Protein AF-A0A2D3VYQ4-F1 (afdb_monomer_lite)

Structure (mmCIF, N/CA/C/O backbone):
data_AF-A0A2D3VYQ4-F1
#
_entry.id   AF-A0A2D3VYQ4-F1
#
loop_
_atom_site.group_PDB
_atom_site.id
_atom_site.type_symbol
_atom_site.label_atom_id
_atom_site.label_alt_id
_atom_site.label_comp_id
_atom_site.label_asym_id
_atom_site.label_entity_id
_atom_site.label_seq_id
_atom_site.pdbx_PDB_ins_code
_atom_site.Cartn_x
_atom_site.Cartn_y
_atom_site.Cartn_z
_atom_site.occupancy
_atom_site.B_iso_or_equiv
_atom_site.auth_seq_id
_atom_site.auth_comp_id
_atom_site.auth_asym_id
_atom_site.auth_atom_id
_atom_site.pdbx_PDB_model_num
ATOM 1 N N . MET A 1 1 ? 41.543 -39.092 7.004 1.00 39.50 1 MET A N 1
ATOM 2 C CA . MET A 1 1 ? 40.123 -39.331 6.665 1.00 39.50 1 MET A CA 1
ATOM 3 C C . MET A 1 1 ? 39.257 -38.315 7.392 1.00 39.50 1 MET A C 1
ATOM 5 O O . MET A 1 1 ? 38.932 -38.519 8.550 1.00 39.50 1 MET A O 1
ATOM 9 N N . LYS A 1 2 ? 38.945 -37.200 6.729 1.00 31.91 2 LYS A N 1
ATOM 10 C CA . LYS A 1 2 ? 37.827 -36.304 7.051 1.00 31.91 2 LYS A CA 1
ATOM 11 C C . LYS A 1 2 ? 37.371 -35.737 5.710 1.00 31.91 2 LYS A C 1
ATOM 13 O O . LYS A 1 2 ? 38.105 -34.990 5.075 1.00 31.91 2 LYS A O 1
ATOM 18 N N . THR A 1 3 ? 36.245 -36.242 5.235 1.00 29.38 3 THR A N 1
ATOM 19 C CA . THR A 1 3 ? 35.678 -35.975 3.914 1.00 29.38 3 THR A CA 1
ATOM 20 C C . THR A 1 3 ? 34.951 -34.633 3.962 1.00 29.38 3 THR A C 1
ATOM 22 O O . THR A 1 3 ? 34.043 -34.460 4.772 1.00 29.38 3 THR A O 1
ATOM 25 N N . GLN A 1 4 ? 35.378 -33.674 3.138 1.00 30.20 4 GLN A N 1
ATOM 26 C CA . GLN A 1 4 ? 34.630 -32.445 2.873 1.00 30.20 4 GLN A CA 1
ATOM 27 C C . GLN A 1 4 ? 33.449 -32.773 1.954 1.00 30.20 4 GLN A C 1
ATOM 29 O O . GLN A 1 4 ? 33.642 -33.335 0.879 1.00 30.20 4 GLN A O 1
ATOM 34 N N . ASN A 1 5 ? 32.238 -32.417 2.383 1.00 29.05 5 ASN A N 1
ATOM 35 C CA . ASN A 1 5 ? 31.038 -32.437 1.552 1.00 29.05 5 ASN A CA 1
ATOM 36 C C . ASN A 1 5 ? 30.876 -31.068 0.884 1.00 29.05 5 ASN A C 1
ATOM 38 O O . ASN A 1 5 ? 30.319 -30.141 1.470 1.00 29.05 5 ASN A O 1
ATOM 42 N N . THR A 1 6 ? 31.355 -30.949 -0.349 1.00 29.58 6 THR A N 1
ATOM 43 C CA . THR A 1 6 ? 31.042 -29.838 -1.250 1.00 29.58 6 THR A CA 1
ATOM 44 C C . THR A 1 6 ? 29.669 -30.109 -1.868 1.00 29.58 6 THR A C 1
ATOM 46 O O . THR A 1 6 ? 29.515 -31.021 -2.680 1.00 29.58 6 THR A O 1
ATOM 49 N N . LYS A 1 7 ? 28.640 -29.355 -1.466 1.00 31.98 7 LYS A N 1
ATOM 50 C CA . LYS A 1 7 ? 27.345 -29.366 -2.160 1.00 31.98 7 LYS A CA 1
ATOM 51 C C . LYS A 1 7 ? 27.486 -28.575 -3.461 1.00 31.98 7 LYS A C 1
ATOM 53 O O . LYS A 1 7 ? 27.698 -27.368 -3.440 1.00 31.98 7 LYS A O 1
ATOM 58 N N . HIS A 1 8 ? 27.382 -29.282 -4.580 1.00 28.91 8 HIS A N 1
ATOM 59 C CA . HIS A 1 8 ? 27.274 -28.715 -5.919 1.00 28.91 8 HIS A CA 1
ATOM 60 C C . HIS A 1 8 ? 25.932 -27.978 -6.071 1.00 28.91 8 HIS A C 1
ATOM 62 O O . HIS A 1 8 ? 24.878 -28.610 -6.036 1.00 28.91 8 HIS A O 1
ATOM 68 N N . MET A 1 9 ? 25.965 -26.654 -6.253 1.00 28.59 9 MET A N 1
ATOM 69 C CA . MET A 1 9 ? 24.835 -25.900 -6.807 1.00 28.59 9 MET A CA 1
ATOM 70 C C . MET A 1 9 ? 24.773 -26.165 -8.314 1.00 28.59 9 MET A C 1
ATOM 72 O O . MET A 1 9 ? 25.721 -25.885 -9.046 1.00 28.59 9 MET A O 1
ATOM 76 N N . SER A 1 10 ? 23.662 -26.749 -8.756 1.00 25.36 10 SER A N 1
ATOM 77 C CA . SER A 1 10 ? 23.368 -27.028 -10.159 1.00 25.36 10 SER A CA 1
ATOM 78 C C . SER A 1 10 ? 22.984 -25.734 -10.878 1.00 25.36 10 SER A C 1
ATOM 80 O O . SER A 1 10 ? 21.911 -25.184 -10.649 1.00 25.36 10 SER A O 1
ATOM 82 N N . LEU A 1 11 ? 23.871 -25.266 -11.752 1.00 24.39 11 LEU A N 1
ATOM 83 C CA . LEU A 1 11 ? 23.656 -24.179 -12.703 1.00 24.39 11 LEU A CA 1
ATOM 84 C C . LEU A 1 11 ? 22.711 -24.672 -13.815 1.00 24.39 11 LEU A C 1
ATOM 86 O O . LEU A 1 11 ? 23.127 -25.447 -14.674 1.00 24.39 11 LEU A O 1
ATOM 90 N N . VAL A 1 12 ? 21.442 -24.259 -13.804 1.00 28.23 12 VAL A N 1
ATOM 91 C CA . VAL A 1 12 ? 20.517 -24.538 -14.915 1.00 28.23 12 VAL A CA 1
ATOM 92 C C . VAL A 1 12 ? 20.616 -23.392 -15.918 1.00 28.23 12 VAL A C 1
ATOM 94 O O . VAL A 1 12 ? 19.968 -22.359 -15.785 1.00 28.23 12 VAL A O 1
ATOM 97 N N . LEU A 1 13 ? 21.479 -23.575 -16.914 1.00 25.70 13 LEU A N 1
ATOM 98 C CA . LEU A 1 13 ? 21.612 -22.696 -18.071 1.00 25.70 13 LEU A CA 1
ATOM 99 C C . LEU A 1 13 ? 20.506 -23.063 -19.077 1.00 25.70 13 LEU A C 1
ATOM 101 O O . LEU A 1 13 ? 20.617 -24.072 -19.771 1.00 25.70 13 LEU A O 1
ATOM 105 N N . SER A 1 14 ? 19.427 -22.282 -19.150 1.00 29.33 14 SER A N 1
ATOM 106 C CA . SER A 1 14 ? 18.393 -22.476 -20.178 1.00 29.33 14 SER A CA 1
ATOM 107 C C . SER A 1 14 ? 18.709 -21.607 -21.392 1.00 29.33 14 SER A C 1
ATOM 109 O O . SER A 1 14 ? 18.568 -20.389 -21.368 1.00 29.33 14 SER A O 1
ATOM 111 N N . THR A 1 15 ? 19.199 -22.247 -22.451 1.00 27.52 15 THR A N 1
ATOM 112 C CA . THR A 1 15 ? 19.511 -21.631 -23.744 1.00 27.52 15 THR A CA 1
ATOM 113 C C . THR A 1 15 ? 18.217 -21.385 -24.527 1.00 27.52 15 THR A C 1
ATOM 115 O O . THR A 1 15 ? 17.524 -22.336 -24.883 1.00 27.52 15 THR A O 1
ATOM 118 N N . ILE A 1 16 ? 17.889 -20.124 -24.821 1.00 31.03 16 ILE A N 1
ATOM 119 C CA . ILE A 1 16 ? 16.801 -19.768 -25.744 1.00 31.03 16 ILE A CA 1
ATOM 120 C C . ILE A 1 16 ? 17.322 -19.922 -27.178 1.00 31.03 16 ILE A C 1
ATOM 122 O O . ILE A 1 16 ? 18.241 -19.222 -27.599 1.00 31.03 16 ILE A O 1
ATOM 126 N N . ILE A 1 17 ? 16.737 -20.853 -27.933 1.00 28.83 17 ILE A N 1
ATOM 127 C CA . ILE A 1 17 ? 16.978 -21.008 -29.371 1.00 28.83 17 ILE A CA 1
ATOM 128 C C . ILE A 1 17 ? 16.095 -19.991 -30.102 1.00 28.83 17 ILE A C 1
ATOM 130 O O . ILE A 1 17 ? 14.892 -20.195 -30.249 1.00 28.83 17 ILE A O 1
ATOM 134 N N . VAL A 1 18 ? 16.692 -18.898 -30.579 1.00 31.44 18 VAL A N 1
ATOM 135 C CA . VAL A 1 18 ? 16.040 -17.972 -31.516 1.00 31.44 18 VAL A CA 1
ATOM 136 C C . VAL A 1 18 ? 16.116 -18.586 -32.913 1.00 31.44 18 VAL A C 1
ATOM 138 O O . VAL A 1 18 ? 17.186 -18.649 -33.514 1.00 31.44 18 VAL A O 1
ATOM 141 N N . SER A 1 19 ? 14.983 -19.060 -33.431 1.00 31.28 19 SER A N 1
ATOM 142 C CA . SER A 1 19 ? 14.857 -19.450 -34.839 1.00 31.28 19 SER A CA 1
ATOM 143 C C . SER A 1 19 ? 14.439 -18.233 -35.660 1.00 31.28 19 SER A C 1
ATOM 145 O O . SER A 1 19 ? 13.303 -17.775 -35.579 1.00 31.28 19 SER A O 1
ATOM 147 N N . SER A 1 20 ? 15.371 -17.697 -36.441 1.00 31.42 20 SER A N 1
ATOM 148 C CA . SER A 1 20 ? 15.136 -16.632 -37.412 1.00 31.42 20 SER A CA 1
ATOM 149 C C . SER A 1 20 ? 14.479 -17.197 -38.676 1.00 31.42 20 SER A C 1
ATOM 151 O O . SER A 1 20 ? 15.105 -17.917 -39.452 1.00 31.42 20 SER A O 1
ATOM 153 N N . ILE A 1 21 ? 13.214 -16.843 -38.910 1.00 40.22 21 ILE A N 1
ATOM 154 C CA . ILE A 1 21 ? 12.562 -17.011 -40.214 1.00 40.22 21 ILE A CA 1
ATOM 155 C C . ILE A 1 21 ? 12.582 -15.652 -40.909 1.00 40.22 21 ILE A C 1
ATOM 157 O O . ILE A 1 21 ? 11.976 -14.690 -40.444 1.00 40.22 21 ILE A O 1
ATOM 161 N N . GLY A 1 22 ? 13.322 -15.577 -42.013 1.00 35.25 22 GLY A N 1
ATOM 162 C CA . GLY A 1 22 ? 13.330 -14.419 -42.893 1.00 35.25 22 GLY A CA 1
ATOM 163 C C . GLY A 1 22 ? 12.089 -14.378 -43.780 1.00 35.25 22 GLY A C 1
ATOM 164 O O . GLY A 1 22 ? 11.658 -15.404 -44.301 1.00 35.25 22 GLY A O 1
ATOM 165 N N . PHE A 1 23 ? 11.581 -13.173 -44.021 1.00 31.06 23 PHE A N 1
ATOM 166 C CA . PHE A 1 23 ? 10.766 -12.869 -45.190 1.00 31.06 23 PHE A CA 1
ATOM 167 C C . PHE A 1 23 ? 11.297 -11.598 -45.854 1.00 31.06 23 PHE A C 1
ATOM 169 O O . PHE A 1 23 ? 11.328 -10.523 -45.262 1.00 31.06 23 PHE A O 1
ATOM 176 N N . ILE A 1 24 ? 11.733 -11.754 -47.104 1.00 43.09 24 ILE A N 1
ATOM 177 C CA . ILE A 1 24 ? 11.902 -10.667 -48.065 1.00 43.09 24 ILE A CA 1
ATOM 178 C C . ILE A 1 24 ? 10.539 -10.459 -48.728 1.00 43.09 24 ILE A C 1
ATOM 180 O O . ILE A 1 24 ? 9.956 -11.410 -49.245 1.00 43.09 24 ILE A O 1
ATOM 184 N N . GLY A 1 25 ? 10.067 -9.214 -48.759 1.00 29.59 25 GLY A N 1
ATOM 185 C CA . GLY A 1 25 ? 8.873 -8.814 -49.497 1.00 29.59 25 GLY A CA 1
ATOM 186 C C . GLY A 1 25 ? 8.812 -7.299 -49.667 1.00 29.59 25 GLY A C 1
ATOM 187 O O . GLY A 1 25 ? 8.458 -6.575 -48.748 1.00 29.59 25 GLY A O 1
ATOM 188 N N . CYS A 1 26 ? 9.189 -6.829 -50.852 1.00 42.12 26 CYS A N 1
ATOM 189 C CA . CYS A 1 26 ? 9.026 -5.462 -51.330 1.00 42.12 26 CYS A CA 1
ATOM 190 C C . CYS A 1 26 ? 7.594 -5.274 -51.858 1.00 42.12 26 CYS A C 1
ATOM 192 O O . CYS A 1 26 ? 7.214 -6.030 -52.747 1.00 42.12 26 CYS A O 1
ATOM 194 N N . ASN A 1 27 ? 6.833 -4.280 -51.378 1.00 30.53 27 ASN A N 1
ATOM 195 C CA . ASN A 1 27 ? 5.972 -3.443 -52.230 1.00 30.53 27 ASN A CA 1
ATOM 196 C C . ASN A 1 27 ? 5.430 -2.223 -51.461 1.00 30.53 27 ASN A C 1
ATOM 198 O O . ASN A 1 27 ? 5.028 -2.339 -50.307 1.00 30.53 27 ASN A O 1
ATOM 202 N N . GLY A 1 28 ? 5.412 -1.059 -52.114 1.00 39.88 28 GLY A N 1
ATOM 203 C CA . GLY A 1 28 ? 4.911 0.197 -51.559 1.00 39.88 28 GLY A CA 1
ATOM 204 C C . GLY A 1 28 ? 3.390 0.346 -51.646 1.00 39.88 28 GLY A C 1
ATOM 205 O O . GLY A 1 28 ? 2.754 -0.131 -52.582 1.00 39.88 28 GLY A O 1
ATOM 206 N N . GLY A 1 29 ? 2.826 1.078 -50.685 1.00 29.84 29 GLY A N 1
ATOM 207 C CA . GLY A 1 29 ? 1.434 1.521 -50.691 1.00 29.84 29 GLY A CA 1
ATOM 208 C C . GLY A 1 29 ? 1.126 2.364 -49.456 1.00 29.84 29 GLY A C 1
ATOM 209 O O . GLY A 1 29 ? 1.098 1.846 -48.346 1.00 29.84 29 GLY A O 1
ATOM 210 N N . SER A 1 30 ? 0.911 3.671 -49.644 1.00 45.84 30 SER A N 1
ATOM 211 C CA . SER A 1 30 ? 0.353 4.552 -48.611 1.00 45.84 30 SER A CA 1
ATOM 212 C C . SER A 1 30 ? -1.049 4.077 -48.244 1.00 45.84 30 SER A C 1
ATOM 214 O O . SER A 1 30 ? -1.965 4.167 -49.059 1.00 45.84 30 SER A O 1
ATOM 216 N N . SER A 1 31 ? -1.221 3.612 -47.011 1.00 32.03 31 SER A N 1
ATOM 217 C CA . SER A 1 31 ? -2.525 3.517 -46.368 1.00 32.03 31 SER A CA 1
ATOM 218 C C . SER A 1 31 ? -2.372 3.957 -44.918 1.00 32.03 31 SER A C 1
ATOM 220 O O . SER A 1 31 ? -1.358 3.682 -44.278 1.00 32.03 31 SER A O 1
ATOM 222 N N . SER A 1 32 ? -3.349 4.717 -44.439 1.00 45.09 32 SER A N 1
ATOM 223 C CA . SER A 1 32 ? -3.516 5.103 -43.043 1.00 45.09 32 SER A CA 1
ATOM 224 C C . SER A 1 32 ? -3.691 3.838 -42.199 1.00 45.09 32 SER A C 1
ATOM 226 O O . SER A 1 32 ? -4.810 3.363 -42.013 1.00 45.09 32 SER A O 1
ATOM 228 N N . GLY A 1 33 ? -2.575 3.250 -41.772 1.00 33.88 33 GLY A N 1
ATOM 229 C CA . GLY A 1 33 ? -2.557 2.026 -40.986 1.00 33.88 33 GLY A CA 1
ATOM 230 C C . GLY A 1 33 ? -3.020 2.310 -39.566 1.00 33.88 33 GLY A C 1
ATOM 231 O O . GLY A 1 33 ? -2.293 2.909 -38.779 1.00 33.88 33 GLY A O 1
ATOM 232 N N . SER A 1 34 ? -4.225 1.859 -39.231 1.00 48.44 34 SER A N 1
ATOM 233 C CA . SER A 1 34 ? -4.527 1.412 -37.873 1.00 48.44 34 SER A CA 1
ATOM 234 C C . SER A 1 34 ? -3.421 0.440 -37.455 1.00 48.44 34 SER A C 1
ATOM 236 O O . SER A 1 34 ? -3.187 -0.533 -38.171 1.00 48.44 34 SER A O 1
ATOM 238 N N . ALA A 1 35 ? -2.699 0.752 -36.374 1.00 55.31 35 ALA A N 1
ATOM 239 C CA . ALA A 1 35 ? -1.587 -0.061 -35.889 1.00 55.31 35 ALA A CA 1
ATOM 240 C C . ALA A 1 35 ? -2.017 -1.535 -35.792 1.00 55.31 35 ALA A C 1
ATOM 242 O O . ALA A 1 35 ? -3.029 -1.844 -35.164 1.00 55.31 35 ALA A O 1
ATOM 243 N N . GLU A 1 36 ? -1.303 -2.431 -36.479 1.00 58.03 36 GLU A N 1
ATOM 244 C CA . GLU A 1 36 ? -1.645 -3.852 -36.478 1.00 58.03 36 GLU A CA 1
ATOM 245 C C . GLU A 1 36 ? -1.352 -4.464 -35.104 1.00 58.03 36 GLU A C 1
ATOM 247 O O . GLU A 1 36 ? -0.267 -4.286 -34.547 1.00 58.03 36 GLU A O 1
ATOM 252 N N . ALA A 1 37 ? -2.329 -5.194 -34.559 1.00 63.91 37 ALA A N 1
ATOM 253 C CA . ALA A 1 37 ? -2.182 -5.909 -33.299 1.00 63.91 37 ALA A CA 1
ATOM 254 C C . ALA A 1 37 ? -1.088 -6.977 -33.427 1.00 63.91 37 ALA A C 1
ATOM 256 O O . ALA A 1 37 ? -1.130 -7.832 -34.314 1.00 63.91 37 ALA A O 1
ATOM 257 N N . VAL A 1 38 ? -0.107 -6.947 -32.527 1.00 72.88 38 VAL A N 1
ATOM 258 C CA . VAL A 1 38 ? 1.051 -7.845 -32.591 1.00 72.88 38 VAL A CA 1
ATOM 259 C C . VAL A 1 38 ? 0.834 -9.015 -31.643 1.00 72.88 38 VAL A C 1
ATOM 261 O O . VAL A 1 38 ? 0.704 -8.812 -30.435 1.00 72.88 38 VAL A O 1
ATOM 264 N N . SER A 1 39 ? 0.846 -10.236 -32.178 1.00 84.81 39 SER A N 1
ATOM 265 C CA . SER A 1 39 ? 0.822 -11.454 -31.367 1.00 84.81 39 SER A CA 1
ATOM 266 C C . SER A 1 39 ? 2.209 -11.752 -30.794 1.00 84.81 39 SER A C 1
ATOM 268 O O . SER A 1 39 ? 3.188 -11.804 -31.540 1.00 84.81 39 SER A O 1
ATOM 270 N N . ARG A 1 40 ? 2.308 -11.921 -29.473 1.00 89.50 40 ARG A N 1
ATOM 271 C CA . ARG A 1 40 ? 3.565 -12.131 -28.740 1.00 89.50 40 ARG A CA 1
ATOM 272 C C . ARG A 1 40 ? 3.329 -12.826 -27.398 1.00 89.50 40 ARG A C 1
ATOM 274 O O . ARG A 1 40 ? 2.191 -12.997 -26.967 1.00 89.50 40 ARG A O 1
ATOM 281 N N . ILE A 1 41 ? 4.413 -13.170 -26.711 1.00 92.75 41 ILE A N 1
ATOM 282 C CA . ILE A 1 41 ? 4.377 -13.477 -25.278 1.00 92.75 41 ILE A CA 1
ATOM 283 C C . ILE A 1 41 ? 4.687 -12.184 -24.533 1.00 92.75 41 ILE A C 1
ATOM 285 O O . ILE A 1 41 ? 5.694 -11.546 -24.829 1.00 92.75 41 ILE A O 1
ATOM 289 N N . VAL A 1 42 ? 3.818 -11.812 -23.596 1.00 95.62 42 VAL A N 1
ATOM 290 C CA . VAL A 1 42 ? 4.084 -10.739 -22.640 1.00 95.62 42 VAL A CA 1
ATOM 291 C C . VAL A 1 42 ? 4.465 -11.376 -21.311 1.00 95.62 42 VAL A C 1
ATOM 293 O O . VAL A 1 42 ? 3.796 -12.310 -20.864 1.00 95.62 42 VAL A O 1
ATOM 296 N N . SER A 1 43 ? 5.547 -10.912 -20.694 1.00 96.69 43 SER A N 1
ATOM 297 C CA . SER A 1 43 ? 6.060 -11.474 -19.446 1.00 96.69 43 SER A CA 1
ATOM 298 C C . SER A 1 43 ? 6.703 -10.420 -18.560 1.00 96.69 43 SER A C 1
ATOM 300 O O . SER A 1 43 ? 7.211 -9.404 -19.038 1.00 96.69 43 SER A O 1
ATOM 302 N N . GLY A 1 44 ? 6.760 -10.709 -17.267 1.00 97.38 44 GLY A N 1
ATOM 303 C CA . GLY A 1 44 ? 7.285 -9.766 -16.299 1.00 97.38 44 GLY A CA 1
ATOM 304 C C . GLY A 1 44 ? 7.390 -10.327 -14.892 1.00 97.38 44 GLY A C 1
ATOM 305 O O . GLY A 1 44 ? 7.320 -11.540 -14.675 1.00 97.38 44 GLY A O 1
ATOM 306 N N . ILE A 1 45 ? 7.553 -9.406 -13.951 1.00 97.81 45 ILE A N 1
ATOM 307 C CA . ILE A 1 45 ? 7.644 -9.648 -12.518 1.00 97.81 45 ILE A CA 1
ATOM 308 C C . ILE A 1 45 ? 6.819 -8.605 -11.760 1.00 97.81 45 ILE A C 1
ATOM 310 O O . ILE A 1 45 ? 6.671 -7.476 -12.227 1.00 97.81 45 ILE A O 1
ATOM 314 N N . VAL A 1 46 ? 6.262 -8.988 -10.614 1.00 97.88 46 VAL A N 1
ATOM 315 C CA . VAL A 1 46 ? 5.529 -8.092 -9.708 1.00 97.88 46 VAL A CA 1
ATOM 316 C C . VAL A 1 46 ? 6.291 -7.974 -8.394 1.00 97.88 46 VAL A C 1
ATOM 318 O O . VAL A 1 46 ? 6.634 -8.995 -7.790 1.00 97.88 46 VAL A O 1
ATOM 321 N N . VAL A 1 47 ? 6.567 -6.738 -7.978 1.00 94.44 47 VAL A N 1
ATOM 322 C CA . VAL A 1 47 ? 7.513 -6.424 -6.907 1.00 94.44 47 VAL A CA 1
ATOM 323 C C . VAL A 1 47 ? 6.977 -5.314 -5.993 1.00 94.44 47 VAL A C 1
ATOM 325 O O . VAL A 1 47 ? 6.784 -4.181 -6.432 1.00 94.44 47 VAL A O 1
ATOM 328 N N . ASP A 1 48 ? 6.813 -5.657 -4.718 1.00 82.75 48 ASP A N 1
ATOM 329 C CA . ASP A 1 48 ? 6.503 -4.788 -3.574 1.00 82.75 48 ASP A CA 1
ATOM 330 C C . ASP A 1 48 ? 7.226 -5.230 -2.266 1.00 82.75 48 ASP A C 1
ATOM 332 O O . ASP A 1 48 ? 6.955 -4.713 -1.196 1.00 82.75 48 ASP A O 1
ATOM 336 N N . GLY A 1 49 ? 8.275 -6.066 -2.295 1.00 81.12 49 GLY A N 1
ATOM 337 C CA . GLY A 1 49 ? 8.171 -7.480 -1.905 1.00 81.12 49 GLY A CA 1
ATOM 338 C C . GLY A 1 49 ? 7.628 -8.395 -2.995 1.00 81.12 49 GLY A C 1
ATOM 339 O O . GLY A 1 49 ? 6.530 -8.163 -3.492 1.00 81.12 49 GLY A O 1
ATOM 340 N N . TYR A 1 50 ? 8.376 -9.411 -3.453 1.00 89.75 50 TYR A N 1
ATOM 341 C CA . TYR A 1 50 ? 7.876 -10.261 -4.550 1.00 89.75 50 TYR A CA 1
ATOM 342 C C . TYR A 1 50 ? 6.472 -10.772 -4.217 1.00 89.75 50 TYR A C 1
ATOM 344 O O . TYR A 1 50 ? 6.277 -11.394 -3.169 1.00 89.75 50 TYR A O 1
ATOM 352 N N . ILE A 1 51 ? 5.513 -10.531 -5.113 1.00 88.88 51 ILE A N 1
ATOM 353 C CA . ILE A 1 51 ? 4.110 -10.863 -4.861 1.00 88.88 51 ILE A CA 1
ATOM 354 C C . ILE A 1 51 ? 3.774 -12.164 -5.574 1.00 88.88 51 ILE A C 1
ATOM 356 O O . ILE A 1 51 ? 3.707 -12.210 -6.806 1.00 88.88 51 ILE A O 1
ATOM 360 N N . LYS A 1 52 ? 3.526 -13.227 -4.809 1.00 89.56 52 LYS A N 1
ATOM 361 C CA . LYS A 1 52 ? 3.106 -14.528 -5.347 1.00 89.56 52 LYS A CA 1
ATOM 362 C C . LYS A 1 52 ? 1.590 -14.637 -5.448 1.00 89.56 52 LYS A C 1
ATOM 364 O O . LYS A 1 52 ? 0.873 -14.059 -4.636 1.00 89.56 52 LYS A O 1
ATOM 369 N N . GLN A 1 53 ? 1.106 -15.440 -6.397 1.00 84.31 53 GLN A N 1
ATOM 370 C CA . GLN A 1 53 ? -0.322 -15.720 -6.604 1.00 84.31 53 GLN A CA 1
ATOM 371 C C . GLN A 1 53 ? -1.183 -14.467 -6.857 1.00 84.31 53 GLN A C 1
ATOM 373 O O . GLN A 1 53 ? -2.402 -14.510 -6.691 1.00 84.31 53 GLN A O 1
ATOM 378 N N . SER A 1 54 ? -0.578 -13.348 -7.264 1.00 91.62 54 SER A N 1
ATOM 379 C CA . SER A 1 54 ? -1.326 -12.156 -7.651 1.00 91.62 54 SER A CA 1
ATOM 380 C C . SER A 1 54 ? -1.951 -12.353 -9.023 1.00 91.62 54 SER A C 1
ATOM 382 O O . SER A 1 54 ? -1.417 -13.069 -9.875 1.00 91.62 54 SER A O 1
ATOM 384 N N . THR A 1 55 ? -3.108 -11.731 -9.239 1.00 92.69 55 THR A N 1
ATOM 385 C CA . THR A 1 55 ? -3.795 -11.782 -10.530 1.00 92.69 55 THR A CA 1
ATOM 386 C C . THR A 1 55 ? -3.262 -10.668 -11.413 1.00 92.69 55 THR A C 1
ATOM 388 O O . THR A 1 55 ? -3.446 -9.490 -11.113 1.00 92.69 55 THR A O 1
ATOM 391 N N . VAL A 1 56 ? -2.624 -11.044 -12.519 1.00 98.00 56 VAL A N 1
ATOM 392 C CA . VAL A 1 56 ? -2.125 -10.118 -13.539 1.00 98.00 56 VAL A CA 1
ATOM 393 C C . VAL A 1 56 ? -3.133 -10.073 -14.676 1.00 98.00 56 VAL A C 1
ATOM 395 O O . VAL A 1 56 ? -3.423 -11.105 -15.282 1.00 98.00 56 VAL A O 1
ATOM 398 N N . THR A 1 57 ? -3.641 -8.883 -14.976 1.00 97.06 57 THR A N 1
ATOM 399 C CA . THR A 1 57 ? -4.651 -8.638 -16.007 1.00 97.06 57 THR A CA 1
ATOM 400 C C . THR A 1 57 ? -4.090 -7.745 -17.107 1.00 97.06 57 THR A C 1
ATOM 402 O O . THR A 1 57 ? -3.482 -6.712 -16.828 1.00 97.06 57 THR A O 1
ATOM 405 N N . LEU A 1 58 ? -4.329 -8.132 -18.359 1.00 95.62 58 LEU A N 1
ATOM 406 C CA . LEU A 1 58 ? -4.074 -7.327 -19.552 1.00 95.62 58 LEU A CA 1
ATOM 407 C C . LEU A 1 58 ? -5.306 -7.410 -20.455 1.00 95.62 58 LEU A C 1
ATOM 409 O O . LEU A 1 58 ? -5.585 -8.457 -21.046 1.00 95.62 58 LEU A O 1
ATOM 413 N N . ASN A 1 59 ? -6.064 -6.317 -20.547 1.00 91.69 59 ASN A N 1
ATOM 414 C CA . ASN A 1 59 ? -7.395 -6.306 -21.158 1.00 91.69 59 ASN A CA 1
ATOM 415 C C . ASN A 1 59 ? -8.298 -7.394 -20.539 1.00 91.69 59 ASN A C 1
ATOM 417 O O . ASN A 1 59 ? -8.580 -7.358 -19.346 1.00 91.69 59 ASN A O 1
ATOM 421 N N . SER A 1 60 ? -8.757 -8.371 -21.327 1.00 90.44 60 SER A N 1
ATOM 422 C CA . SER A 1 60 ? -9.584 -9.489 -20.852 1.00 90.44 60 SER A CA 1
ATOM 423 C C . SER A 1 60 ? -8.785 -10.743 -20.477 1.00 90.44 60 SER A C 1
ATOM 425 O O . SER A 1 60 ? -9.383 -11.777 -20.183 1.00 90.44 60 SER A O 1
ATOM 427 N N . LEU A 1 61 ? -7.455 -10.708 -20.581 1.00 94.56 61 LEU A N 1
ATOM 428 C CA . LEU A 1 61 ? -6.591 -11.845 -20.275 1.00 94.56 61 LEU A CA 1
ATOM 429 C C . LEU A 1 61 ? -6.108 -11.763 -18.835 1.00 94.56 61 LEU A C 1
ATOM 431 O O . LEU A 1 61 ? -5.750 -10.689 -18.361 1.00 94.56 61 LEU A O 1
ATOM 435 N N . THR A 1 62 ? -6.035 -12.917 -18.179 1.00 96.50 62 THR A N 1
ATOM 436 C CA . THR A 1 62 ? -5.548 -13.035 -16.805 1.00 96.50 62 THR A CA 1
ATOM 437 C C . THR A 1 62 ? -4.528 -14.160 -16.684 1.00 96.50 62 THR A C 1
ATOM 439 O O . THR A 1 62 ? -4.693 -15.217 -17.295 1.00 96.50 62 THR A O 1
ATOM 442 N N . THR A 1 63 ? -3.513 -13.968 -15.849 1.00 97.12 63 THR A N 1
ATOM 443 C CA . THR A 1 63 ? -2.594 -15.021 -15.387 1.00 97.12 63 THR A CA 1
ATOM 444 C C . THR A 1 63 ? -2.284 -14.816 -13.901 1.00 97.12 63 THR A C 1
ATOM 446 O O . THR A 1 63 ? -2.744 -13.839 -13.309 1.00 97.12 63 THR A O 1
ATOM 449 N N . GLN A 1 64 ? -1.520 -15.724 -13.294 1.00 94.19 64 GLN A N 1
ATOM 450 C CA . GLN A 1 64 ? -1.058 -15.585 -11.912 1.00 94.19 64 GLN A CA 1
ATOM 451 C C . GLN A 1 64 ? 0.461 -15.530 -11.821 1.00 94.19 64 GLN A C 1
ATOM 453 O O . GLN A 1 64 ? 1.165 -16.140 -12.633 1.00 94.19 64 GLN A O 1
ATOM 458 N N . THR A 1 65 ? 0.965 -14.829 -10.810 1.00 94.56 65 THR A N 1
ATOM 459 C CA . THR A 1 65 ? 2.392 -14.843 -10.499 1.00 94.56 65 THR A CA 1
ATOM 460 C C . THR A 1 65 ? 2.818 -16.125 -9.787 1.00 94.56 65 THR A C 1
ATOM 462 O O . THR A 1 65 ? 2.096 -16.707 -8.975 1.00 94.56 65 THR A O 1
ATOM 465 N N . SER A 1 66 ? 4.040 -16.557 -10.084 1.00 93.31 66 SER A N 1
ATOM 466 C CA . SER A 1 66 ? 4.758 -17.595 -9.337 1.00 93.31 66 SER A CA 1
ATOM 467 C C . SER A 1 66 ? 5.240 -17.101 -7.964 1.00 93.31 66 SER A C 1
ATOM 469 O O . SER A 1 66 ? 5.128 -15.919 -7.648 1.00 93.31 66 SER A O 1
ATOM 471 N N . ASP A 1 67 ? 5.869 -17.982 -7.178 1.00 85.12 67 ASP A N 1
ATOM 472 C CA . ASP A 1 67 ? 6.491 -17.633 -5.888 1.00 85.12 67 ASP A CA 1
ATOM 473 C C . ASP A 1 67 ? 7.578 -16.550 -5.986 1.00 85.12 67 ASP A C 1
ATOM 475 O O . ASP A 1 67 ? 7.853 -15.872 -5.006 1.00 85.12 67 ASP A O 1
ATOM 479 N N . ALA A 1 68 ? 8.187 -16.377 -7.162 1.00 88.69 68 ALA A N 1
ATOM 480 C CA . ALA A 1 68 ? 9.179 -15.334 -7.423 1.00 88.69 68 ALA A CA 1
ATOM 481 C C . ALA A 1 68 ? 8.562 -14.078 -8.070 1.00 88.69 68 ALA A C 1
ATOM 483 O O . ALA A 1 68 ? 9.272 -13.302 -8.698 1.00 88.69 68 ALA A O 1
ATOM 484 N N . GLY A 1 69 ? 7.234 -13.924 -8.045 1.00 94.44 69 GLY A N 1
ATOM 485 C CA . GLY A 1 69 ? 6.535 -12.804 -8.683 1.00 94.44 69 GLY A CA 1
ATOM 486 C C . GLY A 1 69 ? 6.489 -12.855 -10.217 1.00 94.44 69 GLY A C 1
ATOM 487 O O . GLY A 1 69 ? 5.886 -11.984 -10.839 1.00 94.44 69 GLY A O 1
ATOM 488 N N . LEU A 1 70 ? 7.104 -13.863 -10.850 1.00 97.56 70 LEU A N 1
ATOM 489 C CA . LEU A 1 70 ? 7.178 -13.986 -12.311 1.00 97.56 70 LEU A CA 1
ATOM 490 C C . LEU A 1 70 ? 5.838 -14.394 -12.927 1.00 97.56 70 LEU A C 1
ATOM 492 O O . LEU A 1 70 ? 5.152 -15.259 -12.378 1.00 97.56 70 LEU A O 1
ATOM 496 N N . TRP A 1 71 ? 5.532 -13.858 -14.108 1.00 97.94 71 TRP A N 1
ATOM 497 C CA . TRP A 1 71 ? 4.330 -14.174 -14.884 1.00 97.94 71 TRP A CA 1
ATOM 498 C C . TRP A 1 71 ? 4.579 -14.123 -16.400 1.00 97.94 71 TRP A C 1
ATOM 500 O O . TRP A 1 71 ? 5.543 -13.529 -16.886 1.00 97.94 71 TRP A O 1
ATOM 510 N N . SER A 1 72 ? 3.693 -14.768 -17.162 1.00 97.19 72 SER A N 1
ATOM 511 C CA . SER A 1 72 ? 3.709 -14.791 -18.629 1.00 97.19 72 SER A CA 1
ATOM 512 C C . SER A 1 72 ? 2.310 -15.075 -19.180 1.00 97.19 72 SER A C 1
ATOM 514 O O . SER A 1 72 ? 1.543 -15.831 -18.575 1.00 97.19 72 SER A O 1
ATOM 516 N N . MET A 1 73 ? 1.975 -14.477 -20.323 1.00 95.38 73 MET A N 1
ATOM 517 C CA . MET A 1 73 ? 0.752 -14.759 -21.074 1.00 95.38 73 MET A CA 1
ATOM 518 C C . MET A 1 73 ? 0.944 -14.534 -22.578 1.00 95.38 73 MET A C 1
ATOM 520 O O . MET A 1 73 ? 1.710 -13.672 -23.010 1.00 95.38 73 MET A O 1
ATOM 524 N N . ALA A 1 74 ? 0.221 -15.300 -23.396 1.00 94.00 74 ALA A N 1
ATOM 525 C CA . ALA A 1 74 ? 0.107 -15.013 -24.822 1.00 94.00 74 ALA A CA 1
ATOM 526 C C . ALA A 1 74 ? -0.822 -13.812 -25.022 1.00 94.00 74 ALA A C 1
ATOM 528 O O . ALA A 1 74 ? -1.915 -13.779 -24.462 1.00 94.00 74 ALA A O 1
ATOM 529 N N . TYR A 1 75 ? -0.403 -12.848 -25.835 1.00 92.75 75 TYR A N 1
ATOM 530 C CA . TYR A 1 75 ? -1.090 -11.576 -25.990 1.00 92.75 75 TYR A CA 1
ATOM 531 C C . TYR A 1 75 ? -1.117 -11.129 -27.447 1.00 92.75 75 TYR A C 1
ATOM 533 O O . TYR A 1 75 ? -0.154 -11.316 -28.185 1.00 92.75 75 TYR A O 1
ATOM 541 N N . THR A 1 76 ? -2.231 -10.538 -27.871 1.00 90.06 76 THR A N 1
ATOM 542 C CA . THR A 1 76 ? -2.375 -9.897 -29.182 1.00 90.06 76 THR A CA 1
ATOM 543 C C . THR A 1 76 ? -3.078 -8.565 -28.975 1.00 90.06 76 THR A C 1
ATOM 545 O O . THR A 1 76 ? -4.263 -8.545 -28.655 1.00 90.06 76 THR A O 1
ATOM 548 N N . GLY A 1 77 ? -2.347 -7.463 -29.131 1.00 85.56 77 GLY A N 1
ATOM 549 C CA . GLY A 1 77 ? -2.874 -6.120 -28.893 1.00 85.56 77 GLY A CA 1
ATOM 550 C C . GLY A 1 77 ? -1.826 -5.029 -29.091 1.00 85.56 77 GLY A C 1
ATOM 551 O O . GLY A 1 77 ? -0.831 -5.244 -29.794 1.00 85.56 77 GLY A O 1
ATOM 552 N N . ASN A 1 78 ? -2.072 -3.856 -28.504 1.00 84.00 78 ASN A N 1
ATOM 553 C CA . ASN A 1 78 ? -1.254 -2.656 -28.698 1.00 84.00 78 ASN A CA 1
ATOM 554 C C . ASN A 1 78 ? -0.182 -2.519 -27.622 1.00 84.00 78 ASN A C 1
ATOM 556 O O . ASN A 1 78 ? -0.415 -2.898 -26.482 1.00 84.00 78 ASN A O 1
ATOM 560 N N . ASN A 1 79 ? 0.933 -1.863 -27.961 1.00 81.56 79 ASN A N 1
ATOM 561 C CA . ASN A 1 79 ? 2.025 -1.525 -27.033 1.00 81.56 79 ASN A CA 1
ATOM 562 C C . ASN A 1 79 ? 1.669 -0.410 -26.025 1.00 81.56 79 ASN A C 1
ATOM 564 O O . ASN A 1 79 ? 2.558 0.156 -25.406 1.00 81.56 79 ASN A O 1
ATOM 568 N N . SER A 1 80 ? 0.402 -0.016 -25.946 1.00 82.56 80 SER A N 1
ATOM 569 C CA . SER A 1 80 ? -0.087 1.067 -25.082 1.00 82.56 80 SER A CA 1
ATOM 570 C C . SER A 1 80 ? -1.104 0.561 -24.066 1.00 82.56 80 SER A C 1
ATOM 572 O O . SER A 1 80 ? -1.732 1.358 -23.380 1.00 82.56 80 SER A O 1
ATOM 574 N N . ASP A 1 81 ? -1.314 -0.755 -24.030 1.00 90.62 81 ASP A N 1
ATOM 575 C CA . ASP A 1 81 ? -2.245 -1.368 -23.101 1.00 90.62 81 ASP A CA 1
ATOM 576 C C . ASP A 1 81 ? -1.538 -1.567 -21.752 1.00 90.62 81 ASP A C 1
ATOM 578 O O . ASP A 1 81 ? -0.328 -1.797 -21.683 1.00 90.62 81 ASP A O 1
ATOM 582 N N . VAL A 1 82 ? -2.303 -1.450 -20.670 1.00 95.12 82 VAL A N 1
ATOM 583 C CA . VAL A 1 82 ? -1.774 -1.369 -19.305 1.00 95.12 82 VAL A CA 1
ATOM 584 C C . VAL A 1 82 ? -1.928 -2.716 -18.608 1.00 95.12 82 VAL A C 1
ATOM 586 O O . VAL A 1 82 ? -3.013 -3.301 -18.588 1.00 95.12 82 VAL A O 1
ATOM 589 N N . ILE A 1 83 ? -0.847 -3.198 -17.996 1.00 97.62 83 ILE A N 1
ATOM 590 C CA . ILE A 1 83 ? -0.895 -4.312 -17.049 1.00 97.62 83 ILE A CA 1
ATOM 591 C C . ILE A 1 83 ? -1.486 -3.802 -15.746 1.00 97.62 83 ILE A C 1
ATOM 593 O O . ILE A 1 83 ? -1.039 -2.787 -15.224 1.00 97.62 83 ILE A O 1
ATOM 597 N N . THR A 1 84 ? -2.450 -4.534 -15.200 1.00 97.44 84 THR A N 1
ATOM 598 C CA . THR A 1 84 ? -3.006 -4.288 -13.867 1.00 97.44 84 THR A CA 1
ATOM 599 C C . THR A 1 84 ? -2.793 -5.518 -12.998 1.00 97.44 84 THR A C 1
ATOM 601 O O . THR A 1 84 ? -3.068 -6.634 -13.439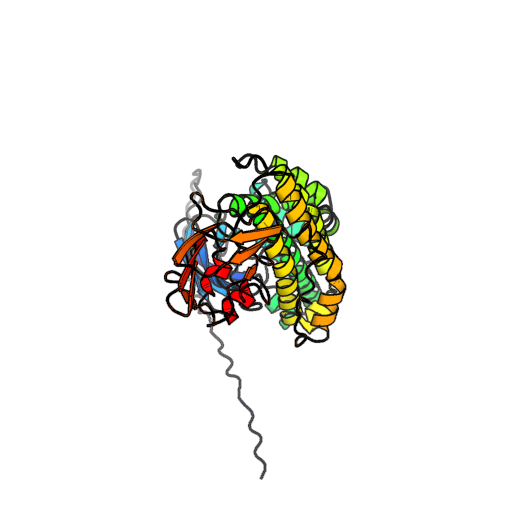 1.00 97.44 84 THR A O 1
ATOM 604 N N . VAL A 1 85 ? -2.315 -5.334 -11.769 1.00 97.38 85 VAL A N 1
ATOM 605 C CA . VAL A 1 85 ? -2.065 -6.423 -10.817 1.00 97.38 85 VAL A CA 1
ATOM 606 C C . VAL A 1 85 ? -2.802 -6.168 -9.513 1.00 97.38 85 VAL A C 1
ATOM 608 O O . VAL A 1 85 ? -2.744 -5.061 -8.982 1.00 97.38 85 VAL A O 1
ATOM 611 N N . GLN A 1 86 ? -3.493 -7.190 -9.009 1.00 90.38 86 GLN A N 1
ATOM 612 C CA . GLN A 1 86 ? -4.254 -7.141 -7.758 1.00 90.38 86 GLN A CA 1
ATOM 613 C C . GLN A 1 86 ? -4.121 -8.443 -6.963 1.00 90.38 86 GLN A C 1
ATOM 615 O O . GLN A 1 86 ? -3.951 -9.526 -7.538 1.00 90.38 86 GLN A O 1
ATOM 620 N N . GLY A 1 87 ? -4.269 -8.327 -5.640 1.00 83.00 87 GLY A N 1
ATOM 621 C CA . GLY A 1 87 ? -4.202 -9.439 -4.695 1.00 83.00 87 GLY A CA 1
ATOM 622 C C . GLY A 1 87 ? -2.844 -10.143 -4.680 1.00 83.00 87 GLY A C 1
ATOM 623 O O . GLY A 1 87 ? -1.845 -9.624 -5.174 1.00 83.00 87 GLY A O 1
ATOM 624 N N . GLY A 1 88 ? -2.826 -11.363 -4.147 1.00 81.44 88 GLY A N 1
ATOM 625 C CA . GLY A 1 88 ? -1.606 -12.142 -3.944 1.00 81.44 88 GLY A CA 1
ATOM 626 C C . GLY A 1 88 ? -1.025 -11.958 -2.546 1.00 81.44 88 GLY A C 1
ATOM 627 O O . GLY A 1 88 ? -1.637 -11.337 -1.682 1.00 81.44 88 GLY A O 1
ATOM 628 N N . ILE A 1 89 ? 0.138 -12.559 -2.318 1.00 78.44 89 ILE A N 1
ATOM 629 C CA . ILE A 1 89 ? 0.826 -12.572 -1.027 1.00 78.44 89 ILE A CA 1
ATOM 630 C C . ILE A 1 89 ? 2.222 -12.001 -1.239 1.00 78.44 89 ILE A C 1
ATOM 632 O O . ILE A 1 89 ? 2.987 -12.540 -2.043 1.00 78.44 89 ILE A O 1
ATOM 636 N N . ASP A 1 90 ? 2.561 -10.953 -0.503 1.00 82.44 90 ASP A N 1
ATOM 637 C CA . ASP A 1 90 ? 3.933 -10.479 -0.409 1.00 82.44 90 ASP A CA 1
ATOM 638 C C . ASP A 1 90 ? 4.772 -11.541 0.321 1.00 82.44 90 ASP A C 1
ATOM 640 O O . ASP A 1 90 ? 4.480 -11.975 1.438 1.00 82.44 90 ASP A O 1
ATOM 644 N N . THR A 1 91 ? 5.809 -12.024 -0.353 1.00 79.25 91 THR A N 1
ATOM 645 C CA . THR A 1 91 ? 6.683 -13.083 0.158 1.00 79.25 91 THR A CA 1
ATOM 646 C C . THR A 1 91 ? 7.636 -12.625 1.258 1.00 79.25 91 THR A C 1
ATOM 648 O O . THR A 1 91 ? 8.075 -13.468 2.048 1.00 79.25 91 THR A O 1
ATOM 651 N N . SER A 1 92 ? 7.938 -11.330 1.340 1.00 78.62 92 SER A N 1
ATOM 652 C CA . SER A 1 92 ? 8.808 -10.763 2.367 1.00 78.62 92 SER A CA 1
ATOM 653 C C . SER A 1 92 ? 8.094 -10.683 3.711 1.00 78.62 92 SER A C 1
ATOM 655 O O . SER A 1 92 ? 8.655 -11.065 4.746 1.00 78.62 92 SER A O 1
ATOM 657 N N . THR A 1 93 ? 6.833 -10.255 3.696 1.00 74.81 93 THR A N 1
ATOM 658 C CA . THR A 1 93 ? 6.016 -10.041 4.898 1.00 74.81 93 THR A CA 1
ATOM 659 C C . THR A 1 93 ? 5.091 -11.213 5.224 1.00 74.81 93 THR A C 1
ATOM 661 O O . THR A 1 93 ? 4.739 -11.428 6.385 1.00 74.81 93 THR A O 1
ATOM 664 N N . GLY A 1 94 ? 4.713 -12.005 4.219 1.00 72.31 94 GLY A N 1
ATOM 665 C CA . GLY A 1 94 ? 3.698 -13.051 4.325 1.00 72.31 94 GLY A CA 1
ATOM 666 C C . GLY A 1 94 ? 2.263 -12.518 4.372 1.00 72.31 94 GLY A C 1
ATOM 667 O O . GLY A 1 94 ? 1.350 -13.296 4.652 1.00 72.31 94 GLY A O 1
ATOM 668 N N . LYS A 1 95 ? 2.060 -11.218 4.132 1.00 73.69 95 LYS A N 1
ATOM 669 C CA . LYS A 1 95 ? 0.752 -10.554 4.142 1.00 73.69 95 LYS A CA 1
ATOM 670 C C . LYS A 1 95 ? 0.124 -10.560 2.753 1.00 73.69 95 LYS A C 1
ATOM 672 O O . LYS A 1 95 ? 0.809 -10.727 1.745 1.00 73.69 95 LYS A O 1
ATOM 677 N N . PHE A 1 96 ? -1.198 -10.421 2.701 1.00 77.38 96 PHE A N 1
ATOM 678 C CA . PHE A 1 96 ? -1.884 -10.217 1.431 1.00 77.38 96 PHE A CA 1
ATOM 679 C C . PHE A 1 96 ? -1.529 -8.842 0.879 1.00 77.38 96 PHE A C 1
ATOM 681 O O . PHE A 1 96 ? -1.550 -7.865 1.619 1.00 77.38 96 PHE A O 1
ATOM 688 N N . PHE A 1 97 ? -1.227 -8.777 -0.415 1.00 82.62 97 PHE A N 1
ATOM 689 C CA . PHE A 1 97 ? -1.046 -7.499 -1.084 1.00 82.62 97 PHE A CA 1
ATOM 690 C C . PHE A 1 97 ? -2.393 -6.792 -1.230 1.00 82.62 97 PHE A C 1
ATOM 692 O O . PHE A 1 97 ? -3.375 -7.390 -1.692 1.00 82.62 97 PHE A O 1
ATOM 699 N N . GLU A 1 98 ? -2.420 -5.510 -0.884 1.00 81.44 98 GLU A N 1
ATOM 700 C CA . GLU A 1 98 ? -3.600 -4.671 -0.988 1.00 81.44 98 GLU A CA 1
ATOM 701 C C . GLU A 1 98 ? -3.441 -3.591 -2.070 1.00 81.44 98 GLU A C 1
ATOM 703 O O . GLU A 1 98 ? -2.362 -3.061 -2.324 1.00 81.44 98 GLU A O 1
ATOM 708 N N . GLY A 1 99 ? -4.548 -3.251 -2.734 1.00 87.12 99 GLY A N 1
ATOM 709 C CA . GLY A 1 99 ? -4.559 -2.226 -3.776 1.00 87.12 99 GLY A CA 1
ATOM 710 C C . GLY A 1 99 ? -4.339 -2.765 -5.188 1.00 87.12 99 GLY A C 1
ATOM 711 O O . GLY A 1 99 ? -4.733 -3.881 -5.535 1.00 87.12 99 GLY A O 1
ATOM 712 N N . THR A 1 100 ? -3.830 -1.904 -6.067 1.00 93.69 100 THR A N 1
ATOM 713 C CA . THR A 1 100 ? -3.682 -2.188 -7.500 1.00 93.69 100 THR A CA 1
ATOM 714 C C . THR A 1 100 ? -2.395 -1.583 -8.034 1.00 93.69 100 THR A C 1
ATOM 716 O O . THR A 1 100 ? -2.221 -0.369 -7.966 1.00 93.69 100 THR A O 1
ATOM 719 N N . LEU A 1 101 ? -1.539 -2.414 -8.629 1.00 98.19 101 LEU A N 1
ATOM 720 C CA . LEU A 1 101 ? -0.336 -1.955 -9.324 1.00 98.19 101 LEU A CA 1
ATOM 721 C C . LEU A 1 101 ? -0.559 -1.911 -10.831 1.00 98.19 101 LEU A C 1
ATOM 723 O O . LEU A 1 101 ? -1.318 -2.712 -11.384 1.00 98.19 101 LEU A O 1
ATOM 727 N N . GLN A 1 102 ? 0.131 -0.991 -11.498 1.00 98.06 102 GLN A N 1
ATOM 728 C CA . GLN A 1 102 ? 0.061 -0.808 -12.940 1.00 98.06 102 GLN A CA 1
ATOM 729 C C . GLN A 1 102 ? 1.441 -0.696 -13.584 1.00 98.06 102 GLN A C 1
ATOM 731 O O . GLN A 1 102 ? 2.393 -0.189 -12.986 1.00 98.06 102 GLN A O 1
ATOM 736 N N . ALA A 1 103 ? 1.546 -1.163 -14.826 1.00 97.25 103 ALA A N 1
ATOM 737 C CA . ALA A 1 103 ? 2.701 -0.911 -15.677 1.00 97.25 103 ALA A CA 1
ATOM 738 C C . ALA A 1 103 ? 2.304 -0.890 -17.155 1.00 97.25 103 ALA A C 1
ATOM 740 O O . ALA A 1 103 ? 1.552 -1.740 -17.631 1.00 97.25 103 ALA A O 1
ATOM 741 N N . GLU A 1 104 ? 2.875 0.051 -17.894 1.00 93.94 104 GLU A N 1
ATOM 742 C CA . GLU A 1 104 ? 2.754 0.128 -19.349 1.00 93.94 104 GLU A CA 1
ATOM 743 C C . GLU A 1 104 ? 3.564 -0.986 -20.023 1.00 93.94 104 GLU A C 1
ATOM 745 O O . GLU A 1 104 ? 4.737 -1.188 -19.682 1.00 93.94 104 GLU A O 1
ATOM 750 N N . ILE A 1 105 ? 3.002 -1.663 -21.028 1.00 90.88 105 ILE A N 1
ATOM 751 C CA . ILE A 1 105 ? 3.772 -2.639 -21.810 1.00 90.88 105 ILE A CA 1
ATOM 752 C C . ILE A 1 105 ? 4.746 -1.945 -22.775 1.00 90.88 105 ILE A C 1
ATOM 754 O O . ILE A 1 105 ? 4.475 -0.863 -23.288 1.00 90.88 105 ILE A O 1
ATOM 758 N N . ASP A 1 106 ? 5.891 -2.574 -23.038 1.00 82.38 106 ASP A N 1
ATOM 759 C CA . ASP A 1 106 ? 6.856 -2.102 -24.037 1.00 82.38 106 ASP A CA 1
ATOM 760 C C . ASP A 1 106 ? 6.728 -2.828 -25.378 1.00 82.38 106 ASP A C 1
ATOM 762 O O . ASP A 1 106 ? 5.991 -3.803 -25.545 1.00 82.38 106 ASP A O 1
ATOM 766 N N . ALA A 1 107 ? 7.470 -2.334 -26.371 1.00 77.56 107 ALA A N 1
ATOM 767 C CA . ALA A 1 107 ? 7.462 -2.871 -27.725 1.00 77.56 107 ALA A CA 1
ATOM 768 C C . ALA A 1 107 ? 7.970 -4.315 -27.836 1.00 77.56 107 ALA A C 1
ATOM 770 O O . ALA A 1 107 ? 7.637 -4.970 -28.821 1.00 77.56 107 ALA A O 1
ATOM 771 N N . ASP A 1 108 ? 8.712 -4.831 -26.861 1.00 81.38 108 ASP A N 1
ATOM 772 C CA . ASP A 1 108 ? 9.102 -6.241 -26.754 1.00 81.38 108 ASP A CA 1
ATOM 773 C C . ASP A 1 108 ? 8.112 -7.066 -25.911 1.00 81.38 108 ASP A C 1
ATOM 775 O O . ASP A 1 108 ? 7.951 -8.261 -26.149 1.00 81.38 108 ASP A O 1
ATOM 779 N N . GLY A 1 109 ? 7.384 -6.425 -24.991 1.00 83.25 109 GLY A N 1
ATOM 780 C CA . GLY A 1 109 ? 6.463 -7.062 -24.048 1.00 83.25 109 GLY A CA 1
ATOM 781 C C . GLY A 1 109 ? 7.165 -7.945 -23.013 1.00 83.25 109 GLY A C 1
ATOM 782 O O . GLY A 1 109 ? 6.498 -8.714 -22.328 1.00 83.25 109 GLY A O 1
ATOM 783 N N . ALA A 1 110 ? 8.490 -7.878 -22.906 1.00 88.69 110 ALA A N 1
ATOM 784 C CA . ALA A 1 110 ? 9.281 -8.781 -22.081 1.00 88.69 110 ALA A CA 1
ATOM 785 C C . ALA A 1 110 ? 9.891 -8.043 -20.887 1.00 88.69 110 ALA A C 1
ATOM 787 O O . ALA A 1 110 ? 10.228 -6.870 -20.975 1.00 88.69 110 ALA A O 1
ATOM 788 N N . ASN A 1 111 ? 10.083 -8.763 -19.780 1.00 90.88 111 ASN A N 1
ATOM 789 C CA . ASN A 1 111 ? 10.712 -8.259 -18.554 1.00 90.88 111 ASN A CA 1
ATOM 790 C C . ASN A 1 111 ? 10.024 -7.019 -17.959 1.00 90.88 111 ASN A C 1
ATOM 792 O O . ASN A 1 111 ? 10.687 -6.152 -17.398 1.00 90.88 111 ASN A O 1
ATOM 796 N N . ILE A 1 112 ? 8.697 -6.938 -18.064 1.00 95.69 112 ILE A N 1
ATOM 797 C CA . ILE A 1 112 ? 7.935 -5.835 -17.475 1.00 95.69 112 ILE A CA 1
ATOM 798 C C . ILE A 1 112 ? 8.019 -5.933 -15.950 1.00 95.69 112 ILE A C 1
ATOM 800 O O . ILE A 1 112 ? 7.622 -6.943 -15.370 1.00 95.69 112 ILE A O 1
ATOM 804 N N . VAL A 1 113 ? 8.510 -4.883 -15.299 1.00 96.88 113 VAL A N 1
ATOM 805 C CA . VAL A 1 113 ? 8.586 -4.797 -13.837 1.00 96.88 113 VAL A CA 1
ATOM 806 C C . VAL A 1 113 ? 7.399 -3.985 -13.329 1.00 96.88 113 VAL A C 1
ATOM 808 O O . VAL A 1 113 ? 7.295 -2.790 -13.604 1.00 96.88 113 VAL A O 1
ATOM 811 N N . VAL A 1 114 ? 6.493 -4.643 -12.605 1.00 98.25 114 VAL A N 1
ATOM 812 C CA . VAL A 1 114 ? 5.307 -4.023 -12.005 1.00 98.25 114 VAL A CA 1
ATOM 813 C C . VAL A 1 114 ? 5.588 -3.722 -10.533 1.00 98.25 114 VAL A C 1
ATOM 815 O O . VAL A 1 114 ? 5.794 -4.645 -9.751 1.00 98.25 114 VAL A O 1
ATOM 818 N N . THR A 1 115 ? 5.597 -2.442 -10.167 1.00 97.62 115 THR A N 1
ATOM 819 C CA . THR A 1 115 ? 5.884 -1.912 -8.822 1.00 97.62 115 THR A CA 1
ATOM 820 C C . THR A 1 115 ? 4.970 -0.718 -8.506 1.00 97.62 115 THR A C 1
ATOM 822 O O . THR A 1 115 ? 4.365 -0.129 -9.412 1.00 97.62 115 THR A O 1
ATOM 825 N N . PRO A 1 116 ? 4.925 -0.248 -7.251 1.00 97.94 116 PRO A N 1
ATOM 826 C CA . PRO A 1 116 ? 4.419 1.088 -6.930 1.00 97.94 116 PRO A CA 1
ATOM 827 C C . PRO A 1 116 ? 5.023 2.199 -7.812 1.00 97.94 116 PRO A C 1
ATOM 829 O O . PRO A 1 116 ? 4.315 3.074 -8.309 1.00 97.94 116 PRO A O 1
ATOM 832 N N . LEU A 1 117 ? 6.319 2.142 -8.137 1.00 98.25 117 LEU A N 1
ATOM 833 C CA . LEU A 1 117 ? 6.940 3.159 -8.998 1.00 98.25 117 LEU A CA 1
ATOM 834 C C . LEU A 1 117 ? 6.481 3.078 -10.460 1.00 98.25 117 LEU A C 1
ATOM 836 O O . LEU A 1 117 ? 6.249 4.119 -11.078 1.00 98.25 117 LEU A O 1
ATOM 840 N N . SER A 1 118 ? 6.285 1.879 -11.019 1.00 97.88 118 SER A N 1
ATOM 841 C CA . SER A 1 118 ? 5.691 1.743 -12.360 1.00 97.88 118 SER A CA 1
ATOM 842 C C . SER A 1 118 ? 4.229 2.199 -12.377 1.00 97.88 118 SER A C 1
ATOM 844 O O . SER A 1 118 ? 3.747 2.700 -13.395 1.00 97.88 118 SER A O 1
ATOM 846 N N . THR A 1 119 ? 3.538 2.094 -11.241 1.00 98.38 119 THR A N 1
ATOM 847 C CA . THR A 1 119 ? 2.172 2.604 -11.069 1.00 98.38 119 THR A CA 1
ATOM 848 C C . THR A 1 119 ? 2.164 4.132 -11.123 1.00 98.38 119 THR A C 1
ATOM 850 O O . THR A 1 119 ? 1.372 4.702 -11.868 1.00 98.38 119 THR A O 1
ATOM 853 N N . LEU A 1 120 ? 3.121 4.809 -10.470 1.00 98.00 120 LEU A N 1
ATOM 854 C CA . LEU A 1 120 ? 3.310 6.263 -10.617 1.00 98.00 120 LEU A CA 1
ATOM 855 C C . LEU A 1 120 ? 3.644 6.680 -12.056 1.00 98.00 120 LEU A C 1
ATOM 857 O O . LEU A 1 120 ? 3.124 7.689 -12.541 1.00 98.00 120 LEU A O 1
ATOM 861 N N . VAL A 1 121 ? 4.486 5.910 -12.758 1.00 97.88 121 VAL A N 1
ATOM 862 C CA . VAL A 1 121 ? 4.745 6.127 -14.193 1.00 97.88 121 VAL A CA 1
ATOM 863 C C . VAL A 1 121 ? 3.438 6.030 -14.983 1.00 97.88 121 VAL A C 1
ATOM 865 O O . VAL A 1 121 ? 3.144 6.925 -15.774 1.00 97.88 121 VAL A O 1
ATOM 868 N N . SER A 1 122 ? 2.624 5.006 -14.723 1.00 97.56 122 SER A N 1
ATOM 869 C CA . SER A 1 122 ? 1.324 4.806 -15.380 1.00 97.56 122 SER A CA 1
ATOM 870 C C . SER A 1 122 ? 0.355 5.962 -15.082 1.00 97.56 122 SER A C 1
ATOM 872 O O . SER A 1 122 ? -0.315 6.455 -15.987 1.00 97.56 122 SER A O 1
ATOM 874 N N . SER A 1 123 ? 0.333 6.492 -13.854 1.00 97.50 123 SER A N 1
ATOM 875 C CA . SER A 1 123 ? -0.467 7.677 -13.506 1.00 97.50 123 SER A CA 1
ATOM 876 C C . SER A 1 123 ? -0.017 8.941 -14.248 1.00 97.50 123 SER A C 1
ATOM 878 O O . SER A 1 123 ? -0.849 9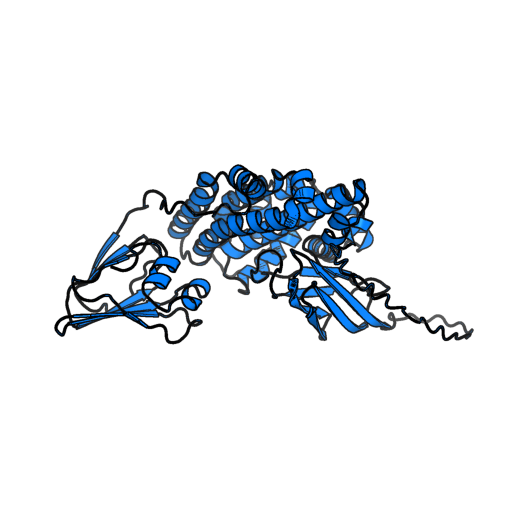.734 -14.686 1.00 97.50 123 SER A O 1
ATOM 880 N N . LEU A 1 124 ? 1.290 9.140 -14.450 1.00 96.69 124 LEU A N 1
ATOM 881 C CA . LEU A 1 124 ? 1.794 10.241 -15.282 1.00 96.69 124 LEU A CA 1
ATOM 882 C C . LEU A 1 124 ? 1.398 10.076 -16.755 1.00 96.69 124 LEU A C 1
ATOM 884 O O . LEU A 1 124 ? 1.074 11.070 -17.409 1.00 96.69 124 LEU A O 1
ATOM 888 N N . VAL A 1 125 ? 1.401 8.844 -17.272 1.00 96.25 125 VAL A N 1
ATOM 889 C CA . VAL A 1 125 ? 0.947 8.541 -18.638 1.00 96.25 125 VAL A CA 1
ATOM 890 C C . VAL A 1 125 ? -0.546 8.829 -18.797 1.00 96.25 125 VAL A C 1
ATOM 892 O O . VAL A 1 125 ? -0.942 9.499 -19.750 1.00 96.25 125 VAL A O 1
ATOM 895 N N . GLN A 1 126 ? -1.368 8.436 -17.823 1.00 93.56 126 GLN A N 1
ATOM 896 C CA . GLN A 1 126 ? -2.799 8.766 -17.782 1.00 93.56 126 GLN A CA 1
ATOM 897 C C . GLN A 1 126 ? -3.050 10.282 -17.709 1.00 93.56 126 GLN A C 1
ATOM 899 O O . GLN A 1 126 ? -4.018 10.776 -18.285 1.00 93.56 126 GLN A O 1
ATOM 904 N N . ASN A 1 127 ? -2.129 11.038 -17.102 1.00 92.19 127 ASN A N 1
ATOM 905 C CA . ASN A 1 127 ? -2.124 12.506 -17.105 1.00 92.19 127 ASN A CA 1
ATOM 906 C C . ASN A 1 127 ? -1.591 13.127 -18.418 1.00 92.19 127 ASN A C 1
ATOM 908 O O . ASN A 1 127 ? -1.391 14.341 -18.493 1.00 92.19 127 ASN A O 1
ATOM 912 N N . GLY A 1 128 ? -1.364 12.322 -19.460 1.00 93.50 128 GLY A N 1
ATOM 913 C CA . GLY A 1 128 ? -1.002 12.767 -20.806 1.00 93.50 128 GLY A CA 1
ATOM 914 C C . GLY A 1 128 ? 0.497 12.771 -21.118 1.00 93.50 128 GLY A C 1
ATOM 915 O O . GLY A 1 128 ? 0.883 13.205 -22.206 1.00 93.50 128 GLY A O 1
ATOM 916 N N . ALA A 1 129 ? 1.359 12.303 -20.208 1.00 94.75 129 ALA A N 1
ATOM 917 C CA . ALA A 1 129 ? 2.775 12.116 -20.517 1.00 94.75 129 ALA A CA 1
ATOM 918 C C . ALA A 1 129 ? 2.992 10.897 -21.430 1.00 94.75 129 ALA A C 1
ATOM 920 O O . ALA A 1 129 ? 2.217 9.946 -21.442 1.00 94.75 129 ALA A O 1
ATOM 921 N N . THR A 1 130 ? 4.095 10.884 -22.178 1.00 94.75 130 THR A N 1
ATOM 922 C CA . THR A 1 130 ? 4.560 9.630 -22.793 1.00 94.75 130 THR A CA 1
ATOM 923 C C . THR A 1 130 ? 5.268 8.781 -21.741 1.00 94.75 130 THR A C 1
ATOM 925 O O . THR A 1 130 ? 5.857 9.340 -20.814 1.00 94.75 130 THR A O 1
ATOM 928 N N . LYS A 1 131 ? 5.290 7.452 -21.909 1.00 93.50 131 LYS A N 1
ATOM 929 C CA . LYS A 1 131 ? 6.011 6.542 -21.002 1.00 93.50 131 LYS A CA 1
ATOM 930 C C . LYS A 1 131 ? 7.460 6.980 -20.774 1.00 93.50 131 LYS A C 1
ATOM 932 O O . LYS A 1 131 ? 7.879 7.098 -19.634 1.00 93.50 131 LYS A O 1
ATOM 937 N N . ALA A 1 132 ? 8.190 7.316 -21.840 1.00 94.56 132 ALA A N 1
ATOM 938 C CA . ALA A 1 132 ? 9.578 7.770 -21.740 1.00 94.56 132 ALA A CA 1
ATOM 939 C C . ALA A 1 132 ? 9.723 9.051 -20.898 1.00 94.56 132 ALA A C 1
ATOM 941 O O . ALA A 1 132 ? 10.589 9.133 -20.035 1.00 94.56 132 ALA A O 1
ATOM 942 N N . VAL A 1 133 ? 8.844 10.042 -21.100 1.00 96.00 133 VAL A N 1
ATOM 943 C CA . VAL A 1 133 ? 8.856 11.282 -20.301 1.00 96.00 133 VAL A CA 1
ATOM 944 C C . VAL A 1 133 ? 8.499 10.999 -18.841 1.00 96.00 133 VAL A C 1
ATOM 946 O O . VAL A 1 133 ? 9.127 11.555 -17.942 1.00 96.00 133 VAL A O 1
ATOM 949 N N . ALA A 1 134 ? 7.515 10.134 -18.595 1.00 97.00 134 ALA A N 1
ATOM 950 C CA . ALA A 1 134 ? 7.106 9.744 -17.252 1.00 97.00 134 ALA A CA 1
ATOM 951 C C . ALA A 1 134 ? 8.222 8.987 -16.508 1.00 97.00 134 ALA A C 1
ATOM 953 O O . ALA A 1 134 ? 8.568 9.368 -15.391 1.00 97.00 134 ALA A O 1
ATOM 954 N N . SER A 1 135 ? 8.836 7.983 -17.140 1.00 96.81 135 SER A N 1
ATOM 955 C CA . SER A 1 135 ? 9.962 7.217 -16.593 1.00 96.81 135 SER A CA 1
ATOM 956 C C . SER A 1 135 ? 11.161 8.110 -16.282 1.00 96.81 135 SER A C 1
ATOM 958 O O . SER A 1 135 ? 11.650 8.086 -15.154 1.00 96.81 135 SER A O 1
ATOM 960 N N . ALA A 1 136 ? 11.579 8.962 -17.224 1.00 97.62 136 ALA A N 1
ATOM 961 C CA . ALA A 1 136 ? 12.678 9.901 -17.010 1.00 97.62 136 ALA A CA 1
ATOM 962 C C . ALA A 1 136 ? 12.392 10.872 -15.855 1.00 97.62 136 ALA A C 1
ATOM 964 O O . ALA A 1 136 ? 13.279 11.169 -15.050 1.00 97.62 136 ALA A O 1
ATOM 965 N N . LYS A 1 137 ? 11.142 11.343 -15.735 1.00 97.12 137 LYS A N 1
ATOM 966 C CA . LYS A 1 137 ? 10.720 12.216 -14.637 1.00 97.12 137 LYS A CA 1
ATOM 967 C C . LYS A 1 137 ? 10.825 11.506 -13.288 1.00 97.12 137 LYS A C 1
ATOM 969 O O . LYS A 1 137 ? 11.448 12.057 -12.389 1.00 97.12 137 LYS A O 1
ATOM 974 N N . ILE A 1 138 ? 10.256 10.306 -13.143 1.00 98.06 138 ILE A N 1
ATOM 975 C CA . ILE A 1 138 ? 10.329 9.544 -11.885 1.00 98.06 138 ILE A CA 1
ATOM 976 C C . ILE A 1 138 ? 11.782 9.205 -11.540 1.00 98.06 138 ILE A C 1
ATOM 978 O O . ILE A 1 138 ? 12.212 9.474 -10.424 1.00 98.06 138 ILE A O 1
ATOM 982 N N . ALA A 1 139 ? 12.570 8.710 -12.496 1.00 98.12 139 ALA A N 1
ATOM 983 C CA . ALA A 1 139 ? 13.982 8.396 -12.277 1.00 98.12 139 ALA A CA 1
ATOM 984 C C . ALA A 1 139 ? 14.776 9.621 -11.782 1.00 98.12 139 ALA A C 1
ATOM 986 O O . ALA A 1 139 ? 15.487 9.541 -10.781 1.00 98.12 139 ALA A O 1
ATOM 987 N N . THR A 1 140 ? 14.571 10.783 -12.416 1.00 97.44 140 THR A N 1
ATOM 988 C CA . THR A 1 140 ? 15.195 12.054 -12.003 1.00 97.44 140 THR A CA 1
ATOM 989 C C . THR A 1 140 ? 14.771 12.465 -10.595 1.00 97.44 140 THR A C 1
ATOM 991 O O . THR A 1 140 ? 15.620 12.840 -9.793 1.00 97.44 140 THR A O 1
ATOM 994 N N . GLN A 1 141 ? 13.474 12.379 -10.287 1.00 96.50 141 GLN A N 1
ATOM 995 C CA . GLN A 1 141 ? 12.923 12.744 -8.979 1.00 96.50 141 GLN A CA 1
ATOM 996 C C . GLN A 1 141 ? 13.466 11.872 -7.843 1.00 96.50 141 GLN A C 1
ATOM 998 O O . GLN A 1 141 ? 13.648 12.352 -6.730 1.00 96.50 141 GLN A O 1
ATOM 1003 N N . LEU A 1 142 ? 13.752 10.602 -8.132 1.00 96.44 142 LEU A N 1
ATOM 1004 C CA . LEU A 1 142 ? 14.290 9.653 -7.161 1.00 96.44 142 LEU A CA 1
ATOM 1005 C C . LEU A 1 142 ? 15.823 9.625 -7.115 1.00 96.44 142 LEU A C 1
ATOM 1007 O O . LEU A 1 142 ? 16.386 8.972 -6.238 1.00 96.44 142 LEU A O 1
ATOM 1011 N N . GLY A 1 143 ? 16.503 10.300 -8.047 1.00 96.44 143 GLY A N 1
ATOM 1012 C CA . GLY A 1 143 ? 17.962 10.266 -8.156 1.00 96.44 143 GLY A CA 1
ATOM 1013 C C . GLY A 1 143 ? 18.516 8.895 -8.560 1.00 96.44 143 GLY A C 1
ATOM 1014 O O . GLY A 1 143 ? 19.611 8.534 -8.134 1.00 96.44 143 GLY A O 1
ATOM 1015 N N . ILE A 1 144 ? 17.767 8.132 -9.361 1.00 98.00 144 ILE A N 1
ATOM 1016 C CA . ILE A 1 144 ? 18.160 6.810 -9.877 1.00 98.00 144 ILE A CA 1
ATOM 1017 C C . ILE A 1 144 ? 18.225 6.828 -11.405 1.00 98.00 144 ILE A C 1
ATOM 1019 O O . ILE A 1 144 ? 17.684 7.723 -12.056 1.00 98.00 144 ILE A O 1
ATOM 1023 N N . SER A 1 145 ? 18.857 5.824 -12.008 1.00 97.88 145 SER A N 1
ATOM 1024 C CA . SER A 1 145 ? 18.812 5.658 -13.461 1.00 97.88 145 SER A CA 1
ATOM 1025 C C . SER A 1 145 ? 17.468 5.088 -13.937 1.00 97.88 145 SER A C 1
ATOM 1027 O O . SER A 1 145 ? 16.818 4.303 -13.245 1.00 97.88 145 SER A O 1
ATOM 1029 N N . GLU A 1 146 ? 17.070 5.416 -15.172 1.00 96.56 146 GLU A N 1
ATOM 1030 C CA . GLU A 1 146 ? 15.904 4.787 -15.821 1.00 96.56 146 GLU A CA 1
ATOM 1031 C C . GLU A 1 146 ? 16.071 3.264 -15.953 1.00 96.56 146 GLU A C 1
ATOM 1033 O O . GLU A 1 146 ? 15.092 2.525 -15.906 1.00 96.56 146 GLU A O 1
ATOM 1038 N N . ALA A 1 147 ? 17.315 2.784 -16.060 1.00 95.69 147 ALA A N 1
ATOM 1039 C CA . ALA A 1 147 ? 17.622 1.358 -16.067 1.00 95.69 147 ALA A CA 1
ATOM 1040 C C . ALA A 1 147 ? 17.307 0.696 -14.717 1.00 95.69 147 ALA A C 1
ATOM 1042 O O . ALA A 1 147 ? 16.752 -0.398 -14.707 1.00 95.69 147 ALA A O 1
ATOM 1043 N N . THR A 1 148 ? 17.613 1.357 -13.595 1.00 96.75 148 THR A N 1
ATOM 1044 C CA . THR A 1 148 ? 17.219 0.876 -12.261 1.00 96.75 148 THR A CA 1
ATOM 1045 C C . THR A 1 148 ? 15.703 0.897 -12.090 1.00 96.75 148 THR A C 1
ATOM 1047 O O . THR A 1 148 ? 15.147 -0.068 -11.578 1.00 96.75 148 THR A O 1
ATOM 1050 N N . LEU A 1 149 ? 15.020 1.945 -12.566 1.00 96.81 149 LEU A N 1
ATOM 1051 C CA . LEU A 1 149 ? 13.554 2.034 -12.515 1.00 96.81 149 LEU A CA 1
ATOM 1052 C C . LEU A 1 149 ? 12.860 0.901 -13.298 1.00 96.81 149 LEU A C 1
ATOM 1054 O O . LEU A 1 149 ? 11.791 0.448 -12.899 1.00 96.81 149 LEU A O 1
ATOM 1058 N N . ALA A 1 150 ? 13.451 0.461 -14.411 1.00 95.00 150 ALA A N 1
ATOM 1059 C CA . ALA A 1 150 ? 12.915 -0.596 -15.272 1.00 95.00 150 ALA A CA 1
ATOM 1060 C C . ALA A 1 150 ? 13.369 -2.017 -14.884 1.00 95.00 150 ALA A C 1
ATOM 1062 O O . ALA A 1 150 ? 12.989 -2.981 -15.547 1.00 95.00 150 ALA A O 1
ATOM 1063 N N . ALA A 1 151 ? 14.204 -2.158 -13.856 1.00 95.62 151 ALA A N 1
ATOM 1064 C CA . ALA A 1 151 ? 14.756 -3.431 -13.417 1.00 95.62 151 ALA A CA 1
ATOM 1065 C C . ALA A 1 151 ? 14.124 -3.889 -12.101 1.00 95.62 151 ALA A C 1
ATOM 1067 O O . ALA A 1 151 ? 13.553 -3.103 -11.354 1.00 95.62 151 ALA A O 1
ATOM 1068 N N . ASP A 1 152 ? 14.261 -5.180 -11.806 1.00 96.12 152 ASP A N 1
ATOM 1069 C CA . ASP A 1 152 ? 13.936 -5.721 -10.492 1.00 96.12 152 ASP A CA 1
ATOM 1070 C C . ASP A 1 152 ? 14.919 -5.151 -9.449 1.00 96.12 152 ASP A C 1
ATOM 1072 O O . ASP A 1 152 ? 16.119 -5.472 -9.488 1.00 96.12 152 ASP A O 1
ATOM 1076 N N . PRO A 1 153 ? 14.446 -4.303 -8.516 1.00 95.44 153 PRO A N 1
ATOM 1077 C CA . PRO A 1 153 ? 15.327 -3.643 -7.573 1.00 95.44 153 PRO A CA 1
ATOM 1078 C C . PRO A 1 153 ? 15.922 -4.628 -6.558 1.00 95.44 153 PRO A C 1
ATOM 1080 O O . PRO A 1 153 ? 17.051 -4.425 -6.122 1.00 95.44 153 PRO A O 1
ATOM 1083 N N . PHE A 1 154 ? 15.256 -5.739 -6.228 1.00 92.94 154 PHE A N 1
ATOM 1084 C CA . PHE A 1 154 ? 15.801 -6.738 -5.301 1.00 92.94 154 PHE A CA 1
ATOM 1085 C C . PHE A 1 154 ? 16.897 -7.566 -5.964 1.00 92.94 154 PHE A C 1
ATOM 1087 O O . PHE A 1 154 ? 17.943 -7.824 -5.356 1.00 92.94 154 PHE A O 1
ATOM 1094 N N . ALA A 1 155 ? 16.717 -7.925 -7.237 1.00 94.69 155 ALA A N 1
ATOM 1095 C CA . ALA A 1 155 ? 17.773 -8.565 -8.016 1.00 94.69 155 ALA A CA 1
ATOM 1096 C C . ALA A 1 155 ? 19.007 -7.654 -8.163 1.00 94.69 155 ALA A C 1
ATOM 1098 O O . ALA A 1 155 ? 20.144 -8.118 -7.984 1.00 94.69 155 ALA A O 1
ATOM 1099 N N . LEU A 1 156 ? 18.803 -6.358 -8.436 1.00 96.00 156 LEU A N 1
ATOM 1100 C CA . LEU A 1 156 ? 19.885 -5.368 -8.497 1.00 96.00 156 LEU A CA 1
ATOM 1101 C C . LEU A 1 156 ? 20.569 -5.169 -7.143 1.00 96.00 156 LEU A C 1
ATOM 1103 O O . LEU A 1 156 ? 21.797 -5.130 -7.081 1.00 96.00 156 LEU A O 1
ATOM 1107 N N . LEU A 1 157 ? 19.814 -5.112 -6.048 1.00 94.94 157 LEU A N 1
ATOM 1108 C CA . LEU A 1 157 ? 20.370 -4.994 -4.703 1.00 94.94 157 LEU A CA 1
ATOM 1109 C C . LEU A 1 157 ? 21.256 -6.201 -4.345 1.00 94.94 157 LEU A C 1
ATOM 1111 O O . LEU A 1 157 ? 22.343 -6.063 -3.768 1.00 94.94 157 LEU A O 1
ATOM 1115 N N . ALA A 1 158 ? 20.833 -7.401 -4.750 1.00 93.12 158 ALA A N 1
ATOM 1116 C CA . ALA A 1 158 ? 21.583 -8.628 -4.524 1.00 93.12 158 ALA A CA 1
ATOM 1117 C C . ALA A 1 158 ? 22.864 -8.693 -5.375 1.00 93.12 158 ALA A C 1
ATOM 1119 O O . ALA A 1 158 ? 23.945 -8.984 -4.849 1.00 93.12 158 ALA A O 1
ATOM 1120 N N . THR A 1 159 ? 22.770 -8.394 -6.675 1.00 94.56 159 THR A N 1
ATOM 1121 C CA . THR A 1 159 ? 23.802 -8.775 -7.663 1.00 94.56 159 THR A CA 1
ATOM 1122 C C . THR A 1 159 ? 24.458 -7.624 -8.430 1.00 94.56 159 THR A C 1
ATOM 1124 O O . THR A 1 159 ? 25.469 -7.853 -9.094 1.00 94.56 159 THR A O 1
ATOM 1127 N N . GLY A 1 160 ? 23.934 -6.402 -8.328 1.00 95.81 160 GLY A N 1
ATOM 1128 C CA . GLY A 1 160 ? 24.427 -5.227 -9.048 1.00 95.81 160 GLY A CA 1
ATOM 1129 C C . GLY A 1 160 ? 25.773 -4.691 -8.548 1.00 95.81 160 GLY A C 1
ATOM 1130 O O . GLY A 1 160 ? 26.321 -5.136 -7.531 1.00 95.81 160 GLY A O 1
ATOM 1131 N N . THR A 1 161 ? 26.310 -3.702 -9.267 1.00 96.94 161 THR A N 1
ATOM 1132 C CA . THR A 1 161 ? 27.487 -2.929 -8.830 1.00 96.94 161 THR A CA 1
ATOM 1133 C C . THR A 1 161 ? 27.181 -2.125 -7.558 1.00 96.94 161 THR A C 1
ATOM 1135 O O . THR A 1 161 ? 26.011 -1.915 -7.241 1.00 96.94 161 THR A O 1
ATOM 1138 N N . PRO A 1 162 ? 28.192 -1.638 -6.814 1.00 96.25 162 PRO A N 1
ATOM 1139 C CA . PRO A 1 162 ? 27.957 -0.794 -5.639 1.00 96.25 162 PRO A CA 1
ATOM 1140 C C . PRO A 1 162 ? 27.026 0.396 -5.911 1.00 96.25 162 PRO A C 1
ATOM 1142 O O . PRO A 1 162 ? 26.135 0.670 -5.114 1.00 96.25 162 PRO A O 1
ATOM 1145 N N . GLU A 1 163 ? 27.177 1.049 -7.062 1.00 95.94 163 GLU A N 1
ATOM 1146 C CA . GLU A 1 163 ? 26.324 2.159 -7.494 1.00 95.94 163 GLU A CA 1
ATOM 1147 C C . GLU A 1 163 ? 24.891 1.686 -7.765 1.00 95.94 163 GLU A C 1
ATOM 1149 O O . GLU A 1 163 ? 23.943 2.266 -7.242 1.00 95.94 163 GLU A O 1
ATOM 1154 N N . GLN A 1 164 ? 24.724 0.575 -8.493 1.00 97.38 164 GLN A N 1
ATOM 1155 C CA . GLN A 1 164 ? 23.405 -0.011 -8.756 1.00 97.38 164 GLN A CA 1
ATOM 1156 C C . GLN A 1 164 ? 22.699 -0.457 -7.475 1.00 97.38 164 GLN A C 1
ATOM 1158 O O . GLN A 1 164 ? 21.484 -0.341 -7.380 1.00 97.38 164 GLN A O 1
ATOM 1163 N N . LYS A 1 165 ? 23.438 -0.940 -6.472 1.00 97.25 165 LYS A N 1
ATOM 1164 C CA . LYS A 1 165 ? 22.872 -1.311 -5.168 1.00 97.25 165 LYS A CA 1
ATOM 1165 C C . LYS A 1 165 ? 22.356 -0.097 -4.403 1.00 97.25 165 LYS A C 1
ATOM 1167 O O . LYS A 1 165 ? 21.321 -0.195 -3.754 1.00 97.25 165 LYS A O 1
ATOM 1172 N N . ILE A 1 166 ? 23.045 1.042 -4.488 1.00 97.19 166 ILE A N 1
ATOM 1173 C CA . ILE A 1 166 ? 22.577 2.297 -3.884 1.00 97.19 166 ILE A CA 1
ATOM 1174 C C . ILE A 1 166 ? 21.303 2.777 -4.583 1.00 97.19 166 ILE A C 1
ATOM 1176 O O . ILE A 1 166 ? 20.330 3.098 -3.903 1.00 97.19 166 ILE A O 1
ATOM 1180 N N . GLU A 1 167 ? 21.280 2.778 -5.919 1.00 98.19 167 GLU A N 1
ATOM 1181 C CA . GLU A 1 167 ? 20.077 3.148 -6.675 1.00 98.19 167 GLU A CA 1
ATOM 1182 C C . GLU A 1 167 ? 18.911 2.188 -6.394 1.00 98.19 167 GLU A C 1
ATOM 1184 O O . GLU A 1 167 ? 17.787 2.630 -6.172 1.00 98.19 167 GLU A O 1
ATOM 1189 N N . ALA A 1 168 ? 19.167 0.879 -6.333 1.00 97.75 168 ALA A N 1
ATOM 1190 C CA . ALA A 1 168 ? 18.162 -0.127 -6.003 1.00 97.75 168 ALA A CA 1
ATOM 1191 C C . ALA A 1 168 ? 17.602 0.054 -4.585 1.00 97.75 168 ALA A C 1
ATOM 1193 O O . ALA A 1 168 ? 16.394 -0.029 -4.384 1.00 97.75 168 ALA A O 1
ATOM 1194 N N . ALA A 1 169 ? 18.457 0.358 -3.606 1.00 96.88 169 ALA A N 1
ATOM 1195 C CA . ALA A 1 169 ? 18.024 0.658 -2.245 1.00 96.88 169 ALA A CA 1
ATOM 1196 C C . ALA A 1 169 ? 17.148 1.917 -2.183 1.00 96.88 169 ALA A C 1
ATOM 1198 O O . ALA A 1 169 ? 16.147 1.938 -1.468 1.00 96.88 169 ALA A O 1
ATOM 1199 N N . GLN A 1 170 ? 17.494 2.950 -2.957 1.00 97.25 170 GLN A N 1
ATOM 1200 C CA . GLN A 1 170 ? 16.674 4.153 -3.088 1.00 97.25 170 GLN A CA 1
ATOM 1201 C C . GLN A 1 170 ? 15.318 3.832 -3.739 1.00 97.25 170 GLN A C 1
ATOM 1203 O O . GLN A 1 170 ? 14.293 4.286 -3.240 1.00 97.25 170 GLN A O 1
ATOM 1208 N N . ALA A 1 171 ? 15.292 2.994 -4.781 1.00 97.75 171 ALA A N 1
ATOM 1209 C CA . ALA A 1 171 ? 14.055 2.542 -5.415 1.00 97.75 171 ALA A CA 1
ATOM 1210 C C . ALA A 1 171 ? 13.159 1.747 -4.448 1.00 97.75 171 ALA A C 1
ATOM 1212 O O . ALA A 1 171 ? 11.971 2.041 -4.361 1.00 97.75 171 ALA A O 1
ATOM 1213 N N . ILE A 1 172 ? 13.715 0.808 -3.671 1.00 96.50 172 ILE A N 1
ATOM 1214 C CA . ILE A 1 172 ? 12.973 0.030 -2.657 1.00 96.50 172 ILE A CA 1
ATOM 1215 C C . ILE A 1 172 ? 12.381 0.951 -1.592 1.00 96.50 172 ILE A C 1
ATOM 1217 O O . ILE A 1 172 ? 11.205 0.834 -1.263 1.00 96.50 172 ILE A O 1
ATOM 1221 N N . LYS A 1 173 ? 13.157 1.919 -1.089 1.00 95.69 173 LYS A N 1
ATOM 1222 C CA . LYS A 1 173 ? 12.641 2.907 -0.133 1.00 95.69 173 LYS A CA 1
ATOM 1223 C C . LYS A 1 173 ? 11.446 3.668 -0.708 1.00 95.69 173 LYS A C 1
ATOM 1225 O O . LYS A 1 173 ? 10.432 3.815 -0.036 1.00 95.69 173 LYS A O 1
ATOM 1230 N N . SER A 1 174 ? 11.550 4.139 -1.949 1.00 96.50 174 SER A N 1
ATOM 1231 C CA . SER A 1 174 ? 10.468 4.875 -2.606 1.00 96.50 174 SER A CA 1
ATOM 1232 C C . SER A 1 174 ? 9.246 4.001 -2.898 1.00 96.50 174 SER A C 1
ATOM 1234 O O . SER A 1 174 ? 8.130 4.494 -2.763 1.00 96.50 174 SER A O 1
ATOM 1236 N N . ILE A 1 175 ? 9.438 2.721 -3.237 1.00 96.44 175 ILE A N 1
ATOM 1237 C CA . ILE A 1 175 ? 8.366 1.717 -3.350 1.00 96.44 175 ILE A CA 1
ATOM 1238 C C . ILE A 1 175 ? 7.587 1.634 -2.032 1.00 96.44 175 ILE A C 1
ATOM 1240 O O . ILE A 1 175 ? 6.382 1.879 -2.030 1.00 96.44 175 ILE A O 1
ATOM 1244 N N . LEU A 1 176 ? 8.293 1.415 -0.915 1.00 94.75 176 LEU A N 1
ATOM 1245 C CA . LEU A 1 176 ? 7.692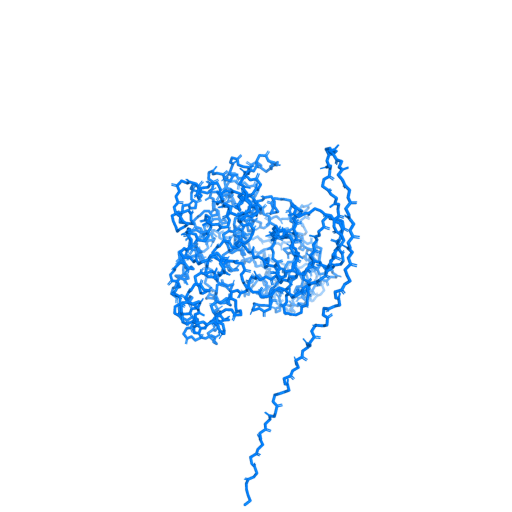 1.302 0.416 1.00 94.75 176 LEU A CA 1
ATOM 1246 C C . LEU A 1 176 ? 6.928 2.572 0.814 1.00 94.75 176 LEU A C 1
ATOM 1248 O O . LEU A 1 176 ? 5.794 2.488 1.275 1.00 94.75 176 LEU A O 1
ATOM 1252 N N . ILE A 1 177 ? 7.515 3.759 0.613 1.00 95.12 177 ILE A N 1
ATOM 1253 C CA . ILE A 1 177 ? 6.857 5.031 0.964 1.00 95.12 177 ILE A CA 1
ATOM 1254 C C . ILE A 1 177 ? 5.557 5.210 0.173 1.00 95.12 177 ILE A C 1
ATOM 1256 O O . ILE A 1 177 ? 4.524 5.532 0.756 1.00 95.12 177 ILE A O 1
ATOM 1260 N N . VAL A 1 178 ? 5.598 5.023 -1.148 1.00 97.19 178 VAL A N 1
ATOM 1261 C CA . VAL A 1 178 ? 4.431 5.253 -2.014 1.00 97.19 178 VAL A CA 1
ATOM 1262 C C . VAL A 1 178 ? 3.311 4.272 -1.684 1.00 97.19 178 VAL A C 1
ATOM 1264 O O . VAL A 1 178 ? 2.166 4.699 -1.531 1.00 97.19 178 VAL A O 1
ATOM 1267 N N . GLN A 1 179 ? 3.641 2.989 -1.520 1.00 95.31 179 GLN A N 1
ATOM 1268 C CA . GLN A 1 179 ? 2.666 1.956 -1.187 1.00 95.31 179 GLN A CA 1
ATOM 1269 C C . GLN A 1 179 ? 2.015 2.222 0.174 1.00 95.31 179 GLN A C 1
ATOM 1271 O O . GLN A 1 179 ? 0.792 2.309 0.258 1.00 95.31 179 GLN A O 1
ATOM 1276 N N . LYS A 1 180 ? 2.811 2.453 1.226 1.00 94.94 180 LYS A N 1
ATOM 1277 C CA . LYS A 1 180 ? 2.282 2.650 2.585 1.00 94.94 180 LYS A CA 1
ATOM 1278 C C . LYS A 1 180 ? 1.479 3.934 2.749 1.00 94.94 180 LYS A C 1
ATOM 1280 O O . LYS A 1 180 ? 0.507 3.958 3.500 1.00 94.94 180 LYS A O 1
ATOM 1285 N N . VAL A 1 181 ? 1.808 4.991 2.006 1.00 97.12 181 VAL A N 1
ATOM 1286 C CA . VAL A 1 181 ? 0.964 6.194 1.956 1.00 97.12 181 VAL A CA 1
ATOM 1287 C C . VAL A 1 181 ? -0.371 5.912 1.263 1.00 97.12 181 VAL A C 1
ATOM 1289 O O . VAL A 1 181 ? -1.412 6.354 1.754 1.00 97.12 181 VAL A O 1
ATOM 1292 N N . ALA A 1 182 ? -0.365 5.160 0.158 1.00 97.25 182 ALA A N 1
ATOM 1293 C CA . ALA A 1 182 ? -1.591 4.788 -0.545 1.00 97.25 182 ALA A CA 1
ATOM 1294 C C . ALA A 1 182 ? -2.502 3.897 0.312 1.00 97.25 182 ALA A C 1
ATOM 1296 O O . ALA A 1 182 ? -3.698 4.172 0.411 1.00 97.25 182 ALA A O 1
ATOM 1297 N N . GLU A 1 183 ? -1.942 2.885 0.978 1.00 94.69 183 GLU A N 1
ATOM 1298 C CA . GLU A 1 183 ? -2.670 1.997 1.889 1.00 94.69 183 GLU A CA 1
ATOM 1299 C C . GLU A 1 183 ? -3.262 2.761 3.072 1.00 94.69 183 GLU A C 1
ATOM 1301 O O . GLU A 1 183 ? -4.456 2.640 3.336 1.00 94.69 183 GLU A O 1
ATOM 1306 N N . ALA A 1 184 ? -2.474 3.602 3.746 1.00 95.19 184 ALA A N 1
ATOM 1307 C CA . ALA A 1 184 ? -2.927 4.330 4.926 1.00 95.19 184 ALA A CA 1
ATOM 1308 C C . ALA A 1 184 ? -4.098 5.282 4.620 1.00 95.19 184 ALA A C 1
ATOM 1310 O O . ALA A 1 184 ? -5.109 5.271 5.329 1.00 95.19 184 ALA A O 1
ATOM 1311 N N . PHE A 1 185 ? -4.019 6.063 3.535 1.00 96.44 185 PHE A N 1
ATOM 1312 C CA . PHE A 1 185 ? -5.156 6.885 3.107 1.00 96.44 185 PHE A CA 1
ATOM 1313 C C . PHE A 1 185 ? -6.347 6.037 2.651 1.00 96.44 185 PHE A C 1
ATOM 1315 O O . PHE A 1 185 ? -7.489 6.394 2.920 1.00 96.44 185 PHE A O 1
ATOM 1322 N N . ALA A 1 186 ? -6.122 4.910 1.975 1.00 93.94 186 ALA A N 1
ATOM 1323 C CA . ALA A 1 186 ? -7.217 4.051 1.540 1.00 93.94 186 ALA A CA 1
ATOM 1324 C C . ALA A 1 186 ? -7.937 3.373 2.723 1.00 93.94 186 ALA A C 1
ATOM 1326 O O . ALA A 1 186 ? -9.168 3.297 2.724 1.00 93.94 186 ALA A O 1
ATOM 1327 N N . LYS A 1 187 ? -7.199 2.954 3.761 1.00 88.50 187 LYS A N 1
ATOM 1328 C CA . LYS A 1 187 ? -7.729 2.349 4.997 1.00 88.50 187 LYS A CA 1
ATOM 1329 C C . LYS A 1 187 ? -8.593 3.303 5.808 1.00 88.50 187 LYS A C 1
ATOM 1331 O O . LYS A 1 187 ? -9.569 2.858 6.406 1.00 88.50 187 LYS A O 1
ATOM 1336 N N . SER A 1 188 ? -8.296 4.605 5.794 1.00 90.75 188 SER A N 1
ATOM 1337 C CA . SER A 1 188 ? -9.159 5.590 6.460 1.00 90.75 188 SER A CA 1
ATOM 1338 C C . SER A 1 188 ? -10.530 5.742 5.794 1.00 90.75 188 SER A C 1
ATOM 1340 O O . SER A 1 188 ? -11.464 6.260 6.405 1.00 90.75 188 SER A O 1
ATOM 1342 N N . MET A 1 189 ? -10.667 5.251 4.559 1.00 86.56 189 MET A N 1
ATOM 1343 C CA . MET A 1 189 ? -11.871 5.364 3.741 1.00 86.56 189 MET A CA 1
ATOM 1344 C C . MET A 1 189 ? -12.653 4.052 3.598 1.00 86.56 189 MET A C 1
ATOM 1346 O O . MET A 1 189 ? -13.824 4.080 3.207 1.00 86.56 189 MET A O 1
ATOM 1350 N N . GLY A 1 190 ? -12.042 2.908 3.910 1.00 78.38 190 GLY A N 1
ATOM 1351 C CA . GLY A 1 190 ? -12.698 1.604 3.872 1.00 78.38 190 GLY A CA 1
ATOM 1352 C C . GLY 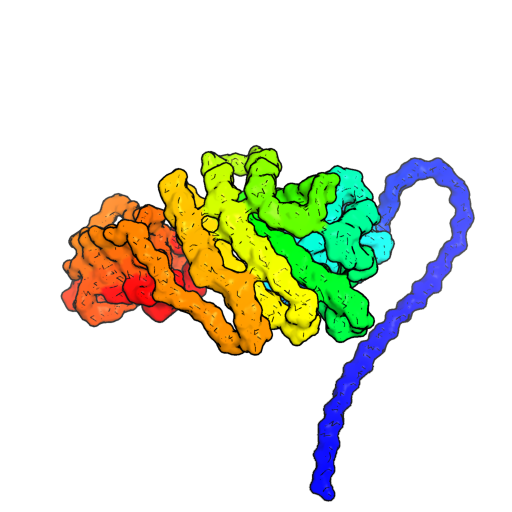A 1 190 ? -11.736 0.433 4.032 1.00 78.38 190 GLY A C 1
ATOM 1353 O O . GLY A 1 190 ? -10.517 0.580 3.993 1.00 78.38 190 GLY A O 1
ATOM 1354 N N . TYR A 1 191 ? -12.297 -0.767 4.157 1.00 72.56 191 TYR A N 1
ATOM 1355 C CA . TYR A 1 191 ? -11.525 -2.008 4.109 1.00 72.56 191 TYR A CA 1
ATOM 1356 C C . TYR A 1 191 ? -11.004 -2.290 2.688 1.00 72.56 191 TYR A C 1
ATOM 1358 O O . TYR A 1 191 ? -11.552 -1.788 1.696 1.00 72.56 191 TYR A O 1
ATOM 1366 N N . SER A 1 192 ? -9.959 -3.118 2.596 1.00 68.88 192 SER A N 1
ATOM 1367 C CA . SER A 1 192 ? -9.322 -3.491 1.327 1.00 68.88 192 SER A CA 1
ATOM 1368 C C . SER A 1 192 ? -10.336 -4.093 0.350 1.00 68.88 192 SER A C 1
ATOM 1370 O O . SER A 1 192 ? -11.118 -4.973 0.704 1.00 68.88 192 SER A O 1
ATOM 1372 N N . GLY A 1 193 ? -10.362 -3.580 -0.880 1.00 67.00 193 GLY A N 1
ATOM 1373 C CA . GLY A 1 193 ? -11.306 -4.003 -1.920 1.00 67.00 193 GLY A CA 1
ATOM 1374 C C . GLY A 1 193 ? -12.669 -3.297 -1.907 1.00 67.00 193 GLY A C 1
ATOM 1375 O O . GLY A 1 193 ? -13.433 -3.447 -2.861 1.00 67.00 193 GLY A O 1
ATOM 1376 N N . SER A 1 194 ? -12.983 -2.481 -0.893 1.00 78.00 194 SER A N 1
ATOM 1377 C CA . SER A 1 194 ? -14.163 -1.606 -0.945 1.00 78.00 194 SER A CA 1
ATOM 1378 C C . SER A 1 194 ? -14.013 -0.530 -2.032 1.00 78.00 194 SER A C 1
ATOM 1380 O O . SER A 1 194 ? -12.903 -0.125 -2.381 1.00 78.00 194 SER A O 1
ATOM 1382 N N . ALA A 1 195 ? -15.128 -0.022 -2.566 1.00 82.31 195 ALA A N 1
ATOM 1383 C CA . ALA A 1 195 ? -15.093 0.991 -3.627 1.00 82.31 195 ALA A CA 1
ATOM 1384 C C . ALA A 1 195 ? -14.348 2.270 -3.199 1.00 82.31 195 ALA A C 1
ATOM 1386 O O . ALA A 1 195 ? -13.563 2.813 -3.975 1.00 82.31 195 ALA A O 1
ATOM 1387 N N . ASN A 1 196 ? -14.551 2.709 -1.952 1.00 85.31 196 ASN A N 1
ATOM 1388 C CA . ASN A 1 196 ? -13.861 3.868 -1.389 1.00 85.31 196 ASN A CA 1
ATOM 1389 C C . ASN A 1 196 ? -12.360 3.611 -1.225 1.00 85.31 196 ASN A C 1
ATOM 1391 O O . ASN A 1 196 ? -11.564 4.480 -1.577 1.00 85.31 196 ASN A O 1
ATOM 1395 N N . TYR A 1 197 ? -11.971 2.423 -0.749 1.00 88.00 197 TYR A N 1
ATOM 1396 C CA . TYR A 1 197 ? -10.566 2.027 -0.658 1.00 88.00 197 TYR A CA 1
ATOM 1397 C C . TYR A 1 197 ? -9.905 2.059 -2.039 1.00 88.00 197 TYR A C 1
ATOM 1399 O O . TYR A 1 197 ? -8.902 2.739 -2.221 1.00 88.00 197 TYR A O 1
ATOM 1407 N N . ILE A 1 198 ? -10.499 1.394 -3.039 1.00 86.31 198 ILE A N 1
ATOM 1408 C CA . ILE A 1 198 ? -9.944 1.308 -4.401 1.00 86.31 198 ILE A CA 1
ATOM 1409 C C . ILE A 1 198 ? -9.810 2.701 -5.026 1.00 86.31 198 ILE A C 1
ATOM 1411 O O . ILE A 1 198 ? -8.767 3.026 -5.596 1.00 86.31 198 ILE A O 1
ATOM 1415 N N . ALA A 1 199 ? -10.849 3.534 -4.903 1.00 91.62 199 ALA A N 1
ATOM 1416 C CA . ALA A 1 199 ? -10.834 4.893 -5.431 1.00 91.62 199 ALA A CA 1
ATOM 1417 C C . ALA A 1 199 ? -9.762 5.753 -4.749 1.00 91.62 199 ALA A C 1
ATOM 1419 O O . ALA A 1 199 ? -9.026 6.461 -5.432 1.00 91.62 199 ALA A O 1
ATOM 1420 N N . THR A 1 200 ? -9.643 5.663 -3.422 1.00 94.62 200 THR A N 1
ATOM 1421 C CA . THR A 1 200 ? -8.665 6.439 -2.646 1.00 94.62 200 THR A CA 1
ATOM 1422 C C . THR A 1 200 ? -7.243 5.984 -2.938 1.00 94.62 200 THR A C 1
ATOM 1424 O O . THR A 1 200 ? -6.390 6.824 -3.207 1.00 94.62 200 THR A O 1
ATOM 1427 N N . PHE A 1 201 ? -7.002 4.673 -2.990 1.00 95.62 201 PHE A N 1
ATOM 1428 C CA . PHE A 1 201 ? -5.705 4.096 -3.332 1.00 95.62 201 PHE A CA 1
ATOM 1429 C C . PHE A 1 201 ? -5.231 4.600 -4.702 1.00 95.62 201 PHE A C 1
ATOM 1431 O O . PHE A 1 201 ? -4.160 5.191 -4.808 1.00 95.62 201 PHE A O 1
ATOM 1438 N N . ALA A 1 202 ? -6.059 4.472 -5.746 1.00 94.94 202 ALA A N 1
ATOM 1439 C CA . ALA A 1 202 ? -5.737 5.000 -7.075 1.00 94.94 202 ALA A CA 1
ATOM 1440 C C . ALA A 1 202 ? -5.595 6.537 -7.082 1.00 94.94 202 ALA A C 1
ATOM 1442 O O . ALA A 1 202 ? -4.726 7.089 -7.762 1.00 94.94 202 ALA A O 1
ATOM 1443 N N . GLY A 1 203 ? -6.427 7.230 -6.299 1.00 96.00 203 GLY A N 1
ATOM 1444 C CA . GLY A 1 203 ? -6.388 8.679 -6.127 1.00 96.00 203 GLY A CA 1
ATOM 1445 C C . GLY A 1 203 ? -5.057 9.176 -5.567 1.00 96.00 203 GLY A C 1
ATOM 1446 O O . GLY A 1 203 ? -4.546 10.186 -6.048 1.00 96.00 203 GLY A O 1
ATOM 1447 N N . VAL A 1 204 ? -4.453 8.455 -4.617 1.00 97.88 204 VAL A N 1
ATOM 1448 C CA . VAL A 1 204 ? -3.140 8.801 -4.044 1.00 97.88 204 VAL A CA 1
ATOM 1449 C C . VAL A 1 204 ? -2.062 8.798 -5.125 1.00 97.88 204 VAL A C 1
ATOM 1451 O O . VAL A 1 204 ? -1.353 9.793 -5.277 1.00 97.88 204 VAL A O 1
ATOM 1454 N N . TYR A 1 205 ? -1.986 7.748 -5.947 1.00 97.81 205 TYR A N 1
ATOM 1455 C CA . TYR A 1 205 ? -1.033 7.687 -7.063 1.00 97.81 205 TYR A CA 1
ATOM 1456 C C . TYR A 1 205 ? -1.231 8.838 -8.062 1.00 97.81 205 TYR A C 1
ATOM 1458 O O . TYR A 1 205 ? -0.260 9.476 -8.481 1.00 97.81 205 TYR A O 1
ATOM 1466 N N . ALA A 1 206 ? -2.484 9.159 -8.401 1.00 96.62 206 ALA A N 1
ATOM 1467 C CA . ALA A 1 206 ? -2.803 10.272 -9.292 1.00 96.62 206 ALA A CA 1
ATOM 1468 C C . ALA A 1 206 ? -2.393 11.637 -8.703 1.00 96.62 206 ALA A C 1
ATOM 1470 O O . ALA A 1 206 ? -1.838 12.480 -9.419 1.00 96.62 206 ALA A O 1
ATOM 1471 N N . VAL A 1 207 ? -2.625 11.849 -7.403 1.00 97.75 207 VAL A N 1
ATOM 1472 C CA . VAL A 1 207 ? -2.239 13.075 -6.690 1.00 97.75 207 VAL A CA 1
ATOM 1473 C C . VAL A 1 207 ? -0.721 13.215 -6.622 1.00 97.75 207 VAL A C 1
ATOM 1475 O O . VAL A 1 207 ? -0.212 14.273 -6.997 1.00 97.75 207 VAL A O 1
ATOM 1478 N N . ILE A 1 208 ? 0.009 12.160 -6.243 1.00 98.06 208 ILE A N 1
ATOM 1479 C CA . ILE A 1 208 ? 1.481 12.166 -6.218 1.00 98.06 208 ILE A CA 1
ATOM 1480 C C . ILE A 1 208 ? 2.022 12.508 -7.612 1.00 98.06 208 ILE A C 1
ATOM 1482 O O . ILE A 1 208 ? 2.819 13.434 -7.768 1.00 98.06 208 ILE A O 1
ATOM 1486 N N . ALA A 1 209 ? 1.541 11.825 -8.657 1.00 96.50 209 ALA A N 1
ATOM 1487 C CA . ALA A 1 209 ? 1.951 12.082 -10.037 1.00 96.50 209 ALA A CA 1
ATOM 1488 C C . ALA A 1 209 ? 1.726 13.549 -10.458 1.00 96.50 209 ALA A C 1
ATOM 1490 O O . ALA A 1 209 ? 2.580 14.149 -11.124 1.00 96.50 209 ALA A O 1
ATOM 1491 N N . SER A 1 210 ? 0.599 14.139 -10.049 1.00 95.31 210 SER A N 1
ATOM 1492 C CA . SER A 1 210 ? 0.277 15.545 -10.299 1.00 95.31 210 SER A CA 1
ATOM 1493 C C . SER A 1 210 ? 1.224 16.500 -9.560 1.00 95.31 210 SER A C 1
ATOM 1495 O O . SER A 1 210 ? 1.805 17.392 -10.185 1.00 95.31 210 SER A O 1
ATOM 1497 N N . GLN A 1 211 ? 1.448 16.286 -8.261 1.00 95.31 211 GLN A N 1
ATOM 1498 C CA . GLN A 1 211 ? 2.270 17.156 -7.410 1.00 95.31 211 GLN A CA 1
ATOM 1499 C C . GLN A 1 211 ? 3.765 17.108 -7.760 1.00 95.31 211 GLN A C 1
ATOM 1501 O O . GLN A 1 211 ? 4.459 18.122 -7.663 1.00 95.31 211 GLN A O 1
ATOM 1506 N N . LEU A 1 212 ? 4.254 15.988 -8.301 1.00 94.50 212 LEU A N 1
ATOM 1507 C CA . LEU A 1 212 ? 5.619 15.873 -8.833 1.00 94.50 212 LEU A CA 1
ATOM 1508 C C . LEU A 1 212 ? 5.896 16.812 -10.024 1.00 94.50 212 LEU A C 1
ATOM 1510 O O . LEU A 1 212 ? 7.017 16.865 -10.527 1.00 94.50 212 LEU A O 1
ATOM 1514 N N . ASN A 1 213 ? 4.886 17.494 -10.584 1.00 89.94 213 ASN A N 1
ATOM 1515 C CA . ASN A 1 213 ? 5.104 18.558 -11.578 1.00 89.94 213 ASN A CA 1
ATOM 1516 C C . ASN A 1 213 ? 5.624 19.861 -10.955 1.00 89.94 213 ASN A C 1
ATOM 1518 O O . ASN A 1 213 ? 6.151 20.704 -11.678 1.00 89.94 213 ASN A O 1
ATOM 1522 N N . THR A 1 214 ? 5.450 20.041 -9.646 1.00 91.19 214 THR A N 1
ATOM 1523 C CA . THR A 1 214 ? 5.697 21.312 -8.952 1.00 91.19 214 THR A CA 1
ATOM 1524 C C . THR A 1 214 ? 6.660 21.199 -7.776 1.00 91.19 214 THR A C 1
ATOM 1526 O O . THR A 1 214 ? 7.177 22.224 -7.340 1.00 91.19 214 THR A O 1
ATOM 1529 N N . ALA A 1 215 ? 6.913 19.990 -7.274 1.00 95.44 215 ALA A N 1
ATOM 1530 C CA . ALA A 1 215 ? 7.806 19.732 -6.150 1.00 95.44 215 ALA A CA 1
ATOM 1531 C C . ALA A 1 215 ? 8.626 18.449 -6.367 1.00 95.44 215 ALA A C 1
ATOM 1533 O O . ALA A 1 215 ? 8.300 17.636 -7.240 1.00 95.44 215 ALA A O 1
ATOM 1534 N N . ASP A 1 216 ? 9.708 18.300 -5.598 1.00 95.69 216 ASP A N 1
ATOM 1535 C CA . ASP A 1 216 ? 10.491 17.065 -5.580 1.00 95.69 216 ASP A CA 1
ATOM 1536 C C . ASP A 1 216 ? 9.796 15.939 -4.800 1.00 95.69 216 ASP A C 1
ATOM 1538 O O . ASP A 1 216 ? 8.850 16.186 -4.052 1.00 95.69 216 ASP A O 1
ATOM 1542 N N . PHE A 1 217 ? 10.236 14.694 -5.005 1.00 96.44 217 PHE A N 1
ATOM 1543 C CA . PHE A 1 217 ? 9.594 13.520 -4.406 1.00 96.44 217 PHE A CA 1
ATOM 1544 C C . PHE A 1 217 ? 9.507 13.590 -2.879 1.00 96.44 217 PHE A C 1
ATOM 1546 O O . PHE A 1 217 ? 8.431 13.370 -2.328 1.00 96.44 217 PHE A O 1
ATOM 1553 N N . ASP A 1 218 ? 10.598 13.935 -2.194 1.00 95.50 218 ASP A N 1
ATOM 1554 C CA . ASP A 1 218 ? 10.609 13.979 -0.730 1.00 95.50 218 ASP A CA 1
ATOM 1555 C C . ASP A 1 218 ? 9.677 15.073 -0.192 1.00 95.50 218 ASP A C 1
ATOM 1557 O O . ASP A 1 218 ? 8.966 14.842 0.788 1.00 95.50 218 ASP A O 1
ATOM 1561 N N . THR A 1 219 ? 9.610 16.225 -0.869 1.00 96.56 219 THR A N 1
ATOM 1562 C CA . THR A 1 219 ? 8.666 17.307 -0.553 1.00 96.56 219 THR A CA 1
ATOM 1563 C C . THR A 1 219 ? 7.219 16.868 -0.765 1.00 96.56 219 THR A C 1
ATOM 1565 O O . THR A 1 219 ? 6.374 17.134 0.086 1.00 96.56 219 THR A O 1
ATOM 1568 N N . VAL A 1 220 ? 6.924 16.180 -1.875 1.00 97.56 220 VAL A N 1
ATOM 1569 C CA . VAL A 1 220 ? 5.578 15.656 -2.170 1.00 97.56 220 VAL A CA 1
ATOM 1570 C C . VAL A 1 220 ? 5.141 14.645 -1.115 1.00 97.56 220 VAL A C 1
ATOM 1572 O O . VAL A 1 220 ? 4.026 14.739 -0.609 1.00 97.56 220 VAL A O 1
ATOM 1575 N N . MET A 1 221 ? 6.011 13.700 -0.751 1.00 97.44 221 MET A N 1
ATOM 1576 C CA . MET A 1 221 ? 5.668 12.694 0.255 1.00 97.44 221 MET A CA 1
ATOM 1577 C C . MET A 1 221 ? 5.503 13.312 1.649 1.00 97.44 221 MET A C 1
ATOM 1579 O O . MET A 1 221 ? 4.645 12.867 2.406 1.00 97.44 221 MET A O 1
ATOM 1583 N N . ALA A 1 222 ? 6.274 14.351 1.985 1.00 95.94 222 ALA A N 1
ATOM 1584 C CA . ALA A 1 222 ? 6.161 15.047 3.267 1.00 95.94 222 ALA A CA 1
ATOM 1585 C C . ALA A 1 222 ? 4.899 15.930 3.386 1.00 95.94 222 ALA A C 1
ATOM 1587 O O . ALA A 1 222 ? 4.418 16.153 4.498 1.00 95.94 222 ALA A O 1
ATOM 1588 N N . ASP A 1 223 ? 4.340 16.426 2.276 1.00 97.12 223 ASP A N 1
ATOM 1589 C CA . ASP A 1 223 ? 3.152 17.293 2.264 1.00 97.12 223 ASP A CA 1
ATOM 1590 C C . ASP A 1 223 ? 1.831 16.499 2.311 1.00 97.12 223 ASP A C 1
ATOM 1592 O O . ASP A 1 223 ? 0.994 16.543 1.403 1.00 97.12 223 ASP A O 1
ATOM 1596 N N . THR A 1 224 ? 1.610 15.762 3.403 1.00 96.44 224 THR A N 1
ATOM 1597 C CA . THR A 1 224 ? 0.389 14.950 3.574 1.00 96.44 224 THR A CA 1
ATOM 1598 C C . THR A 1 224 ? -0.884 15.798 3.675 1.00 96.44 224 THR A C 1
ATOM 1600 O O . THR A 1 224 ? -1.961 15.348 3.277 1.00 96.44 224 THR A O 1
ATOM 1603 N N . ALA A 1 225 ? -0.774 17.051 4.125 1.00 96.06 225 ALA A N 1
ATOM 1604 C CA . ALA A 1 225 ? -1.885 18.001 4.173 1.00 96.06 225 ALA A CA 1
ATOM 1605 C C . ALA A 1 225 ? -2.279 18.501 2.769 1.00 96.06 225 ALA A C 1
ATOM 1607 O O . ALA A 1 225 ? -3.467 18.547 2.421 1.00 96.06 225 ALA A O 1
ATOM 1608 N N . GLY A 1 226 ? -1.296 18.834 1.927 1.00 96.06 226 GLY A N 1
ATOM 1609 C CA . GLY A 1 226 ? -1.524 19.167 0.523 1.00 96.06 226 GLY A CA 1
ATOM 1610 C C . GLY A 1 226 ? -2.068 17.978 -0.263 1.00 96.06 226 GLY A C 1
ATOM 1611 O O . GLY A 1 226 ? -3.011 18.135 -1.043 1.00 96.06 226 GLY A O 1
ATOM 1612 N N . MET A 1 227 ? -1.547 16.772 -0.011 1.00 97.19 227 MET A N 1
ATOM 1613 C CA . MET A 1 227 ? -2.071 15.525 -0.579 1.00 97.19 227 MET A CA 1
ATOM 1614 C C . MET A 1 227 ? -3.533 15.293 -0.182 1.00 97.19 227 MET A C 1
ATOM 1616 O O . MET A 1 227 ? -4.361 15.032 -1.050 1.00 97.19 227 MET A O 1
ATOM 1620 N N . THR A 1 228 ? -3.877 15.494 1.093 1.00 95.94 228 THR A N 1
ATOM 1621 C CA . THR A 1 228 ? -5.260 15.431 1.595 1.00 95.94 228 THR A CA 1
ATOM 1622 C C . THR A 1 228 ? -6.180 16.385 0.831 1.00 95.94 228 THR A C 1
ATOM 1624 O O . THR A 1 228 ? -7.213 15.969 0.310 1.00 95.94 228 THR A O 1
ATOM 1627 N N . THR A 1 229 ? -5.782 17.650 0.685 1.00 95.12 229 THR A N 1
ATOM 1628 C CA . THR A 1 229 ? -6.565 18.664 -0.049 1.00 95.12 229 THR A CA 1
ATOM 1629 C C . THR A 1 229 ? -6.775 18.270 -1.518 1.00 95.12 229 THR A C 1
ATOM 1631 O O . THR A 1 229 ? -7.861 18.428 -2.086 1.00 95.12 229 THR A O 1
ATOM 1634 N N . ALA A 1 230 ? -5.736 17.728 -2.153 1.00 95.19 230 ALA A N 1
ATOM 1635 C CA . ALA A 1 230 ? -5.808 17.266 -3.532 1.00 95.19 230 ALA A CA 1
ATOM 1636 C C . ALA A 1 230 ? -6.692 16.015 -3.679 1.00 95.19 230 ALA A C 1
ATOM 1638 O O . ALA A 1 230 ? -7.475 15.942 -4.625 1.00 95.19 230 ALA A O 1
ATOM 1639 N N . LEU A 1 231 ? -6.642 15.078 -2.726 1.00 95.00 231 LEU A N 1
ATOM 1640 C CA . LEU A 1 231 ? -7.508 13.896 -2.687 1.00 95.00 231 LEU A CA 1
ATOM 1641 C C . LEU A 1 231 ? -8.982 14.273 -2.540 1.00 95.00 231 LEU A C 1
ATOM 1643 O O . LEU A 1 231 ? -9.811 13.758 -3.286 1.00 95.00 231 LEU A O 1
ATOM 1647 N N . GLN A 1 232 ? -9.306 15.222 -1.659 1.00 92.25 232 GLN A N 1
ATOM 1648 C CA . GLN A 1 232 ? -10.671 15.748 -1.508 1.00 92.25 232 GLN A CA 1
ATOM 1649 C C . GLN A 1 232 ? -11.215 16.308 -2.833 1.00 92.25 232 GLN A C 1
ATOM 1651 O O . GLN A 1 232 ? -12.393 16.158 -3.147 1.00 92.25 232 GLN A O 1
ATOM 1656 N N . THR A 1 233 ? -10.343 16.914 -3.645 1.00 90.31 233 THR A N 1
ATOM 1657 C CA . THR A 1 233 ? -10.704 17.425 -4.975 1.00 90.31 233 THR A CA 1
ATOM 1658 C C . THR A 1 233 ? -10.804 16.313 -6.022 1.00 90.31 233 THR A C 1
ATOM 1660 O O . THR A 1 233 ? -11.645 16.384 -6.913 1.00 90.31 233 THR A O 1
ATOM 1663 N N . ALA A 1 234 ? -9.946 15.293 -5.950 1.00 88.62 234 ALA A N 1
ATOM 1664 C CA . ALA A 1 234 ? -9.887 14.216 -6.937 1.00 88.62 234 ALA A CA 1
ATOM 1665 C C . ALA A 1 234 ? -11.015 13.185 -6.760 1.00 88.62 234 ALA A C 1
ATOM 1667 O O . ALA A 1 234 ? -11.578 12.703 -7.743 1.00 88.62 234 ALA A O 1
ATOM 1668 N N . LEU A 1 235 ? -11.394 12.876 -5.518 1.00 88.12 235 LEU A N 1
ATOM 1669 C CA . LEU A 1 235 ? -12.324 11.799 -5.165 1.00 88.12 235 LEU A CA 1
ATOM 1670 C C . LEU A 1 235 ? -13.805 12.200 -5.257 1.00 88.12 235 LEU A C 1
ATOM 1672 O O . LEU A 1 235 ? -14.627 11.704 -4.493 1.00 88.12 235 LEU A O 1
ATOM 1676 N N . THR A 1 236 ? -14.179 13.018 -6.248 1.00 65.81 236 THR A N 1
ATOM 1677 C CA . THR A 1 236 ? -15.564 13.485 -6.543 1.00 65.81 236 THR A CA 1
ATOM 1678 C C . THR A 1 236 ? -16.631 12.383 -6.722 1.00 65.81 236 THR A C 1
ATOM 1680 O O . THR A 1 236 ? -17.783 12.673 -7.041 1.00 65.81 236 THR A O 1
ATOM 1683 N N . ILE A 1 237 ? -16.256 11.120 -6.527 1.00 53.53 237 ILE A N 1
ATOM 1684 C CA . ILE A 1 237 ? -17.034 9.899 -6.713 1.00 53.53 237 ILE A CA 1
ATOM 1685 C C . ILE A 1 237 ? -17.664 9.411 -5.392 1.00 53.53 237 ILE A C 1
ATOM 1687 O O . ILE A 1 237 ? -18.549 8.558 -5.431 1.00 53.53 237 ILE A O 1
ATOM 1691 N N . THR A 1 238 ? -17.260 9.906 -4.216 1.00 58.56 238 THR A N 1
ATOM 1692 C CA . THR A 1 238 ? -17.763 9.322 -2.962 1.00 58.56 238 THR A CA 1
ATOM 1693 C C . THR A 1 238 ? -19.122 9.910 -2.561 1.00 58.56 238 THR A C 1
ATOM 1695 O O . THR A 1 238 ? -19.329 11.118 -2.484 1.00 58.56 238 THR A O 1
ATOM 1698 N N . THR A 1 239 ? -20.080 9.031 -2.261 1.00 66.12 239 THR A N 1
ATOM 1699 C CA . THR A 1 239 ? -21.318 9.382 -1.541 1.00 66.12 239 THR A CA 1
ATOM 1700 C C . THR A 1 239 ? -21.075 9.556 -0.037 1.00 66.12 239 THR A C 1
ATOM 1702 O O . THR A 1 239 ? -22.027 9.643 0.734 1.00 66.12 239 THR A O 1
ATOM 1705 N N . ASP A 1 240 ? -19.811 9.531 0.388 1.00 77.69 240 ASP A N 1
ATOM 1706 C CA . ASP A 1 240 ? -19.407 9.611 1.784 1.00 77.69 240 ASP A CA 1
ATOM 1707 C C . ASP A 1 240 ? -19.393 11.077 2.221 1.00 77.69 240 ASP A C 1
ATOM 1709 O O . ASP A 1 240 ? -18.511 11.852 1.848 1.00 77.69 240 ASP A O 1
ATOM 1713 N N . SER A 1 241 ? -20.390 11.460 3.018 1.00 83.81 241 SER A N 1
ATOM 1714 C CA . SER A 1 241 ? -20.517 12.818 3.547 1.00 83.81 241 SER A CA 1
ATOM 1715 C C . SER A 1 241 ? -19.407 13.207 4.526 1.00 83.81 241 SER A C 1
ATOM 1717 O O . SER A 1 241 ? -19.341 14.378 4.883 1.00 83.81 241 SER A O 1
ATOM 1719 N N . LEU A 1 242 ? -18.582 12.252 4.971 1.00 88.44 242 LEU A N 1
ATOM 1720 C CA . LEU A 1 242 ? -17.478 12.449 5.913 1.00 88.44 242 LEU A CA 1
ATOM 1721 C C . LEU A 1 242 ? -16.096 12.264 5.261 1.00 88.44 242 LEU A C 1
ATOM 1723 O O . LEU A 1 242 ? -15.089 12.164 5.964 1.00 88.44 242 LEU A O 1
ATOM 1727 N N . LEU A 1 243 ? -16.028 12.204 3.921 1.00 88.94 243 LEU A N 1
ATOM 1728 C CA . LEU A 1 243 ? -14.779 12.033 3.165 1.00 88.94 243 LEU A CA 1
ATOM 1729 C C . LEU A 1 243 ? -13.685 13.000 3.637 1.00 88.94 243 LEU A C 1
ATOM 1731 O O . LEU A 1 243 ? -12.550 12.597 3.890 1.00 88.94 243 LEU A O 1
ATOM 1735 N N . ASN A 1 244 ? -14.020 14.286 3.728 1.00 90.62 244 ASN A N 1
ATOM 1736 C CA . ASN A 1 244 ? -13.034 15.325 3.997 1.00 90.62 244 ASN A CA 1
ATOM 1737 C C . ASN A 1 244 ? -12.462 15.184 5.407 1.00 90.62 244 ASN A C 1
ATOM 1739 O O . ASN A 1 244 ? -11.251 15.300 5.596 1.00 90.62 244 ASN A O 1
ATOM 1743 N N . GLU A 1 245 ? -13.332 14.902 6.371 1.00 92.62 245 GLU A N 1
ATOM 1744 C CA . GLU A 1 245 ? -13.013 14.720 7.778 1.00 92.62 245 GLU A CA 1
ATOM 1745 C C . GLU A 1 245 ? -12.143 13.478 7.990 1.00 92.62 245 GLU A C 1
ATOM 1747 O O . GLU A 1 245 ? -11.138 13.557 8.693 1.00 92.62 245 GLU A O 1
ATOM 1752 N N . ARG A 1 246 ? -12.461 12.357 7.328 1.00 92.25 246 ARG A N 1
ATOM 1753 C CA . ARG A 1 246 ? -11.680 11.110 7.409 1.00 92.25 246 ARG A CA 1
ATOM 1754 C C . ARG A 1 246 ? -10.286 11.253 6.804 1.00 92.25 246 ARG A C 1
ATOM 1756 O O . ARG A 1 246 ? -9.304 10.844 7.424 1.00 92.25 246 ARG A O 1
ATOM 1763 N N . LEU A 1 247 ? -10.172 11.883 5.631 1.00 94.12 247 LEU A N 1
ATOM 1764 C CA . LEU A 1 247 ? -8.867 12.152 5.015 1.00 94.12 247 LEU A CA 1
ATOM 1765 C C . LEU A 1 247 ? -8.027 13.097 5.884 1.00 94.12 247 LEU A C 1
ATOM 1767 O O . LEU A 1 247 ? -6.839 12.855 6.096 1.00 94.12 247 LEU A O 1
ATOM 1771 N N . GLN A 1 248 ? -8.650 14.141 6.438 1.00 94.19 248 GLN A N 1
ATOM 1772 C CA . GLN A 1 248 ? -7.966 15.083 7.319 1.00 94.19 248 GLN A CA 1
ATOM 1773 C C . GLN A 1 248 ? -7.480 14.420 8.611 1.00 94.19 248 GLN A C 1
ATOM 1775 O O . GLN A 1 248 ? -6.353 14.687 9.033 1.00 94.19 248 GLN A O 1
ATOM 1780 N N . ALA A 1 249 ? -8.297 13.549 9.205 1.00 91.31 249 ALA A N 1
ATOM 1781 C CA . ALA A 1 249 ? -7.948 12.776 10.392 1.00 91.31 249 ALA A CA 1
ATOM 1782 C C . ALA A 1 249 ? -6.795 11.790 10.139 1.00 91.31 249 ALA A C 1
ATOM 1784 O O . ALA A 1 249 ? -5.950 11.596 11.006 1.00 91.31 249 ALA A O 1
ATOM 1785 N N . ALA A 1 250 ? -6.711 11.204 8.942 1.00 94.44 250 ALA A N 1
ATOM 1786 C CA . ALA A 1 250 ? -5.628 10.287 8.587 1.00 94.44 250 ALA A CA 1
ATOM 1787 C C . ALA A 1 250 ? -4.277 10.991 8.348 1.00 94.44 250 ALA A C 1
ATOM 1789 O O . ALA A 1 250 ? -3.221 10.388 8.540 1.00 94.44 250 ALA A O 1
ATOM 1790 N N . SER A 1 251 ? -4.292 12.267 7.941 1.00 94.88 251 SER A N 1
ATOM 1791 C CA . SER A 1 251 ? -3.108 13.003 7.470 1.00 94.88 251 SER A CA 1
ATOM 1792 C C . SER A 1 251 ? -1.928 12.998 8.451 1.00 94.88 251 SER A C 1
ATOM 1794 O O . SER A 1 251 ? -0.778 12.927 8.010 1.00 94.88 251 SER A O 1
ATOM 1796 N N . GLY A 1 252 ? -2.192 13.088 9.760 1.00 91.12 252 GLY A N 1
ATOM 1797 C CA . GLY A 1 252 ? -1.154 13.087 10.797 1.00 91.12 252 GLY A CA 1
ATOM 1798 C C . GLY A 1 252 ? -0.444 11.737 10.900 1.00 91.12 252 GLY A C 1
ATOM 1799 O O . GLY A 1 252 ? 0.782 11.670 10.820 1.00 91.12 252 GLY A O 1
ATOM 1800 N N . SER A 1 253 ? -1.213 10.652 10.975 1.00 90.75 253 SER A N 1
ATOM 1801 C CA . SER A 1 253 ? -0.684 9.286 11.004 1.00 90.75 253 SER A CA 1
ATOM 1802 C C . SER A 1 253 ? 0.083 8.930 9.729 1.00 90.75 253 SER A C 1
ATOM 1804 O O . SER A 1 253 ? 1.153 8.326 9.803 1.00 90.75 253 SER A O 1
ATOM 1806 N N . VAL A 1 254 ? -0.401 9.367 8.560 1.00 94.75 254 VAL A N 1
ATOM 1807 C CA . VAL A 1 254 ? 0.322 9.201 7.288 1.00 94.75 254 VAL A CA 1
ATOM 1808 C C . VAL A 1 254 ? 1.662 9.947 7.313 1.00 94.75 254 VAL A C 1
ATOM 1810 O O . VAL A 1 254 ? 2.672 9.410 6.859 1.00 94.75 254 VAL A O 1
ATOM 1813 N N . ALA A 1 255 ? 1.719 11.153 7.891 1.00 93.75 255 ALA A N 1
ATOM 1814 C CA . ALA A 1 255 ? 2.972 11.905 8.008 1.00 93.75 255 ALA A CA 1
ATOM 1815 C C . ALA A 1 255 ? 4.011 11.167 8.870 1.00 93.75 255 ALA A C 1
ATOM 1817 O O . ALA A 1 255 ? 5.208 11.186 8.566 1.00 93.75 255 ALA A O 1
ATOM 1818 N N . SER A 1 256 ? 3.562 10.478 9.924 1.00 90.12 256 SER A N 1
ATOM 1819 C CA . SER A 1 256 ? 4.429 9.638 10.755 1.00 90.12 256 SER A CA 1
ATOM 1820 C C . SER A 1 256 ? 4.992 8.442 9.985 1.00 90.12 256 SER A C 1
ATOM 1822 O O . SER A 1 256 ? 6.181 8.158 10.120 1.00 90.12 256 SER A O 1
ATOM 1824 N N . ILE A 1 257 ? 4.186 7.793 9.135 1.00 91.81 257 ILE A N 1
ATOM 1825 C CA . ILE A 1 257 ? 4.645 6.712 8.240 1.00 91.81 257 ILE A CA 1
ATOM 1826 C C . ILE A 1 257 ? 5.736 7.226 7.298 1.00 91.81 257 ILE A C 1
ATOM 1828 O O . ILE A 1 257 ? 6.815 6.638 7.219 1.00 91.81 257 ILE A O 1
ATOM 1832 N N . VAL A 1 258 ? 5.486 8.354 6.625 1.00 93.88 258 VAL A N 1
ATOM 1833 C CA . VAL A 1 258 ? 6.455 8.968 5.703 1.00 93.88 258 VAL A CA 1
ATOM 1834 C C . VAL A 1 258 ? 7.767 9.270 6.419 1.00 93.88 258 VAL A C 1
ATOM 1836 O O . VAL A 1 258 ? 8.828 8.853 5.959 1.00 93.88 258 VAL A O 1
ATOM 1839 N N . THR A 1 259 ? 7.694 9.937 7.572 1.00 90.81 259 THR A N 1
ATOM 1840 C CA . THR A 1 259 ? 8.873 10.305 8.368 1.00 90.81 259 THR A CA 1
ATOM 1841 C C . THR A 1 259 ? 9.681 9.073 8.777 1.00 90.81 259 THR A C 1
ATOM 1843 O O . THR A 1 259 ? 10.909 9.066 8.670 1.00 90.81 259 THR A O 1
ATOM 1846 N N . ALA A 1 260 ? 9.001 8.009 9.212 1.00 88.44 260 ALA A N 1
ATOM 1847 C CA . ALA A 1 260 ? 9.649 6.773 9.619 1.00 88.44 260 ALA A CA 1
ATOM 1848 C C . ALA A 1 260 ? 10.423 6.126 8.469 1.00 88.44 260 ALA A C 1
ATOM 1850 O O . ALA A 1 260 ? 11.608 5.829 8.624 1.00 88.44 260 ALA A O 1
ATOM 1851 N N . ILE A 1 261 ? 9.796 5.960 7.303 1.00 91.69 261 ILE A N 1
ATOM 1852 C CA . ILE A 1 261 ? 10.443 5.303 6.162 1.00 91.69 261 ILE A CA 1
ATOM 1853 C C . ILE A 1 261 ? 11.542 6.198 5.561 1.00 91.69 261 ILE A C 1
ATOM 1855 O O . ILE A 1 261 ? 12.603 5.700 5.183 1.00 91.69 261 ILE A O 1
ATOM 1859 N N . GLN A 1 262 ? 11.358 7.524 5.531 1.00 91.75 262 GLN A N 1
ATOM 1860 C CA . GLN A 1 262 ? 12.393 8.466 5.082 1.00 91.75 262 GLN A CA 1
ATOM 1861 C C . GLN A 1 262 ? 13.654 8.432 5.957 1.00 91.75 262 GLN A C 1
ATOM 1863 O O . GLN A 1 262 ? 14.749 8.684 5.449 1.00 91.75 262 GLN A O 1
ATOM 1868 N N . SER A 1 263 ? 13.522 8.093 7.243 1.00 88.94 263 SER A N 1
ATOM 1869 C CA . SER A 1 263 ? 14.661 7.974 8.162 1.00 88.94 263 SER A CA 1
ATOM 1870 C C . SER A 1 263 ? 15.563 6.763 7.883 1.00 88.94 263 SER A C 1
ATOM 1872 O O . SER A 1 263 ? 16.708 6.739 8.338 1.00 88.94 263 SER A O 1
ATOM 1874 N N . ILE A 1 264 ? 15.080 5.780 7.113 1.00 89.75 264 ILE A N 1
ATOM 1875 C CA . ILE A 1 264 ? 15.823 4.561 6.786 1.00 89.75 264 ILE A CA 1
ATOM 1876 C C . ILE A 1 264 ? 16.932 4.893 5.787 1.00 89.75 264 ILE A C 1
ATOM 1878 O O . ILE A 1 264 ? 16.690 5.416 4.690 1.00 89.75 264 ILE A O 1
ATOM 1882 N N . SER A 1 265 ? 18.172 4.557 6.141 1.00 91.38 265 SER A N 1
ATOM 1883 C CA . SER A 1 265 ? 19.305 4.783 5.249 1.00 91.38 265 SER A CA 1
ATOM 1884 C C . SER A 1 265 ? 19.358 3.735 4.131 1.00 91.38 265 SER A C 1
ATOM 1886 O O . SER A 1 265 ? 18.969 2.578 4.298 1.00 91.38 265 SER A O 1
ATOM 1888 N N . THR A 1 266 ? 19.912 4.104 2.974 1.00 91.62 266 THR A N 1
ATOM 1889 C CA . THR A 1 266 ? 20.162 3.133 1.894 1.00 91.62 266 THR A CA 1
ATOM 1890 C C . THR A 1 266 ? 21.139 2.038 2.325 1.00 91.62 266 THR A C 1
ATOM 1892 O O . THR A 1 266 ? 21.037 0.910 1.852 1.00 91.62 266 THR A O 1
ATOM 1895 N N . ALA A 1 267 ? 22.048 2.328 3.261 1.00 91.56 267 ALA A N 1
ATOM 1896 C CA . ALA A 1 267 ? 22.950 1.333 3.830 1.00 91.56 267 ALA A CA 1
ATOM 1897 C C . ALA A 1 267 ? 22.193 0.263 4.634 1.00 91.56 267 ALA A C 1
ATOM 1899 O O . ALA A 1 267 ? 22.532 -0.918 4.538 1.00 91.56 267 ALA A O 1
ATOM 1900 N N . ASP A 1 268 ? 21.155 0.647 5.378 1.00 90.19 268 ASP A N 1
ATOM 1901 C CA . ASP A 1 268 ? 20.326 -0.303 6.125 1.00 90.19 268 ASP A CA 1
ATOM 1902 C C . ASP A 1 268 ? 19.542 -1.213 5.182 1.00 90.19 268 ASP A C 1
ATOM 1904 O O . ASP A 1 268 ? 19.525 -2.427 5.376 1.00 90.19 268 ASP A O 1
ATOM 1908 N N . ILE A 1 269 ? 18.987 -0.652 4.104 1.00 91.38 269 ILE A N 1
ATOM 1909 C CA . ILE A 1 269 ? 18.290 -1.424 3.065 1.00 91.38 269 ILE A CA 1
ATOM 1910 C C . ILE A 1 269 ? 19.240 -2.410 2.382 1.00 91.38 269 ILE A C 1
ATOM 1912 O O . ILE A 1 269 ? 18.883 -3.574 2.214 1.00 91.38 269 ILE A O 1
ATOM 1916 N N . ILE A 1 270 ? 20.457 -1.986 2.020 1.00 91.31 270 ILE A N 1
ATOM 1917 C CA . ILE A 1 270 ? 21.457 -2.859 1.380 1.00 91.31 270 ILE A CA 1
ATOM 1918 C C . ILE A 1 270 ? 21.827 -4.041 2.280 1.00 91.31 270 ILE A C 1
ATOM 1920 O O . ILE A 1 270 ? 21.990 -5.158 1.790 1.00 91.31 270 ILE A O 1
ATOM 1924 N N . ASN A 1 271 ? 21.991 -3.800 3.580 1.00 87.69 271 ASN A N 1
ATOM 1925 C CA . ASN A 1 271 ? 22.493 -4.816 4.501 1.00 87.69 271 ASN A CA 1
ATOM 1926 C C . ASN A 1 271 ? 21.385 -5.704 5.087 1.00 87.69 271 ASN A C 1
ATOM 1928 O O . ASN A 1 271 ? 21.670 -6.839 5.461 1.00 87.69 271 ASN A O 1
ATOM 1932 N N . ASN A 1 272 ? 20.145 -5.209 5.165 1.00 83.38 272 ASN A N 1
ATOM 1933 C CA . ASN A 1 272 ? 19.068 -5.825 5.945 1.00 83.38 272 ASN A CA 1
ATOM 1934 C C . ASN A 1 272 ? 17.703 -5.792 5.234 1.00 83.38 272 ASN A C 1
ATOM 1936 O O . ASN A 1 272 ? 16.677 -5.660 5.894 1.00 83.38 272 ASN A O 1
ATOM 1940 N N . THR A 1 273 ? 17.663 -5.911 3.904 1.00 82.19 273 THR A N 1
ATOM 1941 C CA . THR A 1 273 ? 16.462 -5.664 3.075 1.00 82.19 273 THR A CA 1
ATOM 1942 C C . THR A 1 273 ? 15.187 -6.327 3.603 1.00 82.19 273 THR A C 1
ATOM 1944 O O . THR A 1 273 ? 14.226 -5.633 3.912 1.00 82.19 273 THR A O 1
ATOM 1947 N N . ASN A 1 274 ? 15.200 -7.650 3.808 1.00 75.56 274 ASN A N 1
ATOM 1948 C CA . ASN A 1 274 ? 14.019 -8.380 4.289 1.00 75.56 274 ASN A CA 1
ATOM 1949 C C . ASN A 1 274 ? 13.591 -7.943 5.702 1.00 75.56 274 ASN A C 1
ATOM 1951 O O . ASN A 1 274 ? 12.413 -8.006 6.041 1.00 75.56 274 ASN A O 1
ATOM 1955 N N . SER A 1 275 ? 14.544 -7.543 6.550 1.00 76.25 275 SER A N 1
ATOM 1956 C CA . SER A 1 275 ? 14.248 -7.034 7.892 1.00 76.25 275 SER A CA 1
ATOM 1957 C C . SER A 1 275 ? 13.632 -5.640 7.827 1.00 76.25 275 SER A C 1
ATOM 1959 O O . SER A 1 275 ? 12.743 -5.345 8.615 1.00 76.25 275 SER A O 1
ATOM 1961 N N . VAL A 1 276 ? 14.070 -4.803 6.879 1.00 82.81 276 VAL A N 1
ATOM 1962 C CA . VAL A 1 276 ? 13.486 -3.479 6.631 1.00 82.81 276 VAL A CA 1
ATOM 1963 C C . VAL A 1 276 ? 12.037 -3.610 6.169 1.00 82.81 276 VAL A C 1
ATOM 1965 O O . VAL A 1 276 ? 11.172 -2.976 6.761 1.00 82.81 276 VAL A O 1
ATOM 1968 N N . GLU A 1 277 ? 11.758 -4.452 5.169 1.00 82.19 277 GLU A N 1
ATOM 1969 C CA . GLU A 1 277 ? 10.387 -4.658 4.672 1.00 82.19 277 GLU A CA 1
ATOM 1970 C C . GLU A 1 277 ? 9.455 -5.136 5.788 1.00 82.19 277 GLU A C 1
ATOM 1972 O O . GLU A 1 277 ? 8.392 -4.561 6.000 1.00 82.19 277 GLU A O 1
ATOM 1977 N N . LYS A 1 278 ? 9.891 -6.122 6.581 1.00 78.31 278 LYS A N 1
ATOM 1978 C CA . LYS A 1 278 ? 9.122 -6.605 7.735 1.00 78.31 278 LYS A CA 1
ATOM 1979 C C . LYS A 1 278 ? 8.911 -5.540 8.805 1.00 78.31 278 LYS A C 1
ATOM 1981 O O . LYS A 1 278 ? 7.818 -5.470 9.356 1.00 78.31 278 LYS A O 1
ATOM 1986 N N . ALA A 1 279 ? 9.933 -4.740 9.113 1.00 76.75 279 ALA A N 1
ATOM 1987 C CA . ALA A 1 279 ? 9.823 -3.671 10.102 1.00 76.75 279 ALA A CA 1
ATOM 1988 C C . ALA A 1 279 ? 8.795 -2.627 9.668 1.00 76.75 279 ALA A C 1
ATOM 1990 O O . ALA A 1 279 ? 7.928 -2.252 10.456 1.00 76.75 279 ALA A O 1
ATOM 1991 N N . VAL A 1 280 ? 8.893 -2.179 8.412 1.00 85.56 280 VAL A N 1
ATOM 1992 C CA . VAL A 1 280 ? 7.959 -1.216 7.829 1.00 85.56 280 VAL A CA 1
ATOM 1993 C C . VAL A 1 280 ? 6.551 -1.795 7.861 1.00 85.56 280 VAL A C 1
ATOM 1995 O O . VAL A 1 280 ? 5.677 -1.169 8.445 1.00 85.56 280 VAL A O 1
ATOM 1998 N N . GLU A 1 281 ? 6.349 -3.013 7.359 1.00 83.62 281 GLU A N 1
ATOM 1999 C CA . GLU A 1 281 ? 5.039 -3.669 7.366 1.00 83.62 281 GLU A CA 1
ATOM 2000 C C . GLU A 1 281 ? 4.427 -3.755 8.765 1.00 83.62 281 GLU A C 1
ATOM 2002 O O . GLU A 1 281 ? 3.289 -3.342 8.976 1.00 83.62 281 GLU A O 1
ATOM 2007 N N . GLN A 1 282 ? 5.174 -4.284 9.738 1.00 72.94 282 GLN A N 1
ATOM 2008 C CA . GLN A 1 282 ? 4.667 -4.478 11.097 1.00 72.94 282 GLN A CA 1
ATOM 2009 C C . GLN A 1 282 ? 4.255 -3.155 11.745 1.00 72.94 282 GLN A C 1
ATOM 2011 O O . GLN A 1 282 ? 3.231 -3.092 12.427 1.00 72.94 282 GLN A O 1
ATOM 2016 N N . LEU A 1 283 ? 5.040 -2.100 11.533 1.00 73.94 283 LEU A N 1
ATOM 2017 C CA . LEU A 1 283 ? 4.797 -0.804 12.155 1.00 73.94 283 LEU A CA 1
ATOM 2018 C C . LEU A 1 283 ? 3.705 -0.006 11.443 1.00 73.94 283 LEU A C 1
ATOM 2020 O O . LEU A 1 283 ? 2.924 0.670 12.114 1.00 73.94 283 LEU A O 1
ATOM 2024 N N . THR A 1 284 ? 3.606 -0.087 10.116 1.00 81.44 284 THR A N 1
ATOM 2025 C CA . THR A 1 284 ? 2.526 0.597 9.398 1.00 81.44 284 THR A CA 1
ATOM 2026 C C . THR A 1 284 ? 1.204 -0.137 9.566 1.00 81.44 284 THR A C 1
ATOM 2028 O O . THR A 1 284 ? 0.215 0.539 9.824 1.00 81.44 284 THR A O 1
ATOM 2031 N N . THR A 1 285 ? 1.186 -1.479 9.596 1.00 77.12 285 THR A N 1
ATOM 2032 C CA . THR A 1 285 ? -0.017 -2.280 9.916 1.00 77.12 285 THR A CA 1
ATOM 2033 C C . THR A 1 285 ? -0.655 -1.814 11.223 1.00 77.12 285 THR A C 1
ATOM 2035 O O . THR A 1 285 ? -1.874 -1.721 11.342 1.00 77.12 285 THR A O 1
ATOM 2038 N N . LEU A 1 286 ? 0.161 -1.489 12.227 1.00 72.00 286 LEU A N 1
ATOM 2039 C CA . LEU A 1 286 ? -0.334 -1.020 13.512 1.00 72.00 286 LEU A CA 1
ATOM 2040 C C . LEU A 1 286 ? -1.096 0.317 13.392 1.00 72.00 286 LEU A C 1
ATOM 2042 O O . LEU A 1 286 ? -2.154 0.480 14.003 1.00 72.00 286 LEU A O 1
ATOM 2046 N N . ILE A 1 287 ? -0.594 1.256 12.588 1.00 80.25 287 ILE A N 1
ATOM 2047 C CA . ILE A 1 287 ? -1.297 2.510 12.285 1.00 80.25 287 ILE A CA 1
ATOM 2048 C C . ILE A 1 287 ? -2.523 2.243 11.408 1.00 80.25 287 ILE A C 1
ATOM 2050 O O . ILE A 1 287 ? -3.608 2.735 11.705 1.00 80.25 287 ILE A O 1
ATOM 2054 N N . GLU A 1 288 ? -2.359 1.470 10.339 1.00 80.19 288 GLU A N 1
ATOM 2055 C CA . GLU A 1 288 ? -3.397 1.142 9.362 1.00 80.19 288 GLU A CA 1
ATOM 2056 C C . GLU A 1 288 ? -4.611 0.497 10.038 1.00 80.19 288 GLU A C 1
ATOM 2058 O O . GLU A 1 288 ? -5.739 0.910 9.780 1.00 80.19 288 GLU A O 1
ATOM 2063 N N . ASN A 1 289 ? -4.396 -0.427 10.980 1.00 71.25 289 ASN A N 1
ATOM 2064 C CA . ASN A 1 289 ? -5.461 -1.048 11.770 1.00 71.25 289 ASN A CA 1
ATOM 2065 C C . ASN A 1 289 ? -6.264 -0.021 12.578 1.00 71.25 289 ASN A C 1
ATOM 2067 O O . ASN A 1 289 ? -7.478 -0.153 12.706 1.00 71.25 289 ASN A O 1
ATOM 2071 N N . LYS A 1 290 ? -5.620 1.028 13.106 1.00 75.81 290 LYS A N 1
ATOM 2072 C CA . LYS A 1 290 ? -6.336 2.112 13.793 1.00 75.81 290 LYS A CA 1
ATOM 2073 C C . LYS A 1 290 ? -6.993 3.081 12.807 1.00 75.81 290 LYS A C 1
ATOM 2075 O O . LYS A 1 290 ? -8.072 3.586 13.100 1.00 75.81 290 LYS A O 1
ATOM 2080 N N . LEU A 1 291 ? -6.423 3.284 11.618 1.00 81.88 291 LEU A N 1
ATOM 2081 C CA . LEU A 1 291 ? -7.058 4.064 10.549 1.00 81.88 291 LEU A CA 1
ATOM 2082 C C . LEU A 1 291 ? -8.339 3.404 10.021 1.00 81.88 291 LEU A C 1
ATOM 2084 O O . LEU A 1 291 ? -9.254 4.127 9.640 1.00 81.88 291 LEU A O 1
ATOM 2088 N N . VAL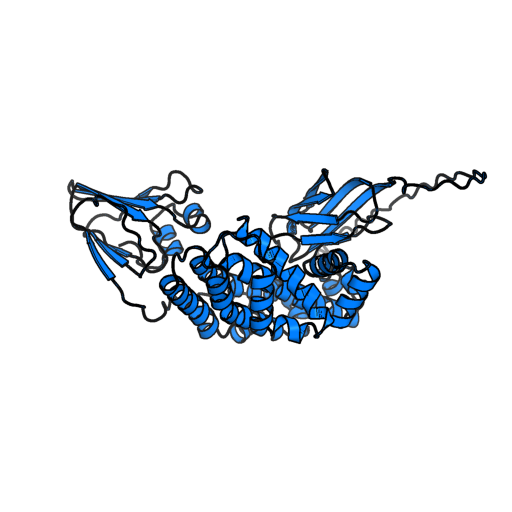 A 1 292 ? -8.471 2.072 10.074 1.00 75.31 292 VAL A N 1
ATOM 2089 C CA . VAL A 1 292 ? -9.733 1.381 9.735 1.00 75.31 292 VAL A CA 1
ATOM 2090 C C . VAL A 1 292 ? -10.908 1.897 10.574 1.00 75.31 292 VAL A C 1
ATOM 2092 O O . VAL A 1 292 ? -12.019 2.002 10.051 1.00 75.31 292 VAL A O 1
ATOM 2095 N N . LEU A 1 293 ? -10.681 2.309 11.828 1.00 73.38 293 LEU A N 1
ATOM 2096 C CA . LEU A 1 293 ? -11.731 2.876 12.684 1.00 73.38 293 LEU A CA 1
ATOM 2097 C C . LEU A 1 293 ? -12.333 4.162 12.095 1.00 73.38 293 LEU A C 1
ATOM 2099 O O . LEU A 1 293 ? -13.531 4.398 12.242 1.00 73.38 293 LEU A O 1
ATOM 2103 N N . LEU A 1 294 ? -11.545 4.960 11.360 1.00 77.44 294 LEU A N 1
ATOM 2104 C CA . LEU A 1 294 ? -12.055 6.148 10.662 1.00 77.44 294 LEU A CA 1
ATOM 2105 C C . LEU A 1 294 ? -13.100 5.772 9.611 1.00 77.44 294 LEU A C 1
ATOM 2107 O O . LEU A 1 294 ? -14.101 6.473 9.461 1.00 77.44 294 LEU A O 1
ATOM 2111 N N . SER A 1 295 ? -12.907 4.643 8.926 1.00 79.06 295 SER A N 1
ATOM 2112 C CA . SER A 1 295 ? -13.833 4.181 7.891 1.00 79.06 295 SER A CA 1
ATOM 2113 C C . SER A 1 295 ? -15.190 3.727 8.447 1.00 79.06 295 SER A C 1
ATOM 2115 O O . SER A 1 295 ? -16.204 3.802 7.745 1.00 79.06 295 SER A O 1
ATOM 2117 N N . SER A 1 296 ? -15.228 3.337 9.723 1.00 73.94 296 SER A N 1
ATOM 2118 C CA . SER A 1 296 ? -16.440 2.935 10.451 1.00 73.94 296 SER A CA 1
ATOM 2119 C C . SER A 1 296 ? -17.088 4.081 11.237 1.00 73.94 296 SER A C 1
ATOM 2121 O O . SER A 1 296 ? -18.208 3.935 11.728 1.00 73.94 296 SER A O 1
ATOM 2123 N N . ALA A 1 297 ? -16.422 5.233 11.358 1.00 70.50 297 ALA A N 1
ATOM 2124 C CA . ALA A 1 297 ? -16.922 6.373 12.119 1.00 70.50 297 ALA A CA 1
ATOM 2125 C C . ALA A 1 297 ? -18.113 7.043 11.414 1.00 70.50 297 ALA A C 1
ATOM 2127 O O . ALA A 1 297 ? -17.997 7.507 10.280 1.00 70.50 297 ALA A O 1
ATOM 2128 N N . VAL A 1 298 ? -19.265 7.106 12.081 1.00 75.00 298 VAL A N 1
ATOM 2129 C CA . VAL A 1 298 ? -20.532 7.578 11.487 1.00 75.00 298 VAL A CA 1
ATOM 2130 C C . VAL A 1 298 ? -20.774 9.082 11.638 1.00 75.00 298 VAL A C 1
ATOM 2132 O O . VAL A 1 298 ? -21.709 9.617 11.044 1.00 75.00 298 VAL A O 1
ATOM 2135 N N . ASP A 1 299 ? -19.943 9.770 12.422 1.00 65.25 299 ASP A N 1
ATOM 2136 C CA . ASP A 1 299 ? -20.017 11.208 12.655 1.00 65.25 299 ASP A CA 1
ATOM 2137 C C . ASP A 1 299 ? -18.645 11.822 13.000 1.00 65.25 299 ASP A C 1
ATOM 2139 O O . ASP A 1 299 ? -17.629 11.137 13.127 1.00 65.25 299 ASP A O 1
ATOM 2143 N N . ILE A 1 300 ? -18.611 13.152 13.121 1.00 68.81 300 ILE A N 1
ATOM 2144 C CA . ILE A 1 300 ? -17.388 13.919 13.404 1.00 68.81 300 ILE A CA 1
ATOM 2145 C C . ILE A 1 300 ? -16.787 13.577 14.785 1.00 68.81 300 ILE A C 1
ATOM 2147 O O . ILE A 1 300 ? -15.567 13.419 14.862 1.00 68.81 300 ILE A O 1
ATOM 2151 N N . PRO A 1 301 ? -17.569 13.448 15.878 1.00 69.06 301 PRO A N 1
ATOM 2152 C CA . PRO A 1 301 ? -17.038 12.979 17.158 1.00 69.06 301 PRO A CA 1
ATOM 2153 C C . PRO A 1 301 ? -16.330 11.620 17.080 1.00 69.06 301 PRO A C 1
ATOM 2155 O O . PRO A 1 301 ? -15.210 11.505 17.580 1.00 69.06 301 PRO A O 1
ATOM 2158 N N . ALA A 1 302 ? -16.931 10.623 16.421 1.00 62.16 302 ALA A N 1
ATOM 2159 C CA . ALA A 1 302 ? -16.323 9.304 16.245 1.00 62.16 302 ALA A CA 1
ATOM 2160 C C . ALA A 1 302 ? -15.021 9.381 15.428 1.00 62.16 302 ALA A C 1
ATOM 2162 O O . ALA A 1 302 ? -14.035 8.730 15.773 1.00 62.16 302 ALA A O 1
ATOM 2163 N N . ILE A 1 303 ? -14.972 10.245 14.405 1.00 68.50 303 ILE A N 1
ATOM 2164 C CA . ILE A 1 303 ? -13.741 10.529 13.649 1.00 68.50 303 ILE A CA 1
ATOM 2165 C C . ILE A 1 303 ? -12.654 11.099 14.565 1.00 68.50 303 ILE A C 1
ATOM 2167 O O . ILE A 1 303 ? -11.510 10.659 14.491 1.00 68.50 303 ILE A O 1
ATOM 2171 N N . GLY A 1 304 ? -12.996 12.034 15.456 1.00 62.97 304 GLY A N 1
ATOM 2172 C CA . GLY A 1 304 ? -12.039 12.612 16.404 1.00 62.97 304 GLY A CA 1
ATOM 2173 C C . GLY A 1 304 ? -11.456 11.586 17.385 1.00 62.97 304 GLY A C 1
ATOM 2174 O O . GLY A 1 304 ? -10.271 11.650 17.715 1.00 62.97 304 GLY A O 1
ATOM 2175 N N . ILE A 1 305 ? -12.257 10.610 17.823 1.00 65.25 305 ILE A N 1
ATOM 2176 C CA . ILE A 1 305 ? -11.793 9.510 18.685 1.00 65.25 305 ILE A CA 1
ATOM 2177 C C . ILE A 1 305 ? -10.844 8.589 17.910 1.00 65.25 305 ILE A C 1
ATOM 2179 O O . ILE A 1 305 ? -9.726 8.334 18.362 1.00 65.25 305 ILE A O 1
ATOM 2183 N N . ALA A 1 306 ? -11.255 8.140 16.722 1.00 69.69 306 ALA A N 1
ATOM 2184 C CA . ALA A 1 306 ? -10.438 7.282 15.867 1.00 69.69 306 ALA A CA 1
ATOM 2185 C C . ALA A 1 306 ? -9.113 7.957 15.461 1.00 69.69 306 ALA A C 1
ATOM 2187 O O . ALA A 1 306 ? -8.061 7.316 15.488 1.00 69.69 306 ALA A O 1
ATOM 2188 N N . GLN A 1 307 ? -9.143 9.264 15.176 1.00 79.50 307 GLN A N 1
ATOM 2189 C CA . GLN A 1 307 ? -7.949 10.076 14.940 1.00 79.50 307 GLN A CA 1
ATOM 2190 C C . GLN A 1 307 ? -6.994 10.018 16.136 1.00 79.50 307 GLN A C 1
ATOM 2192 O O . GLN A 1 307 ? -5.821 9.697 15.971 1.00 79.50 307 GLN A O 1
ATOM 2197 N N . SER A 1 308 ? -7.498 10.280 17.346 1.00 72.00 308 SER A N 1
ATOM 2198 C CA . SER A 1 308 ? -6.694 10.257 18.573 1.00 72.00 308 SER A CA 1
ATOM 2199 C C . SER A 1 308 ? -6.012 8.902 18.795 1.00 72.00 308 SER A C 1
ATOM 2201 O O . SER A 1 308 ? -4.844 8.849 19.186 1.00 72.00 308 SER A O 1
ATOM 2203 N N . TYR A 1 309 ? -6.694 7.791 18.495 1.00 69.56 309 TYR A N 1
ATOM 2204 C CA . TYR A 1 309 ? -6.092 6.458 18.576 1.00 69.56 309 TYR A CA 1
ATOM 2205 C C . TYR A 1 309 ? -4.971 6.253 17.560 1.00 69.56 309 TYR A C 1
ATOM 2207 O O . TYR A 1 309 ? -3.886 5.803 17.938 1.00 69.56 309 TYR A O 1
ATOM 2215 N N . ALA A 1 310 ? -5.200 6.616 16.299 1.00 71.62 310 ALA A N 1
ATOM 2216 C CA . ALA A 1 310 ? -4.192 6.491 15.253 1.00 71.62 310 ALA A CA 1
ATOM 2217 C C . ALA A 1 310 ? -2.966 7.386 15.525 1.00 71.62 310 ALA A C 1
ATOM 2219 O O . ALA A 1 310 ? -1.827 6.954 15.341 1.00 71.62 310 ALA A O 1
ATOM 2220 N N . GLU A 1 311 ? -3.173 8.610 16.016 1.00 75.19 311 GLU A N 1
ATOM 2221 C CA . GLU A 1 311 ? -2.099 9.538 16.391 1.00 75.19 311 GLU A CA 1
ATOM 2222 C C . GLU A 1 311 ? -1.340 9.076 17.634 1.00 75.19 311 GLU A C 1
ATOM 2224 O O . GLU A 1 311 ? -0.114 9.175 17.682 1.00 75.19 311 GLU A O 1
ATOM 2229 N N . THR A 1 312 ? -2.037 8.529 18.632 1.00 71.75 312 THR A N 1
ATOM 2230 C CA . THR A 1 312 ? -1.385 8.014 19.839 1.00 71.75 312 THR A CA 1
ATOM 2231 C C . THR A 1 312 ? -0.460 6.854 19.501 1.00 71.75 312 THR A C 1
ATOM 2233 O O . THR A 1 312 ? 0.686 6.827 19.942 1.00 71.75 312 THR A O 1
ATOM 2236 N N . VAL A 1 313 ? -0.929 5.920 18.678 1.00 69.75 313 VAL A N 1
ATOM 2237 C CA . VAL A 1 313 ? -0.122 4.802 18.194 1.00 69.75 313 VAL A CA 1
ATOM 2238 C C . VAL A 1 313 ? 1.070 5.291 17.369 1.00 69.75 313 VAL A C 1
ATOM 2240 O O . VAL A 1 313 ? 2.183 4.799 17.553 1.00 69.75 313 VAL A O 1
ATOM 2243 N N . ALA A 1 314 ? 0.875 6.287 16.505 1.00 71.75 314 ALA A N 1
ATOM 2244 C CA . ALA A 1 314 ? 1.962 6.867 15.727 1.00 71.75 314 ALA A CA 1
ATOM 2245 C C . ALA A 1 314 ? 3.010 7.582 16.605 1.00 71.75 314 ALA A C 1
ATOM 2247 O O . ALA A 1 314 ? 4.211 7.469 16.357 1.00 71.75 314 ALA A O 1
ATOM 2248 N N . GLY A 1 315 ? 2.566 8.292 17.648 1.00 68.12 315 GLY A N 1
ATOM 2249 C CA . GLY A 1 315 ? 3.417 9.077 18.543 1.00 68.12 315 GLY A CA 1
ATOM 2250 C C . GLY A 1 315 ? 4.134 8.264 19.624 1.00 68.12 315 GLY A C 1
ATOM 2251 O O . GLY A 1 315 ? 5.291 8.548 19.926 1.00 68.12 315 GLY A O 1
ATOM 2252 N N . GLN A 1 316 ? 3.487 7.248 20.206 1.00 59.84 316 GLN A N 1
ATOM 2253 C CA . GLN A 1 316 ? 4.091 6.410 21.254 1.00 59.84 316 GLN A CA 1
ATOM 2254 C C . GLN A 1 316 ? 5.225 5.538 20.725 1.00 59.84 316 GLN A C 1
ATOM 2256 O O . GLN A 1 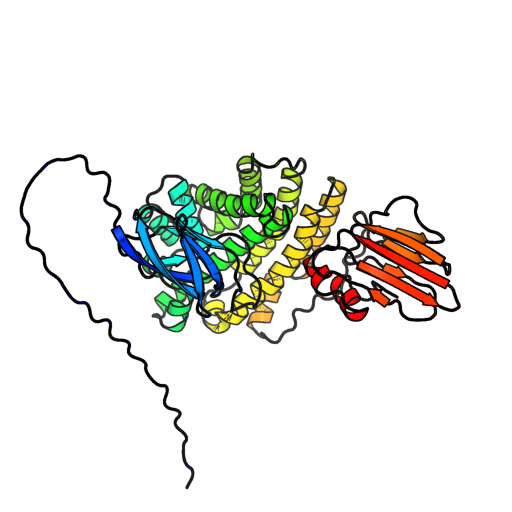316 ? 6.179 5.249 21.445 1.00 59.84 316 GLN A O 1
ATOM 2261 N N . ASN A 1 317 ? 5.114 5.123 19.469 1.00 57.12 317 ASN A N 1
ATOM 2262 C CA . ASN A 1 317 ? 6.015 4.141 18.906 1.00 57.12 317 ASN A CA 1
ATOM 2263 C C . ASN A 1 317 ? 7.313 4.729 18.361 1.00 57.12 317 ASN A C 1
ATOM 2265 O O . ASN A 1 317 ? 8.122 3.926 17.927 1.00 57.12 317 ASN A O 1
ATOM 2269 N N . ASP A 1 318 ? 7.517 6.061 18.360 1.00 68.69 318 ASP A N 1
ATOM 2270 C CA . ASP A 1 318 ? 8.656 6.737 17.698 1.00 68.69 318 ASP A CA 1
ATOM 2271 C C . ASP A 1 318 ? 9.166 5.900 16.518 1.00 68.69 318 ASP A C 1
ATOM 2273 O O . ASP A 1 318 ? 10.203 5.238 16.588 1.00 68.69 318 ASP A O 1
ATOM 2277 N N . ILE A 1 319 ? 8.319 5.784 15.495 1.00 65.19 319 ILE A N 1
ATOM 2278 C CA . ILE A 1 319 ? 8.371 4.664 14.547 1.00 65.19 319 ILE A CA 1
ATOM 2279 C C . ILE A 1 319 ? 9.739 4.574 13.871 1.00 65.19 319 ILE A C 1
ATOM 2281 O O . ILE A 1 319 ? 10.238 3.477 13.643 1.00 65.19 319 ILE A O 1
ATOM 2285 N N . ALA A 1 320 ? 10.393 5.712 13.636 1.00 67.56 320 ALA A N 1
ATOM 2286 C CA . ALA A 1 320 ? 11.768 5.762 13.156 1.00 67.56 320 ALA A CA 1
ATOM 2287 C C . ALA A 1 320 ? 12.743 5.004 14.083 1.00 67.56 320 ALA A C 1
ATOM 2289 O O . ALA A 1 320 ? 13.561 4.209 13.618 1.00 67.56 320 ALA A O 1
ATOM 2290 N N . SER A 1 321 ? 12.647 5.196 15.399 1.00 70.50 321 SER A N 1
ATOM 2291 C CA . SER A 1 321 ? 13.449 4.475 16.393 1.00 70.50 321 SER A CA 1
ATOM 2292 C C . SER A 1 321 ? 13.128 2.981 16.442 1.00 70.50 321 SER A C 1
ATOM 2294 O O . SER A 1 321 ? 14.058 2.179 16.539 1.00 70.50 321 SER A O 1
ATOM 2296 N N . LEU A 1 322 ? 11.856 2.579 16.332 1.00 68.38 322 LEU A N 1
ATOM 2297 C CA . LEU A 1 322 ? 11.489 1.155 16.305 1.00 68.38 322 LEU A CA 1
ATOM 2298 C C . LEU A 1 322 ? 11.921 0.455 15.017 1.00 68.38 322 LEU A C 1
ATOM 2300 O O . LEU A 1 322 ? 12.438 -0.660 15.092 1.00 68.38 322 LEU A O 1
ATOM 2304 N N . VAL A 1 323 ? 11.786 1.109 13.859 1.00 70.31 323 VAL A N 1
ATOM 2305 C CA . VAL A 1 323 ? 12.321 0.606 12.585 1.00 70.31 323 VAL A CA 1
ATOM 2306 C C . VAL A 1 323 ? 13.825 0.362 12.729 1.00 70.31 323 VAL A C 1
ATOM 2308 O O . VAL A 1 323 ? 14.302 -0.740 12.465 1.00 70.31 323 VAL A O 1
ATOM 2311 N N . ASN A 1 324 ? 14.574 1.348 13.230 1.00 71.12 324 ASN A N 1
ATOM 2312 C CA . ASN A 1 324 ? 16.022 1.228 13.422 1.00 71.12 324 ASN A CA 1
ATOM 2313 C C . ASN A 1 324 ? 16.403 0.148 14.453 1.00 71.12 324 ASN A C 1
ATOM 2315 O O . ASN A 1 324 ? 17.394 -0.572 14.272 1.00 71.12 324 ASN A O 1
ATOM 2319 N N . ALA A 1 325 ? 15.614 -0.005 15.519 1.00 73.69 325 ALA A N 1
ATOM 2320 C CA . ALA A 1 325 ? 15.803 -1.059 16.510 1.00 73.69 325 ALA A CA 1
ATOM 2321 C C . ALA A 1 325 ? 15.586 -2.451 15.899 1.00 73.69 325 ALA A C 1
ATOM 2323 O O . ALA A 1 325 ? 16.433 -3.327 16.081 1.00 73.69 325 ALA A O 1
ATOM 2324 N N . TYR A 1 326 ? 14.513 -2.641 15.127 1.00 71.50 326 TYR A N 1
ATOM 2325 C CA . TYR A 1 326 ? 14.211 -3.908 14.458 1.00 71.50 326 TYR A CA 1
ATOM 2326 C C . TYR A 1 326 ? 15.244 -4.258 13.384 1.00 71.50 326 TYR A C 1
ATOM 2328 O O . TYR A 1 326 ? 15.690 -5.400 13.306 1.00 71.50 326 TYR A O 1
ATOM 2336 N N . ILE A 1 327 ? 15.708 -3.276 12.603 1.00 73.06 327 ILE A N 1
ATOM 2337 C CA . ILE A 1 327 ? 16.820 -3.466 11.654 1.00 73.06 327 ILE A CA 1
ATOM 2338 C C . ILE A 1 327 ? 18.060 -4.007 12.380 1.00 73.06 327 ILE A C 1
ATOM 2340 O O . ILE A 1 327 ? 18.742 -4.896 11.871 1.00 73.06 327 ILE A O 1
ATOM 2344 N N . SER A 1 328 ? 18.331 -3.500 13.586 1.00 74.56 328 SER A N 1
ATOM 2345 C CA . SER A 1 328 ? 19.474 -3.919 14.405 1.00 74.56 328 SER A CA 1
ATOM 2346 C C . SER A 1 328 ? 19.279 -5.283 15.078 1.00 74.56 328 SER A C 1
ATOM 2348 O O . SER A 1 328 ? 20.264 -5.950 15.403 1.00 74.56 328 SER A O 1
ATOM 2350 N N . ASN A 1 329 ? 18.034 -5.704 15.309 1.00 72.88 329 ASN A N 1
ATOM 2351 C CA . ASN A 1 329 ? 17.687 -6.999 15.888 1.00 72.88 329 ASN A CA 1
ATOM 2352 C C . ASN A 1 329 ? 16.324 -7.488 15.344 1.00 72.88 329 ASN A C 1
ATOM 2354 O O . ASN A 1 329 ? 15.291 -7.191 15.943 1.00 72.88 329 ASN A O 1
ATOM 2358 N N . PRO A 1 330 ? 16.309 -8.260 14.242 1.00 60.66 330 PRO A N 1
ATOM 2359 C CA . PRO A 1 330 ? 15.076 -8.679 13.566 1.00 60.66 330 PRO A CA 1
ATOM 2360 C C . PRO A 1 330 ? 14.253 -9.717 14.347 1.00 60.66 330 PRO A C 1
ATOM 2362 O O . PRO A 1 330 ? 13.113 -9.997 13.982 1.00 60.66 330 PRO A O 1
ATOM 2365 N N . ASP A 1 331 ? 14.807 -10.273 15.430 1.00 59.44 331 ASP A N 1
ATOM 2366 C CA . ASP A 1 331 ? 14.083 -11.137 16.369 1.00 59.44 331 ASP A CA 1
ATOM 2367 C C . ASP A 1 331 ? 13.415 -10.331 17.501 1.00 59.44 331 ASP A C 1
ATOM 2369 O O . ASP A 1 331 ? 12.793 -10.915 18.393 1.00 59.44 331 ASP A O 1
ATOM 2373 N N . LEU A 1 332 ? 13.534 -8.992 17.500 1.00 61.69 332 LEU A N 1
ATOM 2374 C CA . LEU A 1 332 ? 12.726 -8.144 18.372 1.00 61.69 332 LEU A CA 1
ATOM 2375 C C . LEU A 1 332 ? 11.260 -8.393 18.044 1.00 61.69 332 LEU A C 1
ATOM 2377 O O . LEU A 1 332 ? 10.772 -8.026 16.979 1.00 61.69 332 LEU A O 1
ATOM 2381 N N . ALA A 1 333 ? 10.538 -8.983 18.991 1.00 53.25 333 ALA A N 1
ATOM 2382 C CA . ALA A 1 333 ? 9.096 -8.904 18.957 1.00 53.25 333 ALA A CA 1
ATOM 2383 C C . ALA A 1 333 ? 8.741 -7.415 19.049 1.00 53.25 333 ALA A C 1
ATOM 2385 O O . ALA A 1 333 ? 8.960 -6.792 20.090 1.00 53.25 333 ALA A O 1
ATOM 2386 N N . ILE A 1 334 ? 8.208 -6.843 17.967 1.00 51.78 334 ILE A N 1
ATOM 2387 C CA . ILE A 1 334 ? 7.467 -5.585 18.045 1.00 51.78 334 ILE A CA 1
ATOM 2388 C C . ILE A 1 334 ? 6.149 -5.939 18.729 1.00 51.78 334 ILE A C 1
ATOM 2390 O O . ILE A 1 334 ? 5.103 -6.109 18.110 1.00 51.78 334 ILE A O 1
ATOM 2394 N N . THR A 1 335 ? 6.225 -6.179 20.033 1.00 44.88 335 THR A N 1
ATOM 2395 C CA . THR A 1 335 ? 5.049 -6.189 20.880 1.00 44.88 335 THR A CA 1
ATOM 2396 C C . THR A 1 335 ? 4.604 -4.746 20.930 1.00 44.88 335 THR A C 1
ATOM 2398 O O . THR A 1 335 ? 5.361 -3.900 21.413 1.00 44.88 335 THR A O 1
ATOM 2401 N N . ASN A 1 336 ? 3.377 -4.471 20.489 1.00 43.56 336 ASN A N 1
ATOM 2402 C CA . ASN A 1 336 ? 2.638 -3.392 21.120 1.00 43.56 336 ASN A CA 1
ATOM 2403 C C . ASN A 1 336 ? 2.855 -3.586 22.616 1.00 43.56 336 ASN A C 1
ATOM 2405 O O . ASN A 1 336 ? 2.513 -4.642 23.157 1.00 43.56 336 ASN A O 1
ATOM 2409 N N . SER A 1 337 ? 3.466 -2.616 23.293 1.00 35.78 337 SER A N 1
ATOM 2410 C CA . SER A 1 337 ? 3.127 -2.508 24.695 1.00 35.78 337 SER A CA 1
ATOM 2411 C C . SER A 1 337 ? 1.619 -2.333 24.667 1.00 35.78 337 SER A C 1
ATOM 2413 O O . SER A 1 337 ? 1.144 -1.362 24.079 1.00 35.78 337 SER A O 1
ATOM 2415 N N . ASP A 1 338 ? 0.896 -3.326 25.174 1.00 37.09 338 ASP A N 1
ATOM 2416 C CA . ASP A 1 338 ? -0.540 -3.289 25.423 1.00 37.09 338 ASP A CA 1
ATOM 2417 C C . ASP A 1 338 ? -0.776 -2.202 26.484 1.00 37.09 338 ASP A C 1
ATOM 2419 O O . ASP A 1 338 ? -0.926 -2.417 27.685 1.00 37.09 338 ASP A O 1
ATOM 2423 N N . GLN A 1 339 ? -0.551 -0.974 26.047 1.00 34.22 339 GLN A N 1
ATOM 2424 C CA . GLN A 1 339 ? -0.697 0.266 26.758 1.00 34.22 339 GLN A CA 1
ATOM 2425 C C . GLN A 1 339 ? -1.738 0.978 25.929 1.00 34.22 339 GLN A C 1
ATOM 2427 O O . GLN A 1 339 ? -1.450 1.891 25.155 1.00 34.22 339 GLN A O 1
ATOM 2432 N N . THR A 1 340 ? -2.965 0.480 26.086 1.00 32.03 340 THR A N 1
ATOM 2433 C CA . THR A 1 340 ? -4.173 1.274 25.931 1.00 32.03 340 THR A CA 1
ATOM 2434 C C . THR A 1 340 ? -3.827 2.725 26.263 1.00 32.03 340 THR A C 1
ATOM 2436 O O . THR A 1 340 ? -3.415 2.997 27.402 1.00 32.03 340 THR A O 1
ATOM 2439 N N . PRO A 1 341 ? -3.932 3.656 25.300 1.00 33.72 341 PRO A N 1
ATOM 2440 C CA . PRO A 1 341 ? -3.968 5.072 25.617 1.00 33.72 341 PRO A CA 1
ATOM 2441 C C . PRO A 1 341 ? -4.922 5.251 26.792 1.00 33.72 341 PRO A C 1
ATOM 2443 O O . PRO A 1 341 ? -5.976 4.613 26.820 1.00 33.72 341 PRO A O 1
ATOM 2446 N N . THR A 1 342 ? -4.545 6.061 27.779 1.00 32.19 342 THR A N 1
ATOM 2447 C CA . THR A 1 342 ? -5.398 6.375 28.930 1.00 32.19 342 THR A CA 1
ATOM 2448 C C . THR A 1 342 ? -6.835 6.604 28.437 1.00 32.19 342 THR A C 1
ATOM 2450 O O . THR A 1 342 ? -7.009 7.485 27.590 1.00 32.19 342 THR A O 1
ATOM 2453 N N . PRO A 1 343 ? -7.839 5.813 28.874 1.00 35.03 343 PRO A N 1
ATOM 2454 C CA . PRO A 1 343 ? -9.111 5.755 28.173 1.00 35.03 343 PRO A CA 1
ATOM 2455 C C . PRO A 1 343 ? -9.771 7.125 28.060 1.00 35.03 343 PRO A C 1
ATOM 2457 O O . PRO A 1 343 ? -9.976 7.830 29.053 1.00 35.03 343 PRO A O 1
ATOM 2460 N N . VAL A 1 344 ? -10.163 7.447 26.829 1.00 44.62 344 VAL A N 1
ATOM 2461 C CA . VAL A 1 344 ? -11.391 8.192 26.561 1.00 44.62 344 VAL A CA 1
ATOM 2462 C C . VAL A 1 344 ? -12.507 7.469 27.329 1.00 44.62 344 VAL A C 1
ATOM 2464 O O . VAL A 1 344 ? -12.572 6.245 27.300 1.00 44.62 344 VAL A O 1
ATOM 2467 N N . THR A 1 345 ? -13.286 8.222 28.107 1.00 45.72 345 THR A N 1
ATOM 2468 C CA . THR A 1 345 ? -14.375 7.789 29.011 1.00 45.72 345 THR A CA 1
ATOM 2469 C C . THR A 1 345 ? -14.818 6.321 28.895 1.00 45.72 345 THR A C 1
ATOM 2471 O O . THR A 1 345 ? -15.506 5.961 27.945 1.00 45.72 345 THR A O 1
ATOM 2474 N N . THR A 1 346 ? -14.482 5.501 29.895 1.00 59.47 346 THR A N 1
ATOM 2475 C CA . THR A 1 346 ? -14.987 4.127 30.048 1.00 59.47 346 THR A CA 1
ATOM 2476 C C . THR A 1 346 ? -16.466 4.155 30.440 1.00 59.47 346 THR A C 1
ATOM 2478 O O . THR A 1 346 ? -16.825 4.777 31.445 1.00 59.47 346 THR A O 1
ATOM 2481 N N . GLU A 1 347 ? -17.323 3.491 29.666 1.00 80.38 347 GLU A N 1
ATOM 2482 C CA . GLU A 1 347 ? -18.737 3.287 29.997 1.00 80.38 347 GLU A CA 1
ATOM 2483 C C . GLU A 1 347 ? -18.928 1.890 30.598 1.00 80.38 347 GLU A C 1
ATOM 2485 O O . GLU A 1 347 ? -18.301 0.920 30.176 1.00 80.38 347 GLU A O 1
ATOM 2490 N N . THR A 1 348 ? -19.796 1.763 31.602 1.00 89.69 348 THR A N 1
ATOM 2491 C CA . THR A 1 348 ? -20.213 0.456 32.124 1.00 89.69 348 THR A CA 1
ATOM 2492 C C . THR A 1 348 ? -21.711 0.298 31.931 1.00 89.69 348 THR A C 1
ATOM 2494 O O . THR A 1 348 ? -22.502 1.072 32.474 1.00 89.69 348 THR A O 1
ATOM 2497 N N . VAL A 1 349 ? -22.098 -0.732 31.183 1.00 92.50 349 VAL A N 1
ATOM 2498 C CA . VAL A 1 349 ? -23.488 -1.086 30.905 1.00 92.50 349 VAL A CA 1
ATOM 2499 C C . VAL A 1 349 ? -23.853 -2.298 31.748 1.00 92.50 349 VAL A C 1
ATOM 2501 O O . VAL A 1 349 ? -23.387 -3.407 31.500 1.00 92.50 349 VAL A O 1
ATOM 2504 N N . ALA A 1 350 ? -24.726 -2.102 32.734 1.00 95.00 350 ALA A N 1
ATOM 2505 C CA . ALA A 1 350 ? -25.286 -3.209 33.502 1.00 95.00 350 ALA A CA 1
ATOM 2506 C C . ALA A 1 350 ? -26.324 -3.967 32.656 1.00 95.00 350 ALA A C 1
ATOM 2508 O O . ALA A 1 350 ? -27.402 -3.443 32.354 1.00 95.00 350 ALA A O 1
ATOM 2509 N N . VAL A 1 351 ? -26.027 -5.216 32.299 1.00 96.88 351 VAL A N 1
ATOM 2510 C CA . VAL A 1 351 ? -26.899 -6.065 31.484 1.00 96.88 351 VAL A CA 1
ATOM 2511 C C . VAL A 1 351 ? -27.667 -7.037 32.377 1.00 96.88 351 VAL A C 1
ATOM 2513 O O . VAL A 1 351 ? -27.131 -8.019 32.891 1.00 96.88 351 VAL A O 1
ATOM 2516 N N . THR A 1 352 ? -28.964 -6.773 32.540 1.00 95.62 352 THR A N 1
ATOM 2517 C CA . THR A 1 352 ? -29.863 -7.570 33.400 1.00 95.62 352 THR A CA 1
ATOM 2518 C C . THR A 1 352 ? -30.956 -8.327 32.650 1.00 95.62 352 THR A C 1
ATOM 2520 O O . THR A 1 352 ? -31.671 -9.136 33.240 1.00 95.62 352 THR A O 1
ATOM 2523 N N . ALA A 1 353 ? -31.099 -8.074 31.350 1.00 95.75 353 ALA A N 1
ATOM 2524 C CA . ALA A 1 353 ? -32.091 -8.697 30.484 1.00 95.75 353 ALA A CA 1
ATOM 2525 C C . ALA A 1 353 ? -31.694 -8.536 29.009 1.00 95.75 353 ALA A C 1
ATOM 2527 O O . ALA A 1 353 ? -30.758 -7.804 28.684 1.00 95.75 353 ALA A O 1
ATOM 2528 N N . ALA A 1 354 ? -32.449 -9.181 28.116 1.00 95.81 354 ALA A N 1
ATOM 2529 C CA . ALA A 1 354 ? -32.345 -8.962 26.677 1.00 95.81 354 ALA A CA 1
ATOM 2530 C C . ALA A 1 354 ? -32.609 -7.495 26.307 1.00 95.81 354 ALA A C 1
ATOM 2532 O O . ALA A 1 354 ? -33.528 -6.869 26.845 1.00 95.81 354 ALA A O 1
ATOM 2533 N N . ASN A 1 355 ? -31.852 -6.967 25.346 1.00 94.62 355 ASN A N 1
ATOM 2534 C CA . ASN A 1 355 ? -32.159 -5.683 24.730 1.00 94.62 355 ASN A CA 1
ATOM 2535 C C . ASN A 1 355 ? -33.212 -5.839 23.623 1.00 94.62 355 ASN A C 1
ATOM 2537 O O . ASN A 1 355 ? -33.324 -6.869 22.963 1.00 94.62 355 ASN A O 1
ATOM 2541 N N . THR A 1 356 ? -34.012 -4.791 23.420 1.00 90.06 356 THR A N 1
ATOM 2542 C CA . THR A 1 356 ? -35.009 -4.729 22.335 1.00 90.06 356 THR A CA 1
ATOM 2543 C C . THR A 1 356 ? -34.438 -4.160 21.037 1.00 90.06 356 THR A C 1
ATOM 2545 O O . THR A 1 356 ? -35.072 -4.254 19.990 1.00 90.06 356 THR A O 1
ATOM 2548 N N . SER A 1 357 ? -33.258 -3.552 21.111 1.00 88.44 357 SER A N 1
ATOM 2549 C CA . SER A 1 357 ? -32.489 -3.000 19.998 1.00 88.44 357 SER A CA 1
ATOM 2550 C C . SER A 1 357 ? -31.017 -3.313 20.224 1.00 88.44 357 SER A C 1
ATOM 2552 O O . SER A 1 357 ? -30.568 -3.274 21.368 1.00 88.44 357 SER A O 1
ATOM 2554 N N . VAL A 1 358 ? -30.288 -3.600 19.145 1.00 89.38 358 VAL A N 1
ATOM 2555 C CA . VAL A 1 358 ? -28.842 -3.860 19.188 1.00 89.38 358 VAL A CA 1
ATOM 2556 C C . VAL A 1 358 ? -28.129 -2.673 19.841 1.00 89.38 358 VAL A C 1
ATOM 2558 O O . VAL A 1 358 ? -28.432 -1.525 19.512 1.00 89.38 358 VAL A O 1
ATOM 2561 N N . TYR A 1 359 ? -27.238 -2.951 20.794 1.00 89.56 359 TYR A N 1
ATOM 2562 C CA . TYR A 1 359 ? -26.398 -1.931 21.417 1.00 89.56 359 TYR A CA 1
ATOM 2563 C C . TYR A 1 359 ? -25.177 -1.691 20.526 1.00 89.56 359 TYR A C 1
ATOM 2565 O O . TYR A 1 359 ? -24.518 -2.648 20.134 1.00 89.56 359 TYR A O 1
ATOM 2573 N N . ASP A 1 360 ? -24.884 -0.440 20.193 1.00 83.56 360 ASP A N 1
ATOM 2574 C CA . ASP A 1 360 ? -23.744 -0.080 19.350 1.00 83.56 360 ASP A CA 1
ATOM 2575 C C . ASP A 1 360 ? -22.544 0.310 20.225 1.00 83.56 360 ASP A C 1
ATOM 2577 O O . ASP A 1 360 ? -22.599 1.321 20.924 1.00 83.56 360 ASP A O 1
ATOM 2581 N N . ALA A 1 361 ? -21.483 -0.501 20.204 1.00 82.94 361 ALA A N 1
ATOM 2582 C CA . ALA A 1 361 ? -20.265 -0.286 20.989 1.00 82.94 361 ALA A CA 1
ATOM 2583 C C . ALA A 1 361 ? -19.238 0.638 20.297 1.00 82.94 361 ALA A C 1
ATOM 2585 O O . ALA A 1 361 ? -18.151 0.862 20.811 1.00 82.94 361 ALA A O 1
ATOM 2586 N N . ASN A 1 362 ? -19.568 1.235 19.146 1.00 69.38 362 ASN A N 1
ATOM 2587 C CA . ASN A 1 362 ? -18.631 2.048 18.353 1.00 69.38 362 ASN A CA 1
ATOM 2588 C C . ASN A 1 362 ? -18.265 3.417 18.981 1.00 69.38 362 ASN A C 1
ATOM 2590 O O . ASN A 1 362 ? -17.472 4.168 18.419 1.00 69.38 362 ASN A O 1
ATOM 2594 N N . VAL A 1 363 ? -18.882 3.805 20.104 1.00 51.78 363 VAL A N 1
ATOM 2595 C CA . VAL A 1 363 ? -18.800 5.175 20.657 1.00 51.78 363 VAL A CA 1
ATOM 2596 C C . VAL A 1 363 ? -17.841 5.335 21.845 1.00 51.78 363 VAL A C 1
ATOM 2598 O O . VAL A 1 363 ? -17.431 6.460 22.138 1.00 51.78 363 VAL A O 1
ATOM 2601 N N . SER A 1 364 ? -17.473 4.252 22.532 1.00 63.72 364 SER A N 1
ATOM 2602 C CA . SER A 1 364 ? -16.581 4.247 23.703 1.00 63.72 364 SER A CA 1
ATOM 2603 C C . SER A 1 364 ? -16.083 2.824 23.986 1.00 63.72 364 SER A C 1
ATOM 2605 O O . SER A 1 364 ? -16.630 1.878 23.438 1.00 63.72 364 SER A O 1
ATOM 2607 N N . HIS A 1 365 ? -15.074 2.658 24.851 1.00 77.44 365 HIS A N 1
ATOM 2608 C CA . HIS A 1 365 ? -14.791 1.338 25.423 1.00 77.44 365 HIS A CA 1
ATOM 2609 C C . HIS A 1 365 ? -15.857 1.018 26.473 1.00 77.44 365 HIS A C 1
ATOM 2611 O O . HIS A 1 365 ? -15.969 1.717 27.495 1.00 77.44 365 HIS A O 1
ATOM 2617 N N . VAL A 1 366 ? -16.627 -0.035 26.225 1.00 85.38 366 VAL A N 1
ATOM 2618 C CA . VAL A 1 366 ? -17.773 -0.422 27.039 1.00 85.38 366 VAL A CA 1
ATOM 2619 C C . VAL A 1 366 ? -17.471 -1.701 27.805 1.00 85.38 366 VAL A C 1
ATOM 2621 O O . VAL A 1 366 ? -17.128 -2.739 27.245 1.00 85.38 366 VAL A O 1
ATOM 2624 N N . THR A 1 367 ? -17.667 -1.657 29.119 1.00 93.00 367 THR A N 1
ATOM 2625 C CA . THR A 1 367 ? -17.769 -2.865 29.941 1.00 93.00 367 THR A CA 1
ATOM 2626 C C . THR A 1 367 ? -19.230 -3.281 30.043 1.00 93.00 367 THR A C 1
ATOM 2628 O O . THR A 1 367 ? -20.028 -2.618 30.709 1.00 93.00 367 THR A O 1
ATOM 2631 N N . PHE A 1 368 ? -19.584 -4.389 29.399 1.00 96.50 368 PHE A N 1
ATOM 2632 C CA . PHE A 1 368 ? -20.887 -5.029 29.526 1.00 96.50 368 PHE A CA 1
ATOM 2633 C C . PHE A 1 368 ? -20.863 -5.964 30.734 1.00 96.50 368 PHE A C 1
ATOM 2635 O O . PHE A 1 368 ? -20.278 -7.044 30.685 1.00 96.50 368 PHE A O 1
ATOM 2642 N N . ASP A 1 369 ? -21.490 -5.532 31.826 1.00 96.88 369 ASP A N 1
ATOM 2643 C CA . ASP A 1 369 ? -21.538 -6.267 33.088 1.00 96.88 369 ASP A CA 1
ATOM 2644 C C . ASP A 1 369 ? -22.803 -7.128 33.151 1.00 96.88 369 ASP A C 1
ATOM 2646 O O . ASP A 1 369 ? -23.901 -6.641 33.448 1.00 96.88 369 ASP A O 1
ATOM 2650 N N . PHE A 1 370 ? -22.674 -8.405 32.787 1.00 97.94 370 PHE A N 1
ATOM 2651 C CA . PHE A 1 370 ? -23.795 -9.330 32.685 1.00 97.94 370 PHE A CA 1
ATOM 2652 C C . PHE A 1 370 ? -24.153 -9.920 34.044 1.00 97.94 370 PHE A C 1
ATOM 2654 O O . PHE A 1 370 ? -23.328 -10.499 34.744 1.00 97.94 370 PHE A O 1
ATOM 2661 N N . THR A 1 371 ? -25.439 -9.872 34.382 1.00 97.06 371 THR A N 1
ATOM 2662 C CA . THR A 1 371 ? -25.973 -10.608 35.535 1.00 97.06 371 THR A CA 1
ATOM 2663 C C . THR A 1 371 ? -26.438 -12.009 35.139 1.00 97.06 371 THR A C 1
ATOM 2665 O O . THR A 1 371 ? -26.814 -12.270 33.998 1.00 97.06 371 THR A O 1
ATOM 2668 N N . ALA A 1 372 ? -26.430 -12.950 36.083 1.00 96.56 372 ALA A N 1
ATOM 2669 C CA . ALA A 1 372 ? -26.890 -14.306 35.803 1.00 96.56 372 ALA A CA 1
ATOM 2670 C C . ALA A 1 372 ? -28.389 -14.321 35.443 1.00 96.56 372 ALA A C 1
ATOM 2672 O O . ALA A 1 372 ? -29.229 -13.830 36.196 1.00 96.56 372 ALA A O 1
ATOM 2673 N N . GLY A 1 373 ? -28.726 -14.932 34.308 1.00 96.31 373 GLY A N 1
ATOM 2674 C CA . GLY A 1 373 ? -30.101 -15.100 33.845 1.00 96.31 373 GLY A CA 1
ATOM 2675 C C . GLY A 1 373 ? -30.182 -15.948 32.578 1.00 96.31 373 GLY A C 1
ATOM 2676 O O . GLY A 1 373 ? -29.203 -16.568 32.173 1.00 96.31 373 GLY A O 1
ATOM 2677 N N . THR A 1 374 ? -31.363 -16.003 31.956 1.00 98.19 374 THR A N 1
ATOM 2678 C CA . THR A 1 374 ? -31.559 -16.662 30.653 1.00 98.19 374 THR A CA 1
ATOM 2679 C C . THR A 1 374 ? -32.091 -15.660 29.642 1.00 98.19 374 THR A C 1
ATOM 2681 O O . THR A 1 374 ? -33.280 -15.343 29.659 1.00 98.19 374 THR A O 1
ATOM 2684 N N . TYR A 1 375 ? -31.211 -15.130 28.795 1.00 98.19 375 TYR A N 1
ATOM 2685 C CA . TYR A 1 375 ? -31.565 -14.120 27.799 1.00 98.19 375 TYR A CA 1
ATOM 2686 C C . TYR A 1 375 ? -30.505 -13.999 26.697 1.00 98.19 375 TYR A C 1
ATOM 2688 O O . TYR A 1 375 ? -29.383 -14.492 26.824 1.00 98.19 375 TYR A O 1
ATOM 2696 N N . VAL A 1 376 ? -30.892 -13.327 25.612 1.00 98.25 376 VAL A N 1
ATOM 2697 C CA . VAL A 1 376 ? -30.021 -12.992 24.482 1.00 98.25 376 VAL A CA 1
ATOM 2698 C C . VAL A 1 376 ? -29.808 -11.484 24.461 1.00 98.25 376 VAL A C 1
ATOM 2700 O O . VAL A 1 376 ? -30.781 -10.737 24.532 1.00 98.25 376 VAL A O 1
ATOM 2703 N N . TYR A 1 377 ? -28.562 -11.040 24.361 1.00 98.25 377 TYR A N 1
ATOM 2704 C CA . TYR A 1 377 ? -28.191 -9.634 24.241 1.00 98.25 377 TYR A CA 1
ATOM 2705 C C . TYR A 1 377 ? -27.436 -9.419 22.929 1.00 98.25 377 TYR A C 1
ATOM 2707 O O . TYR A 1 377 ? -26.569 -10.215 22.587 1.00 98.25 377 TYR A O 1
ATOM 2715 N N . ALA A 1 378 ? -27.773 -8.381 22.170 1.00 97.75 378 ALA A N 1
ATOM 2716 C CA . ALA A 1 378 ? -27.141 -8.107 20.880 1.00 97.75 378 ALA A CA 1
ATOM 2717 C C . ALA A 1 378 ? -26.251 -6.861 20.940 1.00 97.75 378 ALA A C 1
ATOM 2719 O O . ALA A 1 378 ? -26.710 -5.805 21.379 1.00 97.75 378 ALA A O 1
ATOM 2720 N N . ILE A 1 379 ? -25.016 -6.976 20.458 1.00 96.69 379 ILE A N 1
ATOM 2721 C CA . ILE A 1 379 ? -24.033 -5.892 20.378 1.00 96.69 379 ILE A CA 1
ATOM 2722 C C . ILE A 1 379 ? -23.549 -5.788 18.926 1.00 96.69 379 ILE A C 1
ATOM 2724 O O . ILE A 1 379 ? -23.302 -6.797 18.265 1.00 96.69 379 ILE A O 1
ATOM 2728 N N . ALA A 1 380 ? -23.435 -4.572 18.412 1.00 87.38 380 ALA A N 1
ATOM 2729 C CA . ALA A 1 380 ? -22.778 -4.271 17.148 1.00 87.38 380 ALA A CA 1
ATOM 2730 C C . ALA A 1 380 ? -21.457 -3.548 17.412 1.00 87.38 380 ALA A C 1
ATOM 2732 O O . ALA A 1 380 ? -21.346 -2.817 18.396 1.00 87.38 380 ALA A O 1
ATOM 2733 N N . ASN A 1 381 ? -20.498 -3.719 16.499 1.00 79.75 381 ASN A N 1
ATOM 2734 C CA . ASN A 1 381 ? -19.234 -2.976 16.470 1.00 79.75 381 ASN A CA 1
ATOM 2735 C C . ASN A 1 381 ? -18.377 -3.152 17.742 1.00 79.75 381 ASN A C 1
ATOM 2737 O O . ASN A 1 381 ? -17.681 -2.223 18.150 1.00 79.75 381 ASN A O 1
ATOM 2741 N N . PHE A 1 382 ? -18.436 -4.333 18.368 1.00 88.94 382 PHE A N 1
ATOM 2742 C CA . PHE A 1 382 ? -17.558 -4.689 19.485 1.00 88.94 382 PHE A CA 1
ATOM 2743 C C . PHE A 1 382 ? -16.102 -4.672 19.008 1.00 88.94 382 PHE A C 1
ATOM 2745 O O . PHE A 1 382 ? -15.786 -5.281 17.982 1.00 88.94 382 PHE A O 1
ATOM 2752 N N . ASN A 1 383 ? -15.240 -3.949 19.716 1.00 82.00 383 ASN A N 1
ATOM 2753 C CA . ASN A 1 383 ? -13.879 -3.666 19.276 1.00 82.00 383 ASN A CA 1
ATOM 2754 C C . ASN A 1 383 ? -12.854 -3.770 20.419 1.00 82.00 383 ASN A C 1
ATOM 2756 O O . ASN A 1 383 ? -13.176 -4.091 21.561 1.00 82.00 383 ASN A O 1
ATOM 2760 N N . ASP A 1 384 ? -11.585 -3.574 20.063 1.00 78.38 384 ASP A N 1
ATOM 2761 C CA . ASP A 1 384 ? -10.453 -3.562 20.990 1.00 78.38 384 ASP A CA 1
ATOM 2762 C C . ASP A 1 384 ? -10.685 -2.586 22.156 1.00 78.38 384 ASP A C 1
ATOM 2764 O O . ASP A 1 384 ? -10.858 -1.390 21.937 1.00 78.38 384 ASP A O 1
ATOM 2768 N N . GLY A 1 385 ? -10.671 -3.100 23.390 1.00 69.69 385 GLY A N 1
ATOM 2769 C CA . GLY A 1 385 ? -10.932 -2.329 24.613 1.00 69.69 385 GLY A CA 1
ATOM 2770 C C . GLY A 1 385 ? -12.334 -2.500 25.211 1.00 69.69 385 GLY A C 1
ATOM 2771 O O . GLY A 1 385 ? -12.532 -2.133 26.374 1.00 69.69 385 GLY A O 1
ATOM 2772 N N . ASP A 1 386 ? -13.283 -3.096 24.484 1.00 86.25 386 ASP A N 1
ATOM 2773 C CA . ASP A 1 386 ? -14.567 -3.520 25.048 1.00 86.25 386 ASP A CA 1
ATOM 2774 C C . ASP A 1 386 ? -14.415 -4.786 25.908 1.00 86.25 386 ASP A C 1
ATOM 2776 O O . ASP A 1 386 ? -13.553 -5.636 25.675 1.00 86.25 386 ASP A O 1
ATOM 2780 N N . ILE A 1 387 ? -15.279 -4.935 26.917 1.00 93.56 387 ILE A N 1
ATOM 2781 C CA . ILE A 1 387 ? -15.234 -6.056 27.865 1.00 93.56 387 ILE A CA 1
ATOM 2782 C C . ILE A 1 387 ? -16.607 -6.715 27.976 1.00 93.56 387 ILE A C 1
ATOM 2784 O O . ILE A 1 387 ? -17.594 -6.073 28.338 1.00 93.56 387 ILE A O 1
ATOM 2788 N N . LEU A 1 388 ? -16.655 -8.028 27.750 1.00 97.62 388 LEU A N 1
ATOM 2789 C CA . LEU A 1 388 ? -17.763 -8.891 28.150 1.00 97.62 388 LEU A CA 1
ATOM 2790 C C . LEU A 1 388 ? -17.457 -9.478 29.533 1.00 97.62 388 LEU A C 1
ATOM 2792 O O . LEU A 1 388 ? -16.685 -10.429 29.645 1.00 97.62 388 LEU A O 1
ATOM 2796 N N . ASN A 1 389 ? -18.055 -8.904 30.578 1.00 96.50 389 ASN A N 1
ATOM 2797 C CA . ASN A 1 389 ? -17.889 -9.356 31.958 1.00 96.50 389 ASN A CA 1
ATOM 2798 C C . ASN A 1 389 ? -19.045 -10.278 32.351 1.00 96.50 389 ASN A C 1
ATOM 2800 O O . ASN A 1 389 ? -20.152 -9.806 32.628 1.00 96.50 389 ASN A O 1
ATOM 2804 N N . PHE A 1 390 ? -18.813 -11.588 32.343 1.00 97.62 390 PHE A N 1
ATOM 2805 C CA . PHE A 1 390 ? -19.819 -12.574 32.722 1.00 97.62 390 PHE A CA 1
ATOM 2806 C C . PHE A 1 390 ? -19.818 -12.843 34.237 1.00 97.62 390 PHE A C 1
ATOM 2808 O O . PHE A 1 390 ? -18.841 -12.572 34.935 1.00 97.62 390 PHE A O 1
ATOM 2815 N N . PRO A 1 391 ? -20.917 -13.391 34.793 1.00 96.69 391 PRO A N 1
ATOM 2816 C CA . PRO A 1 391 ? -20.935 -13.789 36.195 1.00 96.69 391 PRO A CA 1
ATOM 2817 C C . PRO A 1 391 ? -19.910 -14.893 36.496 1.00 96.69 391 PRO A C 1
ATOM 2819 O O . PRO A 1 391 ? -19.670 -15.772 35.666 1.00 96.69 391 PRO A O 1
ATOM 2822 N N . GLU A 1 392 ? -19.399 -14.926 37.732 1.00 92.69 392 GLU A N 1
ATOM 2823 C CA . GLU A 1 392 ? -18.490 -15.987 38.184 1.00 92.69 392 GLU A CA 1
ATOM 2824 C C . GLU A 1 392 ? -19.061 -17.396 37.924 1.00 92.69 392 GLU A C 1
ATOM 2826 O O . GLU A 1 392 ? -20.245 -17.692 38.158 1.00 92.69 392 GLU A O 1
ATOM 2831 N N . GLY A 1 393 ? -18.203 -18.306 37.459 1.00 91.44 393 GLY A N 1
ATOM 2832 C CA . GLY A 1 393 ? -18.606 -19.670 37.149 1.00 91.44 393 GLY A CA 1
ATOM 2833 C C . GLY A 1 393 ? -17.727 -20.335 36.105 1.00 91.44 393 GLY A C 1
ATOM 2834 O O . GLY A 1 393 ? -16.524 -20.469 36.295 1.00 91.44 393 GLY A O 1
ATOM 2835 N N . ASN A 1 394 ? -18.368 -20.809 35.039 1.00 91.81 394 ASN A N 1
ATOM 2836 C CA . ASN A 1 394 ? -17.691 -21.424 33.905 1.00 91.81 394 ASN A CA 1
ATOM 2837 C C . ASN A 1 394 ? -17.173 -20.356 32.943 1.00 91.81 394 ASN A C 1
ATOM 2839 O O . ASN A 1 394 ? -17.786 -19.296 32.819 1.00 91.81 394 ASN A O 1
ATOM 2843 N N . ASP A 1 395 ? -16.128 -20.697 32.194 1.00 92.75 395 ASP A N 1
ATOM 2844 C CA . ASP A 1 395 ? -15.648 -19.850 31.109 1.00 92.75 395 ASP A CA 1
ATOM 2845 C C . ASP A 1 395 ? -16.712 -19.736 30.000 1.00 92.75 395 ASP A C 1
ATOM 2847 O O . ASP A 1 395 ? -17.349 -20.738 29.633 1.00 92.75 395 ASP A O 1
ATOM 2851 N N . PRO A 1 396 ? -16.918 -18.538 29.432 1.00 96.56 396 PRO A N 1
ATOM 2852 C CA . PRO A 1 396 ? -17.769 -18.371 28.265 1.00 96.56 396 PRO A CA 1
ATOM 2853 C C . PRO A 1 396 ? -17.186 -19.095 27.042 1.00 96.56 396 PRO A C 1
ATOM 2855 O O . PRO A 1 396 ? -15.978 -19.233 26.862 1.00 96.56 396 PRO A O 1
ATOM 2858 N N . THR A 1 397 ? -18.073 -19.560 26.168 1.00 97.31 397 THR A N 1
ATOM 2859 C CA . THR A 1 397 ? -17.744 -20.264 24.927 1.00 97.31 397 THR A CA 1
ATOM 2860 C C . THR A 1 397 ? -17.936 -19.339 23.731 1.00 97.31 397 THR A C 1
ATOM 2862 O O . THR A 1 397 ? -18.993 -18.724 23.587 1.00 97.31 397 THR A O 1
ATOM 2865 N N . ILE A 1 398 ? -16.936 -19.284 22.850 1.00 97.50 398 ILE A N 1
ATOM 2866 C CA . ILE A 1 398 ? -17.021 -18.595 21.558 1.00 97.50 398 ILE A CA 1
ATOM 2867 C C . ILE A 1 398 ? -17.589 -19.559 20.517 1.00 97.50 398 ILE A C 1
ATOM 2869 O O . ILE A 1 398 ? -17.095 -20.675 20.356 1.00 97.50 398 ILE A O 1
ATOM 2873 N N . ILE A 1 399 ? -18.632 -19.128 19.817 1.00 96.62 399 ILE A N 1
ATOM 2874 C CA . ILE A 1 399 ? -19.327 -19.876 18.774 1.00 96.62 399 ILE A CA 1
ATOM 2875 C C . ILE A 1 399 ? -19.292 -19.023 17.505 1.00 96.62 399 ILE A C 1
ATOM 2877 O O . ILE A 1 399 ? -20.132 -18.144 17.311 1.00 96.62 399 ILE A O 1
ATOM 2881 N N . ASN A 1 400 ? -18.320 -19.306 16.639 1.00 95.38 400 ASN A N 1
ATOM 2882 C CA . ASN A 1 400 ? -18.244 -18.739 15.299 1.00 95.38 400 ASN A CA 1
ATOM 2883 C C . ASN A 1 400 ? -18.537 -19.832 14.263 1.00 95.38 400 ASN A C 1
ATOM 2885 O O . ASN A 1 400 ? -17.769 -20.782 14.103 1.00 95.38 400 ASN A O 1
ATOM 2889 N N . THR A 1 401 ? -19.690 -19.738 13.600 1.00 91.81 401 THR A N 1
ATOM 2890 C CA . THR A 1 401 ? -20.107 -20.711 12.578 1.00 91.81 401 THR A CA 1
ATOM 2891 C C . THR A 1 401 ? -19.672 -20.328 11.166 1.00 91.81 401 THR A C 1
ATOM 2893 O O . THR A 1 401 ? -19.760 -21.170 10.270 1.00 91.81 401 THR A O 1
ATOM 2896 N N . SER A 1 402 ? -19.232 -19.085 10.956 1.00 88.69 402 SER A N 1
ATOM 2897 C CA . SER A 1 402 ? -18.845 -18.542 9.657 1.00 88.69 402 SER A CA 1
ATOM 2898 C C . SER A 1 402 ? -17.805 -17.439 9.840 1.00 88.69 402 SER A C 1
ATOM 2900 O O . SER A 1 402 ? -18.136 -16.316 10.172 1.00 88.69 402 SER A O 1
ATOM 2902 N N . PHE A 1 403 ? -16.561 -17.751 9.506 1.00 85.56 403 PHE A N 1
ATOM 2903 C CA . PHE A 1 403 ? -15.381 -16.896 9.666 1.00 85.56 403 PHE A CA 1
ATOM 2904 C C . PHE A 1 403 ? -15.290 -15.712 8.681 1.00 85.56 403 PHE A C 1
ATOM 2906 O O . PHE A 1 403 ? -14.205 -15.200 8.441 1.00 85.56 403 PHE A O 1
ATOM 2913 N N . THR A 1 404 ? -16.387 -15.350 8.015 1.00 83.75 404 THR A N 1
ATOM 2914 C CA . THR A 1 404 ? -16.398 -14.333 6.948 1.00 83.75 404 THR A CA 1
ATOM 2915 C C . THR A 1 404 ? -17.682 -13.505 6.929 1.00 83.75 404 THR A C 1
ATOM 2917 O O . THR A 1 404 ? -18.008 -12.912 5.898 1.00 83.75 404 THR A O 1
ATOM 2920 N N . ASP A 1 405 ? -18.480 -13.534 7.995 1.00 82.19 405 ASP A N 1
ATOM 2921 C CA . ASP A 1 405 ? -19.777 -12.847 8.033 1.00 82.19 405 ASP A CA 1
ATOM 2922 C C . ASP A 1 405 ? -19.845 -11.719 9.071 1.00 82.19 405 ASP A C 1
ATOM 2924 O O . ASP A 1 405 ? -20.834 -10.979 9.103 1.00 82.19 405 ASP A O 1
ATOM 2928 N N . GLY A 1 406 ? -18.785 -11.553 9.867 1.00 80.19 406 GLY A N 1
ATOM 2929 C CA . GLY A 1 406 ? -18.677 -10.531 10.899 1.00 80.19 406 GLY A CA 1
ATOM 2930 C C . GLY A 1 406 ? -19.613 -10.766 12.085 1.00 80.19 406 GLY A C 1
ATOM 2931 O O . GLY A 1 406 ? -19.890 -9.813 12.820 1.00 80.19 406 GLY A O 1
ATOM 2932 N N . ASN A 1 407 ? -20.132 -11.986 12.268 1.00 91.19 407 ASN A N 1
ATOM 2933 C CA . ASN A 1 407 ? -21.029 -12.347 13.361 1.00 91.19 407 ASN A CA 1
ATOM 2934 C C . ASN A 1 407 ? -20.429 -13.443 14.239 1.00 91.19 407 ASN A C 1
ATOM 2936 O O . ASN A 1 407 ? -20.099 -14.539 13.794 1.00 91.19 407 ASN A O 1
ATOM 2940 N N . VAL A 1 408 ? -20.402 -13.186 15.543 1.00 96.94 408 VAL A N 1
ATOM 2941 C CA . VAL A 1 408 ? -19.893 -14.136 16.533 1.00 96.94 408 VAL A CA 1
ATOM 2942 C C . VAL A 1 408 ? -20.869 -14.233 17.688 1.00 96.94 408 VAL A C 1
ATOM 2944 O O . VAL A 1 408 ? -21.351 -13.226 18.202 1.00 96.94 408 VAL A O 1
ATOM 2947 N N . THR A 1 409 ? -21.153 -15.451 18.139 1.00 98.06 409 THR A N 1
ATOM 2948 C CA . THR A 1 409 ? -21.938 -15.669 19.353 1.00 98.06 409 THR A CA 1
ATOM 2949 C C . THR A 1 409 ? -21.014 -16.025 20.509 1.00 98.06 409 THR A C 1
ATOM 2951 O O . THR A 1 409 ? -20.188 -16.927 20.407 1.00 98.06 409 THR A O 1
ATOM 2954 N N . VAL A 1 410 ? -21.192 -15.357 21.644 1.00 98.25 410 VAL A N 1
ATOM 2955 C CA . VAL A 1 410 ? -20.541 -15.692 22.913 1.00 98.25 410 VAL A CA 1
ATOM 2956 C C . VAL A 1 410 ? -21.600 -16.214 23.869 1.00 98.25 410 VAL A C 1
ATOM 2958 O O . VAL A 1 410 ? -22.633 -15.579 24.067 1.00 98.25 410 VAL A O 1
ATOM 2961 N N . GLN A 1 411 ? -21.377 -17.380 24.464 1.00 98.31 411 GLN A N 1
ATOM 2962 C CA . GLN A 1 411 ? -22.332 -17.980 25.387 1.00 98.31 411 GLN A CA 1
ATOM 2963 C C . GLN A 1 411 ? -21.684 -18.298 26.725 1.00 98.31 411 GLN A C 1
ATOM 2965 O O . GLN A 1 411 ? -20.721 -19.053 26.794 1.00 98.31 411 GLN A O 1
ATOM 2970 N N . TRP A 1 412 ? -22.287 -17.804 27.798 1.00 98.19 412 TRP A N 1
ATOM 2971 C CA . TRP A 1 412 ? -21.975 -18.214 29.158 1.00 98.19 412 TRP A CA 1
ATOM 2972 C C . TRP A 1 412 ? -23.124 -19.043 29.726 1.00 98.19 412 TRP A C 1
ATOM 2974 O O . TRP A 1 412 ? -24.292 -18.657 29.620 1.00 98.19 412 TRP A O 1
ATOM 2984 N N . ALA A 1 413 ? -22.801 -20.182 30.339 1.00 97.06 413 ALA A N 1
ATOM 2985 C CA . ALA A 1 413 ? -23.787 -21.058 30.960 1.00 97.06 413 ALA A CA 1
ATOM 2986 C C . ALA A 1 413 ? -23.289 -21.601 32.304 1.00 97.06 413 ALA A C 1
ATOM 2988 O O . ALA A 1 413 ? -22.268 -22.288 32.376 1.00 97.06 413 ALA A O 1
ATOM 2989 N N . ASN A 1 414 ? -24.042 -21.340 33.375 1.00 96.88 414 ASN A N 1
ATOM 2990 C CA . ASN A 1 414 ? -23.729 -21.825 34.720 1.00 96.88 414 ASN A CA 1
ATOM 2991 C C . ASN A 1 414 ? -24.998 -21.989 35.572 1.00 96.88 414 ASN A C 1
ATOM 2993 O O . ASN A 1 414 ? -25.864 -21.113 35.594 1.00 96.88 414 ASN A O 1
ATOM 2997 N N . ASN A 1 415 ? -25.106 -23.100 36.310 1.00 94.19 415 ASN A N 1
ATOM 2998 C CA . ASN A 1 415 ? -26.208 -23.384 37.246 1.00 94.19 415 ASN A CA 1
ATOM 2999 C C . ASN A 1 415 ? -27.629 -23.163 36.674 1.00 94.19 415 ASN A C 1
ATOM 3001 O O . ASN A 1 415 ? -28.525 -22.706 37.379 1.00 94.19 415 ASN A O 1
ATOM 3005 N N . GLY A 1 416 ? -27.841 -23.489 35.394 1.00 93.69 416 GLY A N 1
ATOM 3006 C CA . GLY A 1 416 ? -29.135 -23.340 34.713 1.00 93.69 416 GLY A CA 1
ATOM 3007 C C . GLY A 1 416 ? -29.417 -21.947 34.137 1.00 93.69 416 GLY A C 1
ATOM 3008 O O . GLY A 1 416 ? -30.459 -21.765 33.516 1.00 93.69 416 GLY A O 1
ATOM 3009 N N . ASN A 1 417 ? -28.501 -20.990 34.300 1.00 97.19 417 ASN A N 1
ATOM 3010 C CA . ASN A 1 417 ? -28.521 -19.703 33.607 1.00 97.19 417 ASN A CA 1
ATOM 3011 C C . ASN A 1 417 ? -27.775 -19.816 32.275 1.00 97.19 417 ASN A C 1
ATOM 3013 O O . ASN A 1 417 ? -26.773 -20.530 32.202 1.00 97.19 417 ASN A O 1
ATOM 3017 N N . VAL A 1 418 ? -28.251 -19.107 31.250 1.00 98.06 418 VAL A N 1
ATOM 3018 C CA . VAL A 1 418 ? -27.625 -19.035 29.924 1.00 98.06 418 VAL A CA 1
ATOM 3019 C C . VAL A 1 418 ? -27.707 -17.602 29.402 1.00 98.06 418 VAL A C 1
ATOM 3021 O O . VAL A 1 418 ? -28.769 -17.142 28.979 1.00 98.06 418 VAL A O 1
ATOM 3024 N N . VAL A 1 419 ? -26.575 -16.907 29.390 1.00 98.44 419 VAL A N 1
ATOM 3025 C CA . VAL A 1 419 ? -26.446 -15.591 28.756 1.00 98.44 419 VAL A CA 1
ATOM 3026 C C . VAL A 1 419 ? -25.839 -15.808 27.379 1.00 98.44 419 VAL A C 1
ATOM 3028 O O . VAL A 1 419 ? -24.746 -16.356 27.257 1.00 98.44 419 VAL A O 1
ATOM 3031 N N . THR A 1 420 ? -26.564 -15.418 26.334 1.00 98.44 420 THR A N 1
ATOM 3032 C CA . THR A 1 420 ? -26.066 -15.452 24.953 1.00 98.44 420 THR A CA 1
ATOM 3033 C C . THR A 1 420 ? -25.863 -14.027 24.467 1.00 98.44 420 THR A C 1
ATOM 3035 O O . THR A 1 420 ? -26.786 -13.219 24.529 1.00 98.44 420 THR A O 1
ATOM 3038 N N . VAL A 1 421 ? -24.674 -13.722 23.972 1.00 98.62 421 VAL A N 1
ATOM 3039 C CA . VAL A 1 421 ? -24.317 -12.430 23.396 1.00 98.62 421 VAL A CA 1
ATOM 3040 C C . VAL A 1 421 ? -24.095 -12.625 21.905 1.00 98.62 421 VAL A C 1
ATOM 3042 O O . VAL A 1 421 ? -23.259 -13.430 21.504 1.00 98.62 421 VAL A O 1
ATOM 3045 N N . ASN A 1 422 ? -24.856 -11.912 21.084 1.00 97.88 422 ASN A N 1
ATOM 3046 C CA . ASN A 1 422 ? -24.678 -11.900 19.638 1.00 97.88 422 ASN A CA 1
ATOM 3047 C C . ASN A 1 422 ? -23.897 -10.647 19.258 1.00 97.88 422 ASN A C 1
ATOM 3049 O O . ASN A 1 422 ? -24.417 -9.541 19.403 1.00 97.88 422 ASN A O 1
ATOM 3053 N N . LEU A 1 423 ? -22.673 -10.838 18.783 1.00 97.50 423 LEU A N 1
ATOM 3054 C CA . LEU A 1 423 ? -21.828 -9.794 18.228 1.00 97.50 423 LEU A CA 1
ATOM 3055 C C . LEU A 1 423 ? -22.052 -9.723 16.718 1.00 97.50 423 LEU A C 1
ATOM 3057 O O . LEU A 1 423 ? -22.158 -10.755 16.055 1.00 97.50 423 LEU A O 1
ATOM 3061 N N . SER A 1 424 ? -22.130 -8.509 16.191 1.00 89.75 424 SER A N 1
ATOM 3062 C CA . SER A 1 424 ? -22.312 -8.230 14.765 1.00 89.75 424 SER A CA 1
ATOM 3063 C C . SER A 1 424 ? -21.403 -7.088 14.325 1.00 89.75 424 SER A C 1
ATOM 3065 O O . SER A 1 424 ? -20.980 -6.278 15.154 1.00 89.75 424 SER A O 1
ATOM 3067 N N . ASN A 1 425 ? -21.116 -7.018 13.025 1.00 85.44 425 ASN A N 1
ATOM 3068 C CA . ASN A 1 425 ? -20.161 -6.074 12.433 1.00 85.44 425 ASN A CA 1
ATOM 3069 C C . ASN A 1 425 ? -18.742 -6.186 13.020 1.00 85.44 425 ASN A C 1
ATOM 3071 O O . ASN A 1 425 ? -18.040 -5.185 13.155 1.00 85.44 425 ASN A O 1
ATOM 3075 N N . ILE A 1 426 ? -18.316 -7.398 13.372 1.00 83.69 426 ILE A N 1
ATOM 3076 C CA . ILE A 1 426 ? -16.914 -7.660 13.693 1.00 83.69 426 ILE A CA 1
ATOM 3077 C C . ILE A 1 426 ? -16.080 -7.501 12.410 1.00 83.69 426 ILE A C 1
ATOM 3079 O O . ILE A 1 426 ? -16.507 -7.993 11.357 1.00 83.69 426 ILE A O 1
ATOM 3083 N N . PRO A 1 427 ? -14.912 -6.828 12.448 1.00 79.31 427 PRO A N 1
ATOM 3084 C CA . PRO A 1 427 ? -14.015 -6.775 11.300 1.00 79.31 427 PRO A CA 1
ATOM 3085 C C . PRO A 1 427 ? -13.682 -8.182 10.796 1.00 79.31 427 PRO A C 1
ATOM 3087 O O . PRO A 1 427 ? -13.329 -9.058 11.580 1.00 79.31 427 PRO A O 1
ATOM 3090 N N . ILE A 1 428 ? -13.762 -8.409 9.481 1.00 71.88 428 ILE A N 1
ATOM 3091 C CA . ILE A 1 428 ? -13.563 -9.750 8.901 1.00 71.88 428 ILE A CA 1
ATOM 3092 C C . ILE A 1 428 ? -12.172 -10.319 9.224 1.00 71.88 428 ILE A C 1
ATOM 3094 O O . ILE A 1 428 ? -12.039 -11.513 9.465 1.00 71.88 428 ILE A O 1
ATOM 3098 N N . SER A 1 429 ? -11.150 -9.464 9.315 1.00 67.88 429 SER A N 1
ATOM 3099 C CA . SER A 1 429 ? -9.799 -9.866 9.729 1.00 67.88 429 SER A CA 1
ATOM 3100 C C . SER A 1 429 ? -9.750 -10.481 11.127 1.00 67.88 429 SER A C 1
ATOM 3102 O O . SER A 1 429 ? -8.929 -11.359 11.382 1.00 67.88 429 SER A O 1
ATOM 3104 N N . ASP A 1 430 ? -10.624 -10.021 12.021 1.00 79.56 430 ASP A N 1
ATOM 3105 C CA . ASP A 1 430 ? -10.724 -10.538 13.380 1.00 79.56 430 ASP A CA 1
ATOM 3106 C C . ASP A 1 430 ? -11.622 -11.775 13.385 1.00 79.56 430 ASP A C 1
ATOM 3108 O O . ASP A 1 430 ? -11.216 -12.810 13.916 1.00 79.56 430 ASP A O 1
ATOM 3112 N N . ASP A 1 431 ? -12.776 -11.702 12.707 1.00 76.19 431 ASP A N 1
ATOM 3113 C CA . ASP A 1 431 ? -13.747 -12.791 12.529 1.00 76.19 431 ASP A CA 1
ATOM 3114 C C . ASP A 1 431 ? -13.076 -14.102 12.096 1.00 76.19 431 ASP A C 1
ATOM 3116 O O . ASP A 1 431 ? -13.285 -15.139 12.729 1.00 76.19 431 ASP A O 1
ATOM 3120 N N . GLU A 1 432 ? -12.161 -14.035 11.120 1.00 80.88 432 GLU A N 1
ATOM 3121 C CA . GLU A 1 432 ? -11.399 -15.175 10.592 1.00 80.88 432 GLU A CA 1
ATOM 3122 C C . GLU A 1 432 ? -10.609 -15.967 11.651 1.00 80.88 432 GLU A C 1
ATOM 3124 O O . GLU A 1 432 ? -10.268 -17.136 11.445 1.00 80.88 432 GLU A O 1
ATOM 3129 N N . SER A 1 433 ? -10.333 -15.355 12.804 1.00 83.75 433 SER A N 1
ATOM 3130 C CA . SER A 1 433 ? -9.514 -15.915 13.880 1.00 83.75 433 SER A CA 1
ATOM 3131 C C . SER A 1 433 ? -10.297 -16.269 15.152 1.00 83.75 433 SER A C 1
ATOM 3133 O O . SER A 1 433 ? -9.717 -16.780 16.110 1.00 83.75 433 SER A O 1
ATOM 3135 N N . LEU A 1 434 ? -11.615 -16.052 15.206 1.00 89.94 434 LEU A N 1
ATOM 3136 C CA . LEU A 1 434 ? -12.399 -16.201 16.440 1.00 89.94 434 LEU A CA 1
ATOM 3137 C C . LEU A 1 434 ? -12.909 -17.632 16.663 1.00 89.94 434 LEU A C 1
ATOM 3139 O O . LEU A 1 434 ? -14.054 -17.956 16.369 1.00 89.94 434 LEU A O 1
ATOM 3143 N N . TYR A 1 435 ? -12.069 -18.497 17.237 1.00 90.31 435 TYR A N 1
ATOM 3144 C CA . TYR A 1 435 ? -12.397 -19.901 17.538 1.00 90.31 435 TYR A CA 1
ATOM 3145 C C . TYR A 1 435 ? -12.324 -20.278 19.032 1.00 90.31 435 TYR A C 1
ATOM 3147 O O . TYR A 1 435 ? -12.577 -21.430 19.388 1.00 90.31 435 TYR A O 1
ATOM 3155 N N . GLY A 1 436 ? -11.982 -19.346 19.926 1.00 90.25 436 GLY A N 1
ATOM 3156 C CA . GLY A 1 436 ? -11.957 -19.581 21.373 1.00 90.25 436 GLY A CA 1
ATOM 3157 C C . GLY A 1 436 ? -11.656 -18.320 22.183 1.00 90.25 436 GLY A C 1
ATOM 3158 O O . GLY A 1 436 ? -11.386 -17.264 21.623 1.00 90.25 436 GLY A O 1
ATOM 3159 N N . THR A 1 437 ? -11.674 -18.417 23.513 1.00 89.06 437 THR A N 1
ATOM 3160 C CA . THR A 1 437 ? -11.440 -17.266 24.410 1.00 89.06 437 THR A CA 1
ATOM 3161 C C . THR A 1 437 ? -10.053 -16.650 24.229 1.00 89.06 437 THR A C 1
ATOM 3163 O O . THR A 1 437 ? -9.920 -15.433 24.214 1.00 89.06 437 THR A O 1
ATOM 3166 N N . THR A 1 438 ? -9.017 -17.465 24.009 1.00 84.81 438 THR A N 1
ATOM 3167 C CA . THR A 1 438 ? -7.663 -16.961 23.729 1.00 84.81 438 THR A CA 1
ATOM 3168 C C . THR A 1 438 ? -7.599 -16.164 22.430 1.00 84.81 438 THR A C 1
ATOM 3170 O O . THR A 1 438 ? -6.974 -15.108 22.396 1.00 84.81 438 THR A O 1
ATOM 3173 N N . SER A 1 439 ? -8.239 -16.643 21.360 1.00 84.06 439 SER A N 1
ATOM 3174 C CA . SER A 1 439 ? -8.246 -15.916 20.090 1.00 84.06 439 SER A CA 1
ATOM 3175 C C . SER A 1 439 ? -9.133 -14.671 20.161 1.00 84.06 439 SER A C 1
ATOM 3177 O O . SER A 1 439 ? -8.779 -13.649 19.592 1.00 84.06 439 SER A O 1
ATOM 3179 N N . PHE A 1 440 ? -10.207 -14.713 20.955 1.00 90.44 440 PHE A N 1
ATOM 3180 C CA . PHE A 1 440 ? -11.030 -13.548 21.283 1.00 90.44 440 PHE A CA 1
ATOM 3181 C C . PHE A 1 440 ? -10.222 -12.453 21.987 1.00 90.44 440 PHE A C 1
ATOM 3183 O O . PHE A 1 440 ? -10.209 -11.315 21.536 1.00 90.44 440 PHE A O 1
ATOM 3190 N N . GLN A 1 441 ? -9.462 -12.807 23.028 1.00 84.94 441 GLN A N 1
ATOM 3191 C CA . GLN A 1 441 ? -8.574 -11.861 23.715 1.00 84.94 441 GLN A CA 1
ATOM 3192 C C . GLN A 1 441 ? -7.404 -11.393 22.842 1.00 84.94 441 GLN A C 1
ATOM 3194 O O . GLN A 1 441 ? -6.873 -10.311 23.051 1.00 84.94 441 GLN A O 1
ATOM 3199 N N . THR A 1 442 ? -7.000 -12.187 21.850 1.00 77.50 442 THR A N 1
ATOM 3200 C CA . THR A 1 442 ? -5.999 -11.752 20.865 1.00 77.50 442 THR A CA 1
ATOM 3201 C C . THR A 1 442 ? -6.579 -10.705 19.911 1.00 77.50 442 THR A C 1
ATOM 3203 O O . THR A 1 442 ? -5.873 -9.769 19.555 1.00 77.50 442 THR A O 1
ATOM 3206 N N . ALA A 1 443 ? -7.847 -10.852 19.514 1.00 72.88 443 ALA A N 1
ATOM 3207 C CA . ALA A 1 443 ? -8.527 -9.941 18.596 1.00 72.88 443 ALA A CA 1
ATOM 3208 C C . ALA A 1 443 ? -8.953 -8.620 19.261 1.00 72.88 443 ALA A C 1
ATOM 3210 O O . ALA A 1 443 ? -8.776 -7.557 18.676 1.00 72.88 443 ALA A O 1
ATOM 3211 N N . PHE A 1 444 ? -9.484 -8.676 20.486 1.00 80.88 444 PHE A N 1
ATOM 3212 C CA . PHE A 1 444 ? -10.109 -7.520 21.152 1.00 80.88 444 PHE A CA 1
ATOM 3213 C C . PHE A 1 444 ? -9.378 -7.042 22.417 1.00 80.88 444 PHE A C 1
ATOM 3215 O O . PHE A 1 444 ? -9.907 -6.227 23.171 1.00 80.88 444 PHE A O 1
ATOM 3222 N N . GLY A 1 445 ? -8.187 -7.578 22.680 1.00 76.56 445 GLY A N 1
ATOM 3223 C CA . GLY A 1 445 ? -7.357 -7.208 23.823 1.00 76.56 445 GLY A CA 1
ATOM 3224 C C . GLY A 1 445 ? -7.506 -8.134 25.034 1.00 76.56 445 GLY A C 1
ATOM 3225 O O . GLY A 1 445 ? -8.512 -8.831 25.232 1.00 76.56 445 GLY A O 1
ATOM 3226 N N . THR A 1 446 ? -6.463 -8.159 25.868 1.00 78.69 446 THR A N 1
ATOM 3227 C CA . THR A 1 446 ? -6.416 -8.989 27.080 1.00 78.69 446 THR A CA 1
ATOM 3228 C C . THR A 1 446 ? -7.535 -8.589 28.045 1.00 78.69 446 THR A C 1
ATOM 3230 O O . THR A 1 446 ? -7.653 -7.425 28.412 1.00 78.69 446 THR A O 1
ATOM 3233 N N . GLY A 1 447 ? -8.339 -9.555 28.503 1.00 82.88 447 GLY A N 1
ATOM 3234 C CA . GLY A 1 447 ? -9.458 -9.290 29.421 1.00 82.88 447 GLY A CA 1
ATOM 3235 C C . GLY A 1 447 ? -10.751 -8.804 28.754 1.00 82.88 447 GLY A C 1
ATOM 3236 O O . GLY A 1 447 ? -11.727 -8.564 29.455 1.00 82.88 447 GLY A O 1
ATOM 3237 N N . SER A 1 448 ? -10.805 -8.737 27.419 1.00 88.44 448 SER A N 1
ATOM 3238 C CA . SER A 1 448 ? -12.035 -8.443 26.653 1.00 88.44 448 SER A CA 1
ATOM 3239 C C . SER A 1 448 ? -13.181 -9.435 26.888 1.00 88.44 448 SER A C 1
ATOM 3241 O O . SER A 1 448 ? -14.336 -9.165 26.560 1.00 88.44 448 SER A O 1
ATOM 3243 N N . ILE A 1 449 ? -12.880 -10.593 27.474 1.00 94.25 449 ILE A N 1
ATOM 3244 C CA . ILE A 1 449 ? -13.858 -11.575 27.926 1.00 94.25 449 ILE A CA 1
ATOM 3245 C C . ILE A 1 449 ? -13.383 -12.203 29.236 1.00 94.25 449 ILE A C 1
ATOM 3247 O O . ILE A 1 449 ? -12.242 -12.679 29.311 1.00 94.25 449 ILE A O 1
ATOM 3251 N N . GLN A 1 450 ? -14.251 -12.190 30.250 1.00 90.62 450 GLN A N 1
ATOM 3252 C CA . GLN A 1 450 ? -13.952 -12.657 31.606 1.00 90.62 450 GLN A CA 1
ATOM 3253 C C . GLN A 1 450 ? -15.164 -13.272 32.305 1.00 90.62 450 GLN A C 1
ATOM 3255 O O . GLN A 1 450 ? -16.309 -12.883 31.970 1.00 90.62 450 GLN A O 1
#

pLDDT: mean 82.35, std 19.19, range [24.39, 98.62]

Foldseek 3Di:
DDDDDDDDDDDDDDDDDDDDDDDDDDDDDDDPDPDFWDWDKAKAFEDLQGFFQKWKDWPPDTDTAHPRRIDIDTDTGDQATKIKIAWGARPLARHIDFEIWIAGAHPNSYHAYIALLRRLLVLLVVVVDDSVRSLVLSCVLLVHDSVLVRHDLVCQLVDNDPNSVLRSLSVSLLRLLLRLLLLLLLLLAADGPDPSSRLSSSLLSNLLSVCSVPDGNLVSSLPLVSSLVSSVVRPPPDPDPCSSLSSVLSSLLSNLLSVQSVLDHSVLCSVQVSLLSNLSCVLSVLLSVLSNQSNVQPDNLLSVVSSVNSNCSSVVPSSNVSSVVCSVPVPPDPDDPLPDDPFDDEAEAEAEEEDPDEAECSNGAYEHAYDFAAYEYEYEPQAANHADHYDPDDFWWKDQPDLQQQWIWIWDDDPHTIYIYIYHHHPSVLSNQGHGPVSVCVGRNNRNYD

Sequence (450 aa):
MKTQNTKHMSLVLSTIIVSSIGFIGCNGGSSSGSAEAVSRIVSGIVVDGYIKQSTVTLNSLTTQTSDAGLWSMAYTGNNSDVITVQGGIDTSTGKFFEGTLQAEIDADGANIVVTPLSTLVSSLVQNGATKAVASAKIATQLGISEATLAADPFALLATGTPEQKIEAAQAIKSILIVQKVAEAFAKSMGYSGSANYIATFAGVYAVIASQLNTADFDTVMADTAGMTTALQTALTITTDSLLNERLQAASGSVASIVTAIQSISTADIINNTNSVEKAVEQLTTLIENKLVLLSSAVDIPAIGIAQSYAETVAGQNDIASLVNAYISNPDLAITNSDQTPTPVTTETVAVTAANTSVYDANVSHVTFDFTAGTYVYAIANFNDGDILNFPEGNDPTIINTSFTDGNVTVQWANNGNVVTVNLSNIPISDDESLYGTTSFQTAFGTGSIQ

Secondary structure (DSSP, 8-state):
---------------------------------PPPPEEEEEEEEEBTTBEESPEEEETTEEEE--TTSEEEEEEEE-TTPEEEEE--EETTT-PBP-SEEEEEPPSS--SEEESHHHHHHHHHHHTT--HHHHHHHHHHHHT--HHHHTS-HHHHHHHS-HHHHHHHHHHHHHHHHHHHHHHHHHHTT-STTSHHHHHHHHHHHHHHHHHTTTS-HHHHHH-HHHHHHHHHHH-TT---TTHHHHHHHHHHHHHHHHHHHHTS-HHHHHHHHHHHHHHHHHHHHHHHHHHHHHHH--SHHHHHHHHHHHHHHHHHTTHHHHHHHHHH-TT----------S-S--EEEEE-S--SS-EE-TTS-EEEEEPSSEEEEEEES--TT-EEEPPSSSPPEEE-S-TTSS-EEEEEEETTEEEEEEEES--HHHHTT-SSHHHHHHHH-TTSB-

Radius of gyration: 26.11 Å; chains: 1; bounding box: 75×61×90 Å